Protein 1XG7 (pdb70)

CATH classification: 1.10.1670.10 (+1 more: 1.10.340.30)

Sequence (484 aa):
HHGSRELVEIIKGIGIEGAKEVEEKVDRQFYALQYLFRHQDPEMFIKLVIANSLVSYQLTGRGEDWWWEFARYFSGREVDSIWKAYGEFLPKSKNNRRLIEAKLNRIRKVEGFLSTLTLKDLEGYYKNMKMLWKALIKIMGSREDSKTIVFTVKMFGYASRIAFSRFIPYPMEIPIPEDLRIKSVTSKLTQEKPTKFWMKIGQESGVPPLHIDSLIWPLLGNADLTPLDIELRNKLMKLTELLGLELVEIIKGIGIEGAKEVEEKVDRQFYALQYLFRHQDPEMFIKLVIANSLVSYQLTGRGEDWWWEFARYFSGREVDSIWKAYGEFLPKSKNNRRLIEAKLNRIRKVEGFLSTLTLKDLEGYYKNMKMLWKALIKIMGSREDSKTIVFTVKMFGYASRIAFSRFIPYPMEIPIPEDLRIKSVTSKLTQEKPTKFWMKIGQESGVPPLHIDSLIWPLLGNADLTPLDIELRNKLMKLTELLG

Solvent-accessible surface area: 20026 Å² total; per-residue (Å²): 165,156,36,22,128,102,5,22,86,22,0,134,36,5,8,44,123,3,0,31,37,0,0,2,2,14,26,83,45,4,10,0,0,14,12,0,54,68,44,31,82,54,51,32,0,0,16,0,0,0,0,0,0,0,0,21,36,102,46,50,35,121,29,22,22,0,4,4,23,0,0,70,52,0,27,74,99,139,24,145,39,12,114,64,18,0,27,95,4,0,64,163,5,134,3,0,150,109,78,37,142,45,0,35,80,52,0,67,81,0,34,42,30,1,89,100,14,76,68,97,62,0,51,27,37,1,110,83,6,66,118,0,10,90,20,0,30,171,43,18,68,34,58,94,47,26,86,13,1,0,48,0,0,7,3,0,0,0,0,0,4,6,19,27,88,113,59,26,63,5,22,47,89,0,11,0,11,22,40,142,118,0,83,56,7,1,58,148,68,17,150,31,73,14,9,119,6,0,34,123,0,0,110,102,9,41,3,7,0,0,0,0,7,4,0,1,86,19,27,22,54,142,42,52,14,36,0,6,50,103,107,13,81,76,69,0,97,84,1,27,107,31,2,49,134,225,20,28,114,37,0,130,40,9,14,42,114,7,0,29,40,0,0,1,13,13,17,61,35,0,13,0,0,7,15,0,58,52,39,32,79,55,55,40,0,0,17,0,0,0,0,0,0,0,0,20,50,110,40,50,37,120,35,44,30,0,4,1,14,0,0,62,69,0,32,69,63,142,16,125,31,10,111,120,2,0,30,78,6,0,56,175,2,78,21,0,131,125,87,37,158,47,0,34,59,34,0,117,83,0,36,47,25,2,84,100,19,75,65,160,64,0,22,26,34,3,121,73,5,35,117,1,24,116,3,0,37,170,47,21,68,38,61,57,43,26,37,20,0,0,41,0,0,5,1,0,1,0,0,0,6,14,21,32,97,148,53,51,56,5,23,60,104,0,9,0,11,65,57,87,43,1,42,76,32,1,78,86,61,35,111,51,52,16,35,58,38,1,53,45,14,0,68,117,5,39,1,5,0,0,0,0,9,2,0,3,108,14,27,67,56,97,38,50,16,48,9,0,65,106,114,16,65,89,82,1,101,48,1,41,77,73,20,92

Nearest PDB structures (foldseek):
  1xg7-assembly1_B  TM=9.963E-01  e=1.085E-31  Pyrococcus furiosus DSM 3638
  7p8l-assembly1_A  TM=9.821E-01  e=3.565E-23  Pyrococcus abyssi GE5
  7oli-assembly1_A  TM=9.817E-01  e=9.611E-23  Pyrococcus abyssi GE5
  7ou3-assembly2_B  TM=9.272E-01  e=2.352E-20  Thermococcus gammatolerans EJ3
  7ou3-assembly1_A  TM=9.057E-01  e=2.344E-19  Thermococcus gammatolerans EJ3

InterPro domains:
  IPR011257 DNA glycosylase [SSF48150] (2-240)
  IPR015254 N-glycosylase/DNA lyase-like [PF09171] (6-233)
  IPR016544 N-glycosylase/DNA lyase [MF_01168] (3-236)
  IPR016544 N-glycosylase/DNA lyase [PIRSF008955] (2-241)

Secondary structure (DSSP, 8-state):
----HHHHHHHHHHHHHHHHHHHHHT-HHHHHHHHHHTTS-HHHHHHHHHHHHHT-SS-SS-HHHHHHHHHHHHTT---S-HHHHHHHHTTT-SS--SSHHHHHHHHHHHHHHHHT--HHHHHHHHHTHHHHHHHHHHHHT--TT-HHHHHHHHHHHHHHHHHTTS--PPPTTSPP---HHHHHHHHTT-SS-HHHHHHHHHHHHT--HHHHHHHHHHHHTT---TTS-HHHHHHHHHHHHHTT-/-HHHHHHHHHHHHHHHHHHHT-HHHHHHHHHHTTS-HHHHHHHHHHHHHT-SS-SS-HHHHHHHHHHHHTT---S-HHHHHHHHHHH-SS--SSHHHHHHHHHHHHHHHHT--HHHHHHHHHTHHHHHHHHHHHHT--TT-HHHHHHHHHHHHHHHHHHT---PPPTTSPPP--HHHHHHHHTT-SS-HHHHHHHHHHHHT--HHHHHHHHHHHHTT---TTS-HHHHHHHHHHHHHH-

Organism: Pyrococcus furiosus (strain ATCC 43587 / DSM 3638 / JCM 8422 / Vc1) (NCBI:txid186497)

Foldseek 3Di:
DDADPLLLVLDLVCPLVNLVCLLCPWDLLLVLLLLLCVQDDLLVSLLLLLLLLLQPPPWQDDPSVSSNLSSVLNRNDDDDQSLVSLVVRQCPDRIHNPPSVVSSVQSVQCSVVSVPDDVVNLLVCLVPVVVVLVVSCVSNVDDQQALSSLSSSLSSQSSCCSSVVHHDADDLPRFARDDPVLCVLVVVPHPPDRRVRLSVSCVSNVHRNSSVNSLVVCLVDPIDCVVDDPSSVVSSVSSSVVSVD/DLLVLLLVCALVVLVCLCCPFNLLLVLLLLLPVQDPLLVSLLLLLLLLLQQPPWQDDSSVSSNLSSVLNRNDDDPQSLVSLVVDQCPDNIRVPPSVVSSVQSVQVSVVSVVDDPVNLLVCLVVVVVVLVVSCVRNVDDLQALSSLVSSLSSQSSSCSSVVDHDADDLPRFARDDPLLVVLCVVPDPDRRRVVLSVSCVSSVHRRSSVNSLVVCLVVVTDCVVDDPVSVVSSVVSSVVSD

Radius of gyration: 23.71 Å; Cα contacts (8 Å, |Δi|>4): 652; chains: 2; bounding box: 48×51×68 Å

Structure (mmCIF, N/CA/C/O backbone):
data_1XG7
#
_entry.id   1XG7
#
_cell.length_a   67.688
_cell.length_b   81.639
_cell.length_c   90.581
_cell.angle_alpha   90.00
_cell.angle_beta   90.00
_cell.angle_gamma   90.00
#
_symmetry.space_group_name_H-M   'P 21 21 21'
#
loop_
_entity.id
_entity.type
_entity.pdbx_description
1 polymer 'hypothetical protein'
2 water water
#
loop_
_atom_site.group_PDB
_atom_site.id
_atom_site.type_symbol
_atom_site.label_atom_id
_atom_site.label_alt_id
_atom_site.label_comp_id
_atom_site.label_asym_id
_atom_site.label_entity_id
_atom_site.label_seq_id
_atom_site.pdbx_PDB_ins_code
_atom_site.Cartn_x
_atom_site.Cartn_y
_atom_site.Cartn_z
_atom_site.occupancy
_atom_site.B_iso_or_equiv
_atom_site.auth_seq_id
_atom_site.auth_comp_id
_atom_site.auth_asym_id
_atom_site.auth_atom_id
_atom_site.pdbx_PDB_model_num
ATOM 1 N N . HIS A 1 6 ? 19.085 32.318 25.998 1.00 32.02 -2 HIS A N 1
ATOM 2 C CA . HIS A 1 6 ? 18.322 31.738 24.852 1.00 27.80 -2 HIS A CA 1
ATOM 3 C C . HIS A 1 6 ? 17.241 32.723 24.396 1.00 28.08 -2 HIS A C 1
ATOM 4 O O . HIS A 1 6 ? 16.056 32.571 24.700 1.00 29.84 -2 HIS A O 1
ATOM 11 N N . HIS A 1 7 ? 17.690 33.745 23.683 1.00 21.66 -1 HIS A N 1
ATOM 12 C CA . HIS A 1 7 ? 16.825 34.785 23.142 1.00 22.74 -1 HIS A CA 1
ATOM 13 C C . HIS A 1 7 ? 16.241 34.297 21.812 1.00 20.76 -1 HIS A C 1
ATOM 14 O O . HIS A 1 7 ? 16.903 33.580 21.062 1.00 17.21 -1 HIS A O 1
ATOM 21 N N . GLY A 1 8 ? 15.014 34.687 21.519 1.00 18.67 0 GLY A N 1
ATOM 22 C CA . GLY A 1 8 ? 14.411 34.363 20.234 1.00 21.32 0 GLY A CA 1
ATOM 23 C C . GLY A 1 8 ? 14.869 35.376 19.194 1.00 24.00 0 GLY A C 1
ATOM 24 O O . GLY A 1 8 ? 15.821 36.147 19.434 1.00 22.49 0 GLY A O 1
ATOM 25 N N . SER A 1 9 ? 14.165 35.413 18.069 1.00 23.03 1 SER A N 1
ATOM 26 C CA . SER A 1 9 ? 14.540 36.291 16.951 1.00 22.66 1 SER A CA 1
ATOM 27 C C . SER A 1 9 ? 13.310 36.771 16.191 1.00 22.84 1 SER A C 1
ATOM 28 O O . SER A 1 9 ? 12.775 36.067 15.338 1.00 19.99 1 SER A O 1
ATOM 31 N N . ARG A 1 10 ? 12.856 37.962 16.552 1.00 18.64 2 ARG A N 1
ATOM 32 C CA . ARG A 1 10 ? 11.709 38.622 15.910 1.00 20.28 2 ARG A CA 1
ATOM 33 C C . ARG A 1 10 ? 11.944 38.848 14.417 1.00 17.42 2 ARG A C 1
ATOM 34 O O . ARG A 1 10 ? 11.033 38.731 13.611 1.00 15.00 2 ARG A O 1
ATOM 40 N N . GLU A 1 11 ? 13.173 39.160 14.052 1.00 15.77 3 GLU A N 1
ATOM 41 C CA . GLU A 1 11 ? 13.510 39.419 12.663 1.00 16.79 3 GLU A CA 1
ATOM 42 C C . GLU A 1 11 ? 13.590 38.169 11.818 1.00 14.47 3 GLU A C 1
ATOM 43 O O . GLU A 1 11 ? 13.162 38.192 10.668 1.00 16.11 3 GLU A O 1
ATOM 49 N N . LEU A 1 12 ? 14.155 37.089 12.353 1.00 13.07 4 LEU A N 1
ATOM 50 C CA . LEU A 1 12 ? 14.096 35.779 11.637 1.00 13.36 4 LEU A CA 1
ATOM 51 C C . LEU A 1 12 ? 12.654 35.288 11.497 1.00 13.07 4 LEU A C 1
ATOM 52 O O . LEU A 1 12 ? 12.244 34.850 10.449 1.00 14.11 4 LEU A O 1
ATOM 60 N N . VAL A 1 13 ? 11.865 35.416 12.544 1.00 11.82 5 VAL A N 1
ATOM 61 C CA . VAL A 1 13 ? 10.438 35.049 12.416 1.00 13.08 5 VAL A CA 1
ATOM 62 C C . VAL A 1 13 ? 9.758 35.826 11.299 1.00 14.02 5 VAL A C 1
ATOM 63 O O . VAL A 1 13 ? 9.062 35.236 10.461 1.00 14.76 5 VAL A O 1
ATOM 67 N N . GLU A 1 14 ? 9.987 37.138 11.262 1.00 13.32 6 GLU A N 1
ATOM 68 C CA . GLU A 1 14 ? 9.340 38.020 10.313 1.00 17.29 6 GLU A CA 1
ATOM 69 C C . GLU A 1 14 ? 9.730 37.700 8.873 1.00 15.43 6 GLU A C 1
ATOM 70 O O . GLU A 1 14 ? 8.867 37.634 7.988 1.00 13.25 6 GLU A O 1
ATOM 75 N N . ILE A 1 15 ? 11.013 37.464 8.620 1.00 11.75 7 ILE A N 1
ATOM 76 C CA . ILE A 1 15 ? 11.406 37.253 7.240 1.00 10.75 7 ILE A CA 1
ATOM 77 C C . ILE A 1 15 ? 10.923 35.868 6.793 1.00 7.66 7 ILE A C 1
ATOM 78 O O . ILE A 1 15 ? 10.527 35.695 5.624 1.00 9.35 7 ILE A O 1
ATOM 83 N N . ILE A 1 16 ? 11.011 34.893 7.675 1.00 10.75 8 ILE A N 1
ATOM 84 C CA . ILE A 1 16 ? 10.625 33.526 7.331 1.00 13.60 8 ILE A CA 1
ATOM 85 C C . ILE A 1 16 ? 9.096 33.483 7.081 1.00 16.69 8 ILE A C 1
ATOM 86 O O . ILE A 1 16 ? 8.619 32.827 6.156 1.00 11.04 8 ILE A O 1
ATOM 91 N N . LYS A 1 17 ? 8.345 34.229 7.889 1.00 11.86 9 LYS A N 1
ATOM 92 C CA . LYS A 1 17 ? 6.925 34.392 7.669 1.00 13.38 9 LYS A CA 1
ATOM 93 C C . LYS A 1 17 ? 6.600 35.074 6.348 1.00 13.10 9 LYS A C 1
ATOM 94 O O . LYS A 1 17 ? 5.648 34.657 5.649 1.00 12.76 9 LYS A O 1
ATOM 100 N N . GLY A 1 18 ? 7.376 36.114 6.001 1.00 14.61 10 GLY A N 1
ATOM 101 C CA . GLY A 1 18 ? 7.289 36.808 4.695 1.00 16.28 10 GLY A CA 1
ATOM 102 C C . GLY A 1 18 ? 7.556 35.905 3.492 1.00 16.49 10 GLY A C 1
ATOM 103 O O . GLY A 1 18 ? 6.910 36.031 2.447 1.00 15.55 10 GLY A O 1
ATOM 104 N N . ILE A 1 19 ? 8.508 34.988 3.645 1.00 11.36 11 ILE A N 1
ATOM 105 C CA . ILE A 1 19 ? 8.781 33.976 2.608 1.00 12.26 11 ILE A CA 1
ATOM 106 C C . ILE A 1 19 ? 7.642 32.952 2.489 1.00 12.06 11 ILE A C 1
ATOM 107 O O . ILE A 1 19 ? 7.137 32.672 1.354 1.00 15.79 11 ILE A O 1
ATOM 112 N N . GLY A 1 20 ? 7.308 32.344 3.615 1.00 12.11 12 GLY A N 1
ATOM 113 C CA . GLY A 1 20 ? 6.161 31.454 3.713 1.00 15.14 12 GLY A CA 1
ATOM 114 C C . GLY A 1 20 ? 6.501 30.051 3.249 1.00 16.44 12 GLY A C 1
ATOM 115 O O . GLY A 1 20 ? 7.567 29.795 2.650 1.00 14.58 12 GLY A O 1
ATOM 116 N N . ILE A 1 21 ? 5.591 29.124 3.501 1.00 15.77 13 ILE A N 1
ATOM 117 C CA . ILE A 1 21 ? 5.787 27.759 2.993 1.00 15.54 13 ILE A CA 1
ATOM 118 C C . ILE A 1 21 ? 5.838 27.823 1.472 1.00 14.89 13 ILE A C 1
ATOM 119 O O . ILE A 1 21 ? 6.591 27.075 0.836 1.00 15.73 13 ILE A O 1
ATOM 124 N N . GLU A 1 22 ? 5.066 28.738 0.871 1.00 14.87 14 GLU A N 1
ATOM 125 C CA . GLU A 1 22 ? 5.040 28.843 -0.575 1.00 17.71 14 GLU A CA 1
ATOM 126 C C . GLU A 1 22 ? 6.417 29.225 -1.162 1.00 17.12 14 GLU A C 1
ATOM 127 O O . GLU A 1 22 ? 6.838 28.676 -2.165 1.00 15.40 14 GLU A O 1
ATOM 133 N N . GLY A 1 23 ? 7.146 30.091 -0.475 1.00 16.30 15 GLY A N 1
ATOM 134 C CA . GLY A 1 23 ? 8.520 30.413 -0.836 1.00 13.81 15 GLY A CA 1
ATOM 135 C C . GLY A 1 23 ? 9.493 29.249 -0.648 1.00 12.73 15 GLY A C 1
ATOM 136 O O . GLY A 1 23 ? 10.406 29.089 -1.427 1.00 11.63 15 GLY A O 1
ATOM 137 N N . ALA A 1 24 ? 9.347 28.498 0.437 1.00 11.82 16 ALA A N 1
ATOM 138 C CA . ALA A 1 24 ? 10.213 27.342 0.697 1.00 16.08 16 ALA A CA 1
ATOM 139 C C . ALA A 1 24 ? 9.993 26.308 -0.414 1.00 14.02 16 ALA A C 1
ATOM 140 O O . ALA A 1 24 ? 10.947 25.717 -0.907 1.00 13.04 16 ALA A O 1
ATOM 142 N N . LYS A 1 25 ? 8.727 26.103 -0.789 1.00 12.29 17 LYS A N 1
ATOM 143 C CA . LYS A 1 25 ? 8.390 25.198 -1.884 1.00 15.16 17 LYS A CA 1
ATOM 144 C C . LYS A 1 25 ? 9.061 25.595 -3.182 1.00 11.82 17 LYS A C 1
ATOM 145 O O . LYS A 1 25 ? 9.570 24.751 -3.921 1.00 13.69 17 LYS A O 1
ATOM 151 N N . GLU A 1 26 ? 9.073 26.883 -3.483 1.00 12.44 18 GLU A N 1
ATOM 152 C CA . GLU A 1 26 ? 9.792 27.364 -4.667 1.00 15.59 18 GLU A CA 1
ATOM 153 C C . GLU A 1 26 ? 11.286 27.051 -4.606 1.00 11.75 18 GLU A C 1
ATOM 154 O O . GLU A 1 26 ? 11.854 26.567 -5.573 1.00 15.28 18 GLU A O 1
ATOM 160 N N . VAL A 1 27 ? 11.918 27.318 -3.474 1.00 13.58 19 VAL A N 1
ATOM 161 C CA . VAL A 1 27 ? 13.323 26.989 -3.327 1.00 9.51 19 VAL A CA 1
ATOM 162 C C . VAL A 1 27 ? 13.558 25.482 -3.489 1.00 12.60 19 VAL A C 1
ATOM 163 O O . VAL A 1 27 ? 14.461 25.059 -4.184 1.00 12.61 19 VAL A O 1
ATOM 167 N N . GLU A 1 28 ? 12.739 24.675 -2.835 1.00 13.58 20 GLU A N 1
ATOM 168 C CA . GLU A 1 28 ? 12.878 23.204 -2.895 1.00 15.76 20 GLU A CA 1
ATOM 169 C C . GLU A 1 28 ? 12.810 22.643 -4.321 1.00 17.71 20 GLU A C 1
ATOM 170 O O . GLU A 1 28 ? 13.536 21.695 -4.682 1.00 17.65 20 GLU A O 1
ATOM 176 N N . GLU A 1 29 ? 11.915 23.210 -5.113 1.00 15.74 21 GLU A N 1
ATOM 177 C CA . GLU A 1 29 ? 11.584 22.675 -6.418 1.00 18.18 21 GLU A CA 1
ATOM 178 C C . GLU A 1 29 ? 12.321 23.345 -7.569 1.00 19.91 21 GLU A C 1
ATOM 179 O O . GLU A 1 29 ? 12.392 22.779 -8.648 1.00 22.03 21 GLU A O 1
ATOM 185 N N . LYS A 1 30 ? 12.868 24.544 -7.349 1.00 16.53 22 LYS A N 1
ATOM 186 C CA . LYS A 1 30 ? 13.572 25.248 -8.384 1.00 16.14 22 LYS A CA 1
ATOM 187 C C . LYS A 1 30 ? 15.042 25.475 -8.140 1.00 16.20 22 LYS A C 1
ATOM 188 O O . LYS A 1 30 ? 15.751 25.849 -9.087 1.00 14.89 22 LYS A O 1
ATOM 194 N N . VAL A 1 31 ? 15.492 25.321 -6.880 1.00 13.35 23 VAL A N 1
ATOM 195 C CA . VAL A 1 31 ? 16.875 25.585 -6.489 1.00 14.71 23 VAL A CA 1
ATOM 196 C C . VAL A 1 31 ? 17.606 24.356 -5.932 1.00 13.46 23 VAL A C 1
ATOM 197 O O . VAL A 1 31 ? 18.751 24.137 -6.248 1.00 15.40 23 VAL A O 1
ATOM 201 N N . ASP A 1 32 ? 16.942 23.600 -5.078 1.00 14.85 24 ASP A N 1
ATOM 202 C CA . ASP A 1 32 ? 17.559 22.465 -4.387 1.00 14.49 24 ASP A CA 1
ATOM 203 C C . ASP A 1 32 ? 17.948 21.386 -5.401 1.00 14.45 24 ASP A C 1
ATOM 204 O O . ASP A 1 32 ? 17.104 20.849 -6.098 1.00 16.81 24 ASP A O 1
ATOM 209 N N . ARG A 1 33 ? 19.230 21.072 -5.480 1.00 11.56 25 ARG A N 1
ATOM 210 C CA . ARG A 1 33 ? 19.728 20.185 -6.515 1.00 15.81 25 ARG A CA 1
ATOM 211 C C . ARG A 1 33 ? 19.445 18.723 -6.233 1.00 16.01 25 ARG A C 1
ATOM 212 O O . ARG A 1 33 ? 19.405 17.892 -7.162 1.00 16.81 25 ARG A O 1
ATOM 220 N N . GLN A 1 34 ? 19.191 18.409 -4.972 1.00 14.24 26 GLN A N 1
ATOM 221 C CA . GLN A 1 34 ? 18.810 17.057 -4.599 1.00 13.75 26 GLN A CA 1
ATOM 222 C C . GLN A 1 34 ? 17.408 16.730 -5.090 1.00 12.88 26 GLN A C 1
ATOM 223 O O . GLN A 1 34 ? 17.121 15.592 -5.491 1.00 13.59 26 GLN A O 1
ATOM 229 N N . PHE A 1 35 ? 16.535 17.724 -5.079 1.00 13.86 27 PHE A N 1
ATOM 230 C CA . PHE A 1 35 ? 15.205 17.552 -5.649 1.00 13.10 27 PHE A CA 1
ATOM 231 C C . PHE A 1 35 ? 15.281 17.201 -7.105 1.00 9.24 27 PHE A C 1
ATOM 232 O O . PHE A 1 35 ? 14.564 16.288 -7.568 1.00 12.90 27 PHE A O 1
ATOM 240 N N . TYR A 1 36 ? 16.175 17.869 -7.851 1.00 12.64 28 TYR A N 1
ATOM 241 C CA . TYR A 1 36 ? 16.273 17.637 -9.298 1.00 15.15 28 TYR A CA 1
ATOM 242 C C . TYR A 1 36 ? 16.821 16.226 -9.613 1.00 15.22 28 TYR A C 1
ATOM 243 O O . TYR A 1 36 ? 16.375 15.578 -10.558 1.00 13.13 28 TYR A O 1
ATOM 252 N N . ALA A 1 37 ? 17.799 15.766 -8.816 1.00 11.76 29 ALA A N 1
ATOM 253 C CA . ALA A 1 37 ? 18.266 14.385 -8.862 1.00 13.50 29 ALA A CA 1
ATOM 254 C C . ALA A 1 37 ? 17.123 13.367 -8.689 1.00 11.76 29 ALA A C 1
ATOM 255 O O . ALA A 1 37 ? 17.026 12.352 -9.406 1.00 12.99 29 ALA A O 1
ATOM 257 N N . LEU A 1 38 ? 16.237 13.634 -7.757 1.00 11.58 30 LEU A N 1
ATOM 258 C CA . LEU A 1 38 ? 15.080 12.769 -7.546 1.00 14.89 30 LEU A CA 1
ATOM 259 C C . LEU A 1 38 ? 14.105 12.833 -8.724 1.00 14.16 30 LEU A C 1
ATOM 260 O O . LEU A 1 38 ? 13.587 11.823 -9.143 1.00 16.09 30 LEU A O 1
ATOM 265 N N . GLN A 1 39 ? 13.877 14.021 -9.272 1.00 13.17 31 GLN A N 1
ATOM 266 C CA . GLN A 1 39 ? 13.019 14.152 -10.455 1.00 14.07 31 GLN A CA 1
ATOM 267 C C . GLN A 1 39 ? 13.533 13.276 -11.613 1.00 17.71 31 GLN A C 1
ATOM 268 O O . GLN A 1 39 ? 12.748 12.677 -12.360 1.00 19.85 31 GLN A O 1
ATOM 274 N N . TYR A 1 40 ? 14.852 13.165 -11.743 1.00 15.89 32 TYR A N 1
ATOM 275 C CA . TYR A 1 40 ? 15.445 12.373 -12.788 1.00 14.01 32 TYR A CA 1
ATOM 276 C C . TYR A 1 40 ? 15.209 10.903 -12.518 1.00 17.36 32 TYR A C 1
ATOM 277 O O . TYR A 1 40 ? 14.737 10.185 -13.414 1.00 18.28 32 TYR A O 1
ATOM 286 N N . LEU A 1 41 ? 15.505 10.448 -11.290 1.00 14.50 33 LEU A N 1
ATOM 287 C CA . LEU A 1 41 ? 15.367 9.005 -10.960 1.00 14.89 33 LEU A CA 1
ATOM 288 C C . LEU A 1 41 ? 13.904 8.538 -11.116 1.00 16.46 33 LEU A C 1
ATOM 289 O O . LEU A 1 41 ? 13.623 7.429 -11.578 1.00 15.95 33 LEU A O 1
ATOM 294 N N . PHE A 1 42 ? 12.989 9.399 -10.723 1.00 13.53 34 PHE A N 1
ATOM 295 C CA . PHE A 1 42 ? 11.571 9.083 -10.814 1.00 15.21 34 PHE A CA 1
ATOM 296 C C . PHE A 1 42 ? 11.183 8.731 -12.250 1.00 16.51 34 PHE A C 1
ATOM 297 O O . PHE A 1 42 ? 10.404 7.821 -12.441 1.00 18.62 34 PHE A O 1
ATOM 305 N N . ARG A 1 43 ? 11.729 9.441 -13.232 1.00 15.55 35 ARG A N 1
ATOM 306 C CA . ARG A 1 43 ? 11.485 9.123 -14.651 1.00 18.13 35 ARG A CA 1
ATOM 307 C C . ARG A 1 43 ? 12.133 7.797 -15.133 1.00 17.41 35 ARG A C 1
ATOM 308 O O . ARG A 1 43 ? 11.919 7.387 -16.287 1.00 17.14 35 ARG A O 1
ATOM 316 N N . HIS A 1 44 ? 12.902 7.123 -14.268 1.00 17.02 36 HIS A N 1
ATOM 317 C CA . HIS A 1 44 ? 13.662 5.896 -14.647 1.00 14.51 36 HIS A CA 1
ATOM 318 C C . HIS A 1 44 ? 13.576 4.799 -13.627 1.00 16.28 36 HIS A C 1
ATOM 319 O O . HIS A 1 44 ? 14.525 4.030 -13.424 1.00 16.52 36 HIS A O 1
ATOM 326 N N . GLN A 1 45 ? 12.427 4.703 -12.982 1.00 17.38 37 GLN A N 1
ATOM 327 C CA . GLN A 1 45 ? 12.267 3.796 -11.876 1.00 18.15 37 GLN A CA 1
ATOM 328 C C . GLN A 1 45 ? 10.786 3.618 -11.621 1.00 19.15 37 GLN A C 1
ATOM 329 O O . GLN A 1 45 ? 10.000 4.488 -11.956 1.00 21.81 37 GLN A O 1
ATOM 335 N N . ASP A 1 46 ? 10.418 2.450 -11.113 1.00 19.57 38 ASP A N 1
ATOM 336 C CA . ASP A 1 46 ? 9.077 2.169 -10.589 1.00 23.04 38 ASP A CA 1
ATOM 337 C C . ASP A 1 46 ? 8.744 3.138 -9.429 1.00 20.70 38 ASP A C 1
ATOM 338 O O . ASP A 1 46 ? 9.549 3.268 -8.526 1.00 20.55 38 ASP A O 1
ATOM 343 N N . PRO A 1 47 ? 7.540 3.763 -9.423 1.00 22.89 39 PRO A N 1
ATOM 344 C CA . PRO A 1 47 ? 7.192 4.738 -8.338 1.00 22.92 39 PRO A CA 1
ATOM 345 C C . PRO A 1 47 ? 7.355 4.202 -6.935 1.00 22.08 39 PRO A C 1
ATOM 346 O O . PRO A 1 47 ? 7.938 4.883 -6.090 1.00 21.35 39 PRO A O 1
ATOM 350 N N . GLU A 1 48 ? 6.857 2.998 -6.658 1.00 17.52 40 GLU A N 1
ATOM 351 C CA . GLU A 1 48 ? 7.004 2.457 -5.314 1.00 21.88 40 GLU A CA 1
ATOM 352 C C . GLU A 1 48 ? 8.467 2.248 -4.936 1.00 20.30 40 GLU A C 1
ATOM 353 O O . GLU A 1 48 ? 8.868 2.581 -3.822 1.00 19.92 40 GLU A O 1
ATOM 359 N N . MET A 1 49 ? 9.228 1.615 -5.828 1.00 19.03 41 MET A N 1
ATOM 360 C CA . MET A 1 49 ? 10.665 1.355 -5.576 1.00 20.50 41 MET A CA 1
ATOM 361 C C . MET A 1 49 ? 11.435 2.692 -5.406 1.00 17.71 41 MET A C 1
ATOM 362 O O . MET A 1 49 ? 12.317 2.827 -4.532 1.00 19.66 41 MET A O 1
ATOM 367 N N . PHE A 1 50 ? 11.096 3.652 -6.250 1.00 14.96 42 PHE A N 1
ATOM 368 C CA . PHE A 1 50 ? 11.699 5.002 -6.196 1.00 15.93 42 PHE A CA 1
ATOM 369 C C . PHE A 1 50 ? 11.591 5.614 -4.787 1.00 14.88 42 PHE A C 1
ATOM 370 O O . PHE A 1 50 ? 12.589 6.049 -4.223 1.00 13.29 42 PHE A O 1
ATOM 378 N N . ILE A 1 51 ? 10.371 5.654 -4.234 1.00 17.54 43 ILE A N 1
ATOM 379 C CA . ILE A 1 51 ? 10.161 6.178 -2.890 1.00 15.99 43 ILE A CA 1
ATOM 380 C C . ILE A 1 51 ? 10.944 5.400 -1.837 1.00 15.00 43 ILE A C 1
ATOM 381 O O . ILE A 1 51 ? 11.554 5.983 -0.958 1.00 13.93 43 ILE A O 1
ATOM 386 N N . LYS A 1 52 ? 10.920 4.070 -1.894 1.00 13.84 44 LYS A N 1
ATOM 387 C CA . LYS A 1 52 ? 11.621 3.283 -0.913 1.00 14.06 44 LYS A CA 1
ATOM 388 C C . LYS A 1 52 ? 13.172 3.460 -0.981 1.00 11.21 44 LYS A C 1
ATOM 389 O O . LYS A 1 52 ? 13.873 3.367 0.033 1.00 15.30 44 LYS A O 1
ATOM 395 N N . LEU A 1 53 ? 13.692 3.562 -2.193 1.00 12.71 45 LEU A N 1
ATOM 396 C CA . LEU A 1 53 ? 15.115 3.777 -2.394 1.00 13.60 45 LEU A CA 1
ATOM 397 C C . LEU A 1 53 ? 15.537 5.124 -1.780 1.00 12.66 45 LEU A C 1
ATOM 398 O O . LEU A 1 53 ? 16.596 5.230 -1.172 1.00 14.28 45 LEU A O 1
ATOM 403 N N . VAL A 1 54 ? 14.706 6.154 -1.982 1.00 13.45 46 VAL A N 1
ATOM 404 C CA . VAL A 1 54 ? 14.971 7.485 -1.386 1.00 13.16 46 VAL A CA 1
ATOM 405 C C . VAL A 1 54 ? 15.006 7.422 0.140 1.00 15.35 46 VAL A C 1
ATOM 406 O O . VAL A 1 54 ? 15.891 8.004 0.748 1.00 14.45 46 VAL A O 1
ATOM 410 N N . ILE A 1 55 ? 14.077 6.680 0.767 1.00 14.27 47 ILE A N 1
ATOM 411 C CA . ILE A 1 55 ? 14.141 6.429 2.201 1.00 16.54 47 ILE A CA 1
ATOM 412 C C . ILE A 1 55 ? 15.422 5.708 2.619 1.00 16.72 47 ILE A C 1
ATOM 413 O O . ILE A 1 55 ? 16.128 6.134 3.545 1.00 15.80 47 ILE A O 1
ATOM 418 N N . ALA A 1 56 ? 15.717 4.595 1.943 1.00 15.91 48 ALA A N 1
ATOM 419 C CA . ALA A 1 56 ? 16.915 3.841 2.244 1.00 13.62 48 ALA A CA 1
ATOM 420 C C . ALA A 1 56 ? 18.187 4.693 2.006 1.00 9.63 48 ALA A C 1
ATOM 421 O O . ALA A 1 56 ? 19.116 4.671 2.809 1.00 14.43 48 ALA A O 1
ATOM 423 N N . ASN A 1 57 ? 18.213 5.451 0.938 1.00 10.99 49 ASN A N 1
ATOM 424 C CA . ASN A 1 57 ? 19.400 6.254 0.654 1.00 14.06 49 ASN A CA 1
ATOM 425 C C . ASN A 1 57 ? 19.641 7.321 1.740 1.00 14.18 49 ASN A C 1
ATOM 426 O O . ASN A 1 57 ? 20.764 7.529 2.191 1.00 15.18 49 ASN A O 1
ATOM 431 N N . SER A 1 58 ? 18.558 7.953 2.172 1.00 13.10 50 SER A N 1
ATOM 432 C CA . SER A 1 58 ? 18.596 8.982 3.165 1.00 14.77 50 SER A CA 1
ATOM 433 C C . SER A 1 58 ? 19.171 8.481 4.466 1.00 13.57 50 SER A C 1
ATOM 434 O O . SER A 1 58 ? 19.924 9.178 5.150 1.00 14.59 50 SER A O 1
ATOM 437 N N . LEU A 1 59 ? 18.820 7.253 4.828 1.00 13.65 51 LEU A N 1
ATOM 438 C CA . LEU A 1 59 ? 19.306 6.662 6.083 1.00 14.66 51 LEU A CA 1
ATOM 439 C C . LEU A 1 59 ? 20.808 6.431 6.155 1.00 14.22 51 LEU A C 1
ATOM 440 O O . LEU A 1 59 ? 21.340 6.280 7.247 1.00 12.90 51 LEU A O 1
ATOM 445 N N . VAL A 1 60 ? 21.500 6.442 5.007 1.00 14.80 52 VAL A N 1
ATOM 446 C CA . VAL A 1 60 ? 22.954 6.255 4.962 1.00 12.70 52 VAL A CA 1
ATOM 447 C C . VAL A 1 60 ? 23.705 7.483 4.420 1.00 13.68 52 VAL A C 1
ATOM 448 O O . VAL A 1 60 ? 24.913 7.416 4.172 1.00 11.83 52 VAL A O 1
ATOM 452 N N . SER A 1 61 ? 22.999 8.605 4.280 1.00 14.54 53 SER A N 1
ATOM 453 C CA . SER A 1 61 ? 23.581 9.832 3.788 1.00 12.22 53 SER A CA 1
ATOM 454 C C . SER A 1 61 ? 24.199 10.580 4.936 1.00 16.32 53 SER A C 1
ATOM 455 O O . SER A 1 61 ? 23.675 11.625 5.347 1.00 16.23 53 SER A O 1
ATOM 458 N N . TYR A 1 62 ? 25.265 10.030 5.493 1.00 15.22 54 TYR A N 1
ATOM 459 C CA . TYR A 1 62 ? 26.047 10.715 6.538 1.00 13.39 54 TYR A CA 1
ATOM 460 C C . TYR A 1 62 ? 27.498 10.319 6.426 1.00 13.29 54 TYR A C 1
ATOM 461 O O . TYR A 1 62 ? 27.804 9.235 5.907 1.00 11.75 54 TYR A O 1
ATOM 470 N N . GLN A 1 63 ? 28.400 11.177 6.921 1.00 9.56 55 GLN A N 1
ATOM 471 C CA . GLN A 1 63 ? 29.844 10.967 6.807 1.00 11.71 55 GLN A CA 1
ATOM 472 C C . GLN A 1 63 ? 30.249 10.440 5.417 1.00 14.59 55 GLN A C 1
ATOM 473 O O . GLN A 1 63 ? 30.885 9.383 5.261 1.00 15.40 55 GLN A O 1
ATOM 479 N N . LEU A 1 64 ? 29.844 11.217 4.425 1.00 13.24 56 LEU A N 1
ATOM 480 C CA . LEU A 1 64 ? 30.079 10.961 3.014 1.00 14.60 56 LEU A CA 1
ATOM 481 C C . LEU A 1 64 ? 31.562 11.137 2.614 1.00 16.50 56 LEU A C 1
ATOM 482 O O . LEU A 1 64 ? 32.349 11.766 3.324 1.00 16.30 56 LEU A O 1
ATOM 487 N N . THR A 1 65 ? 31.932 10.601 1.460 1.00 14.61 57 THR A N 1
ATOM 488 C CA . THR A 1 65 ? 33.275 10.817 0.921 1.00 13.25 57 THR A CA 1
ATOM 489 C C . THR A 1 65 ? 33.211 11.753 -0.281 1.00 14.13 57 THR A C 1
ATOM 490 O O . THR A 1 65 ? 34.046 11.708 -1.154 1.00 16.18 57 THR A O 1
ATOM 494 N N . GLY A 1 66 ? 32.220 12.632 -0.285 1.00 15.96 58 GLY A N 1
ATOM 495 C CA . GLY A 1 66 ? 32.038 13.605 -1.343 1.00 12.83 58 GLY A CA 1
ATOM 496 C C . GLY A 1 66 ? 30.936 14.602 -1.026 1.00 14.66 58 GLY A C 1
ATOM 497 O O . GLY A 1 66 ? 30.412 14.613 0.073 1.00 13.05 58 GLY A O 1
ATOM 498 N N . ARG A 1 67 ? 30.596 15.465 -1.984 1.00 11.69 59 ARG A N 1
ATOM 499 C CA . ARG A 1 67 ? 29.550 16.469 -1.773 1.00 14.05 59 ARG A CA 1
ATOM 500 C C . ARG A 1 67 ? 28.180 15.805 -1.768 1.00 16.08 59 ARG A C 1
ATOM 501 O O . ARG A 1 67 ? 27.942 14.888 -2.533 1.00 12.70 59 ARG A O 1
ATOM 509 N N . GLY A 1 68 ? 27.287 16.275 -0.909 1.00 12.39 60 GLY A N 1
ATOM 510 C CA . GLY A 1 68 ? 25.904 15.791 -0.853 1.00 15.21 60 GLY A CA 1
ATOM 511 C C . GLY A 1 68 ? 25.172 15.812 -2.179 1.00 12.98 60 GLY A C 1
ATOM 512 O O . GLY A 1 68 ? 24.561 14.839 -2.571 1.00 10.86 60 GLY A O 1
ATOM 513 N N . GLU A 1 69 ? 25.266 16.914 -2.907 1.00 11.59 61 GLU A N 1
ATOM 514 C CA . GLU A 1 69 ? 24.628 17.008 -4.227 1.00 14.03 61 GLU A CA 1
ATOM 515 C C . GLU A 1 69 ? 25.170 15.979 -5.215 1.00 13.66 61 GLU A C 1
ATOM 516 O O . GLU A 1 69 ? 24.412 15.406 -6.031 1.00 13.15 61 GLU A O 1
ATOM 521 N N . ASP A 1 70 ? 26.484 15.752 -5.152 1.00 9.94 62 ASP A N 1
ATOM 522 C CA . ASP A 1 70 ? 27.125 14.738 -6.001 1.00 11.35 62 ASP A CA 1
ATOM 523 C C . ASP A 1 70 ? 26.656 13.329 -5.640 1.00 10.90 62 ASP A C 1
ATOM 524 O O . ASP A 1 70 ? 26.423 12.498 -6.520 1.00 11.42 62 ASP A O 1
ATOM 529 N N . TRP A 1 71 ? 26.569 13.075 -4.354 1.00 12.65 63 TRP A N 1
ATOM 530 C CA . TRP A 1 71 ? 26.051 11.820 -3.824 1.00 11.46 63 TRP A CA 1
ATOM 531 C C . TRP A 1 71 ? 24.609 11.508 -4.301 1.00 11.83 63 TRP A C 1
ATOM 532 O O . TRP A 1 71 ? 24.338 10.407 -4.782 1.00 9.24 63 TRP A O 1
ATOM 543 N N . TRP A 1 72 ? 23.700 12.475 -4.216 1.00 9.87 64 TRP A N 1
ATOM 544 C CA . TRP A 1 72 ? 22.318 12.243 -4.659 1.00 11.56 64 TRP A CA 1
ATOM 545 C C . TRP A 1 72 ? 22.244 12.024 -6.168 1.00 10.63 64 TRP A C 1
ATOM 546 O O . TRP A 1 72 ? 21.479 11.178 -6.611 1.00 11.35 64 TRP A O 1
ATOM 557 N N . TRP A 1 73 ? 23.067 12.737 -6.943 1.00 10.51 65 TRP A N 1
ATOM 558 C CA . TRP A 1 73 ? 23.177 12.451 -8.390 1.00 12.06 65 TRP A CA 1
ATOM 559 C C . TRP A 1 73 ? 23.773 11.103 -8.666 1.00 12.52 65 TRP A C 1
ATOM 560 O O . TRP A 1 73 ? 23.312 10.371 -9.577 1.00 12.82 65 TRP A O 1
ATOM 571 N N . GLU A 1 74 ? 24.766 10.723 -7.874 1.00 12.13 66 GLU A N 1
ATOM 572 C CA . GLU A 1 74 ? 25.355 9.377 -8.011 1.00 11.95 66 GLU A CA 1
ATOM 573 C C . GLU A 1 74 ? 24.339 8.271 -7.740 1.00 10.80 66 GLU A C 1
ATOM 574 O O . GLU A 1 74 ? 24.262 7.289 -8.504 1.00 10.30 66 GLU A O 1
ATOM 580 N N . PHE A 1 75 ? 23.562 8.413 -6.674 1.00 11.55 67 PHE A N 1
ATOM 581 C CA . PHE A 1 75 ? 22.399 7.538 -6.390 1.00 11.17 67 PHE A CA 1
ATOM 582 C C . PHE A 1 75 ? 21.389 7.506 -7.567 1.00 10.91 67 PHE A C 1
ATOM 583 O O . PHE A 1 75 ? 20.952 6.430 -8.009 1.00 12.13 67 PHE A O 1
ATOM 591 N N . ALA A 1 76 ? 21.048 8.681 -8.113 1.00 8.43 68 ALA A N 1
ATOM 592 C CA . ALA A 1 76 ? 20.034 8.770 -9.159 1.00 9.38 68 ALA A CA 1
ATOM 593 C C . ALA A 1 76 ? 20.543 8.016 -10.422 1.00 17.96 68 ALA A C 1
ATOM 594 O O . ALA A 1 76 ? 19.781 7.259 -11.067 1.00 12.36 68 ALA A O 1
ATOM 596 N N . ARG A 1 77 ? 21.825 8.206 -10.763 1.00 16.74 69 ARG A N 1
ATOM 597 C CA . ARG A 1 77 ? 22.420 7.486 -11.927 1.00 16.73 69 ARG A CA 1
ATOM 598 C C . ARG A 1 77 ? 22.471 5.987 -11.712 1.00 17.00 69 ARG A C 1
ATOM 599 O O . ARG A 1 77 ? 22.238 5.206 -12.650 1.00 16.49 69 ARG A O 1
ATOM 607 N N . TYR A 1 78 ? 22.822 5.565 -10.504 1.00 13.13 70 TYR A N 1
ATOM 608 C CA . TYR A 1 78 ? 22.952 4.128 -10.227 1.00 12.04 70 TYR A CA 1
ATOM 609 C C . TYR A 1 78 ? 21.654 3.386 -10.320 1.00 14.34 70 TYR A C 1
ATOM 610 O O . TYR A 1 78 ? 21.629 2.270 -10.810 1.00 13.58 70 TYR A O 1
ATOM 619 N N . PHE A 1 79 ? 20.578 3.964 -9.783 1.00 15.13 71 PHE A N 1
ATOM 620 C CA . PHE A 1 79 ? 19.284 3.240 -9.736 1.00 15.89 71 PHE A CA 1
ATOM 621 C C . PHE A 1 79 ? 18.394 3.525 -10.933 1.00 16.72 71 PHE A C 1
ATOM 622 O O . PHE A 1 79 ? 17.334 2.869 -11.109 1.00 18.56 71 PHE A O 1
ATOM 630 N N . SER A 1 80 ? 18.808 4.468 -11.777 1.00 17.77 72 SER A N 1
ATOM 631 C CA . SER A 1 80 ? 18.077 4.724 -12.998 1.00 16.58 72 SER A CA 1
ATOM 632 C C . SER A 1 80 ? 18.182 3.509 -13.943 1.00 17.67 72 SER A C 1
ATOM 633 O O . SER A 1 80 ? 19.265 3.069 -14.266 1.00 18.53 72 SER A O 1
ATOM 636 N N . GLY A 1 81 ? 17.032 2.995 -14.364 1.00 19.52 73 GLY A N 1
ATOM 637 C CA . GLY A 1 81 ? 16.959 1.817 -15.235 1.00 19.88 73 GLY A CA 1
ATOM 638 C C . GLY A 1 81 ? 17.373 0.515 -14.571 1.00 21.90 73 GLY A C 1
ATOM 639 O O . GLY A 1 81 ? 17.643 -0.470 -15.270 1.00 25.68 73 GLY A O 1
ATOM 640 N N . ARG A 1 82 ? 17.431 0.488 -13.242 1.00 18.16 74 ARG A N 1
ATOM 641 C CA . ARG A 1 82 ? 17.920 -0.670 -12.520 1.00 19.39 74 ARG A CA 1
ATOM 642 C C . ARG A 1 82 ? 16.779 -1.379 -11.838 1.00 22.12 74 ARG A C 1
ATOM 643 O O . ARG A 1 82 ? 15.950 -0.748 -11.152 1.00 23.90 74 ARG A O 1
ATOM 651 N N . GLU A 1 83 ? 16.738 -2.703 -12.041 1.00 23.46 75 GLU A N 1
ATOM 652 C CA . GLU A 1 83 ? 15.818 -3.574 -11.343 1.00 22.52 75 GLU A CA 1
ATOM 653 C C . GLU A 1 83 ? 16.367 -3.939 -9.987 1.00 22.91 75 GLU A C 1
ATOM 654 O O . GLU A 1 83 ? 17.480 -4.441 -9.858 1.00 28.64 75 GLU A O 1
ATOM 657 N N . VAL A 1 84 ? 15.570 -3.688 -8.969 1.00 23.18 76 VAL A N 1
ATOM 658 C CA . VAL A 1 84 ? 15.972 -3.879 -7.608 1.00 23.13 76 VAL A CA 1
ATOM 659 C C . VAL A 1 84 ? 15.034 -4.937 -7.055 1.00 27.13 76 VAL A C 1
ATOM 660 O O . VAL A 1 84 ? 13.811 -4.805 -7.157 1.00 27.02 76 VAL A O 1
ATOM 664 N N . ASP A 1 85 ? 15.614 -5.979 -6.492 1.00 28.80 77 ASP A N 1
ATOM 665 C CA . ASP A 1 85 ? 14.866 -6.961 -5.750 1.00 30.70 77 ASP A CA 1
ATOM 666 C C . ASP A 1 85 ? 15.060 -6.612 -4.282 1.00 27.68 77 ASP A C 1
ATOM 667 O O . ASP A 1 85 ? 14.210 -5.960 -3.671 1.00 32.24 77 ASP A O 1
ATOM 672 N N . SER A 1 86 ? 16.201 -6.964 -3.723 1.00 26.16 78 SER A N 1
ATOM 673 C CA . SER A 1 86 ? 16.512 -6.599 -2.336 1.00 24.40 78 SER A CA 1
ATOM 674 C C . SER A 1 86 ? 17.227 -5.238 -2.330 1.00 21.60 78 SER A C 1
ATOM 675 O O . SER A 1 86 ? 18.293 -5.090 -2.943 1.00 18.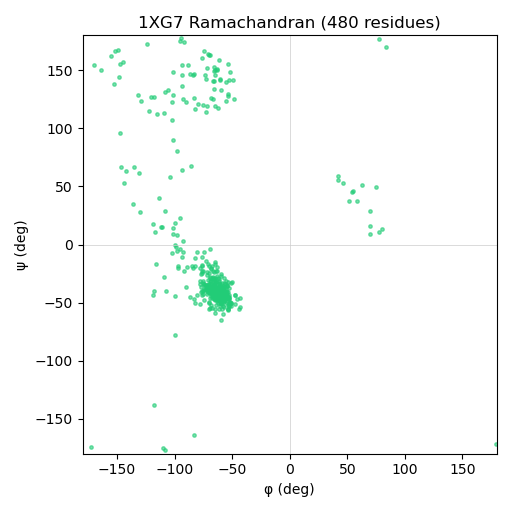69 78 SER A O 1
ATOM 678 N N . ILE A 1 87 ? 16.661 -4.273 -1.615 1.00 23.30 79 ILE A N 1
ATOM 679 C CA . ILE A 1 87 ? 17.320 -2.977 -1.439 1.00 21.62 79 ILE A CA 1
ATOM 680 C C . ILE A 1 87 ? 18.648 -3.178 -0.702 1.00 21.21 79 ILE A C 1
ATOM 681 O O . ILE A 1 87 ? 19.672 -2.562 -1.049 1.00 18.80 79 ILE A O 1
ATOM 686 N N . TRP A 1 88 ? 18.645 -4.083 0.280 1.00 21.29 80 TRP A N 1
ATOM 687 C CA . TRP A 1 88 ? 19.841 -4.384 1.068 1.00 24.60 80 TRP A CA 1
ATOM 688 C C . TRP A 1 88 ? 20.976 -4.954 0.211 1.00 23.20 80 TRP A C 1
ATOM 689 O O . TRP A 1 88 ? 22.143 -4.542 0.354 1.00 22.06 80 TRP A O 1
ATOM 700 N N . LYS A 1 89 ? 20.632 -5.853 -0.711 1.00 25.09 81 LYS A N 1
ATOM 701 C CA . LYS A 1 89 ? 21.608 -6.455 -1.616 1.00 24.34 81 LYS A CA 1
ATOM 702 C C . LYS A 1 89 ? 22.134 -5.454 -2.620 1.00 20.51 81 LYS A C 1
ATOM 703 O O . LYS A 1 89 ? 23.332 -5.438 -2.883 1.00 22.70 81 LYS A O 1
ATOM 705 N N . ALA A 1 90 ? 21.261 -4.610 -3.179 1.00 21.57 82 ALA A N 1
ATOM 706 C CA . ALA A 1 90 ? 21.717 -3.530 -4.102 1.00 20.21 82 ALA A CA 1
ATOM 707 C C . ALA A 1 90 ? 22.701 -2.543 -3.451 1.00 20.88 82 ALA A C 1
ATOM 708 O O . ALA A 1 90 ? 23.680 -2.164 -4.078 1.00 22.07 82 ALA A O 1
ATOM 710 N N . TYR A 1 91 ? 22.455 -2.146 -2.207 1.00 19.56 83 TYR A N 1
ATOM 711 C CA . TYR A 1 91 ? 23.365 -1.240 -1.514 1.00 18.13 83 TYR A CA 1
ATOM 712 C C . TYR A 1 91 ? 24.684 -1.898 -1.183 1.00 19.28 83 TYR A C 1
ATOM 713 O O . TYR A 1 91 ? 25.733 -1.264 -1.207 1.00 19.77 83 TYR A O 1
ATOM 722 N N . GLY A 1 92 ? 24.640 -3.203 -0.948 1.00 19.71 84 GLY A N 1
ATOM 723 C CA . GLY A 1 92 ? 25.840 -3.972 -0.766 1.00 17.76 84 GLY A CA 1
ATOM 724 C C . GLY A 1 92 ? 26.784 -3.885 -1.934 1.00 16.88 84 GLY A C 1
ATOM 725 O O . GLY A 1 92 ? 27.989 -3.981 -1.742 1.00 20.98 84 GLY A O 1
ATOM 726 N N . GLU A 1 93 ? 26.244 -3.755 -3.142 1.00 19.88 85 GLU A N 1
ATOM 727 C CA . GLU A 1 93 ? 27.038 -3.643 -4.372 1.00 24.22 85 GLU A CA 1
ATOM 728 C C . GLU A 1 93 ? 27.350 -2.183 -4.702 1.00 21.86 85 GLU A C 1
ATOM 729 O O . GLU A 1 93 ? 28.426 -1.871 -5.227 1.00 26.28 85 GLU A O 1
ATOM 735 N N . PHE A 1 94 ? 26.376 -1.313 -4.414 1.00 18.06 86 PHE A N 1
ATOM 736 C CA . PHE A 1 94 ? 26.453 0.125 -4.707 1.00 18.45 86 PHE A CA 1
ATOM 737 C C . PHE A 1 94 ? 27.514 0.839 -3.865 1.00 17.11 86 PHE A C 1
ATOM 738 O O . PHE A 1 94 ? 28.386 1.505 -4.416 1.00 19.20 86 PHE A O 1
ATOM 746 N N . LEU A 1 95 ? 27.451 0.714 -2.548 1.00 16.57 87 LEU A N 1
ATOM 747 C CA . LEU A 1 95 ? 28.233 1.599 -1.688 1.00 17.41 87 LEU A CA 1
ATOM 748 C C . LEU A 1 95 ? 29.718 1.429 -1.826 1.00 20.41 87 LEU A C 1
ATOM 749 O O . LEU A 1 95 ? 30.427 2.434 -1.991 1.00 16.55 87 LEU A O 1
ATOM 754 N N . PRO A 1 96 ? 30.209 0.168 -1.788 1.00 21.82 88 PRO A N 1
ATOM 755 C CA . PRO A 1 96 ? 31.656 -0.069 -1.896 1.00 20.43 88 PRO A CA 1
ATOM 756 C C . PRO A 1 96 ? 32.267 0.412 -3.204 1.00 21.28 88 PRO A C 1
ATOM 757 O O . PRO A 1 96 ? 33.418 0.836 -3.219 1.00 20.36 88 PRO A O 1
ATOM 761 N N . LYS A 1 97 ? 31.486 0.400 -4.279 1.00 18.03 89 LYS A N 1
ATOM 762 C CA . LYS A 1 97 ? 31.955 0.889 -5.570 1.00 19.69 89 LYS A CA 1
ATOM 763 C C . LYS A 1 97 ? 31.640 2.362 -5.843 1.00 17.48 89 LYS A C 1
ATOM 764 O O . LYS A 1 97 ? 31.970 2.853 -6.895 1.00 14.35 89 LYS A O 1
ATOM 770 N N . SER A 1 98 ? 31.042 3.052 -4.887 1.00 14.73 90 SER A N 1
ATOM 771 C CA . SER A 1 98 ? 30.693 4.455 -5.050 1.00 15.25 90 SER A CA 1
ATOM 772 C C . SER A 1 98 ? 31.901 5.379 -4.928 1.00 15.97 90 SER A C 1
ATOM 773 O O . SER A 1 98 ? 32.911 5.041 -4.353 1.00 14.07 90 SER A O 1
ATOM 776 N N . LYS A 1 99 ? 31.752 6.582 -5.454 1.00 13.37 91 LYS A N 1
ATOM 777 C CA . LYS A 1 99 ? 32.696 7.655 -5.197 1.00 12.52 91 LYS A CA 1
ATOM 778 C C . LYS A 1 99 ? 32.421 8.383 -3.896 1.00 12.67 91 LYS A C 1
ATOM 779 O O . LYS A 1 99 ? 33.364 8.666 -3.147 1.00 11.01 91 LYS A O 1
ATOM 785 N N . ASN A 1 100 ? 31.133 8.731 -3.676 1.00 10.68 92 ASN A N 1
ATOM 786 C CA . ASN A 1 100 ? 30.698 9.724 -2.692 1.00 8.14 92 ASN A CA 1
ATOM 787 C C . ASN A 1 100 ? 30.215 9.158 -1.343 1.00 9.33 92 ASN A C 1
ATOM 788 O O . ASN A 1 100 ? 30.034 9.912 -0.363 1.00 12.46 92 ASN A O 1
ATOM 793 N N . ASN A 1 101 ? 30.124 7.836 -1.241 1.00 11.07 93 ASN A N 1
ATOM 794 C CA . ASN A 1 101 ? 29.737 7.236 0.027 1.00 11.38 93 ASN A CA 1
ATOM 795 C C . ASN A 1 101 ? 30.376 5.885 0.329 1.00 15.54 93 ASN A C 1
ATOM 796 O O . ASN A 1 101 ? 29.690 4.856 0.398 1.00 17.43 93 ASN A O 1
ATOM 801 N N . ARG A 1 102 ? 31.681 5.859 0.532 1.00 18.13 94 ARG A N 1
ATOM 802 C CA . ARG A 1 102 ? 32.325 4.555 0.739 1.00 19.79 94 ARG A CA 1
ATOM 803 C C . ARG A 1 102 ? 33.016 4.408 2.098 1.00 19.26 94 ARG A C 1
ATOM 804 O O . ARG A 1 102 ? 33.794 3.490 2.312 1.00 23.45 94 ARG A O 1
ATOM 812 N N . ARG A 1 103 ? 32.673 5.266 3.044 1.00 19.02 95 ARG A N 1
ATOM 813 C CA . ARG A 1 103 ? 33.072 5.067 4.426 1.00 21.60 95 ARG A CA 1
ATOM 814 C C . ARG A 1 103 ? 31.967 4.518 5.297 1.00 21.46 95 ARG A C 1
ATOM 815 O O . ARG A 1 103 ? 30.799 4.780 5.062 1.00 18.87 95 ARG A O 1
ATOM 823 N N . LEU A 1 104 ? 32.361 3.723 6.297 1.00 17.41 96 LEU A N 1
ATOM 824 C CA . LEU A 1 104 ? 31.397 3.128 7.240 1.00 17.68 96 LEU A CA 1
ATOM 825 C C . LEU A 1 104 ? 30.316 2.257 6.578 1.00 18.10 96 LEU A C 1
ATOM 826 O O . LEU A 1 104 ? 29.150 2.236 7.006 1.00 18.07 96 LEU A O 1
ATOM 831 N N . ILE A 1 105 ? 30.721 1.521 5.550 1.00 18.14 97 ILE A N 1
ATOM 832 C CA . ILE A 1 105 ? 29.816 0.700 4.766 1.00 21.63 97 ILE A CA 1
ATOM 833 C C . ILE A 1 105 ? 29.135 -0.403 5.602 1.00 22.24 97 ILE A C 1
ATOM 834 O O . ILE A 1 105 ? 27.963 -0.694 5.375 1.00 22.11 97 ILE A O 1
ATOM 839 N N . GLU A 1 106 ? 29.846 -0.984 6.568 1.00 25.74 98 GLU A N 1
ATOM 840 C CA . GLU A 1 106 ? 29.252 -2.027 7.426 1.00 26.76 98 GLU A CA 1
ATOM 841 C C . GLU A 1 106 ? 28.090 -1.464 8.220 1.00 23.00 98 GLU A C 1
ATOM 842 O O . GLU A 1 106 ? 26.992 -2.028 8.204 1.00 23.28 98 GLU A O 1
ATOM 848 N N . ALA A 1 107 ? 28.328 -0.330 8.894 1.00 21.80 99 ALA A N 1
ATOM 849 C CA . ALA A 1 107 ? 27.287 0.292 9.690 1.00 20.93 99 ALA A CA 1
ATOM 850 C C . ALA A 1 107 ? 26.101 0.709 8.826 1.00 20.99 99 ALA A C 1
ATOM 851 O O . ALA A 1 107 ? 24.927 0.544 9.224 1.00 20.11 99 ALA A O 1
ATOM 853 N N . LYS A 1 108 ? 26.381 1.258 7.640 1.00 17.73 100 LYS A N 1
ATOM 854 C CA . LYS A 1 108 ? 25.322 1.756 6.784 1.00 16.01 100 LYS A CA 1
ATOM 855 C C . LYS A 1 108 ? 24.484 0.622 6.194 1.00 16.80 100 LYS A C 1
ATOM 856 O O . LYS A 1 108 ? 23.265 0.737 6.042 1.00 17.37 100 LYS A O 1
ATOM 862 N N . LEU A 1 109 ? 25.146 -0.464 5.829 1.00 18.13 101 LEU A N 1
ATOM 863 C CA . LEU A 1 109 ? 24.446 -1.637 5.310 1.00 20.84 101 LEU A CA 1
ATOM 864 C C . LEU A 1 109 ? 23.538 -2.235 6.374 1.00 21.47 101 LEU A C 1
ATOM 865 O O . LEU A 1 109 ? 22.436 -2.699 6.050 1.00 26.68 101 LEU A O 1
ATOM 870 N N . ASN A 1 110 ? 24.022 -2.242 7.623 1.00 26.10 102 ASN A N 1
ATOM 871 C CA . ASN A 1 110 ? 23.225 -2.630 8.803 1.00 25.77 102 ASN A CA 1
ATOM 872 C C . ASN A 1 110 ? 21.983 -1.776 8.983 1.00 25.82 102 ASN A C 1
ATOM 873 O O . ASN A 1 110 ? 20.933 -2.244 9.393 1.00 23.04 102 ASN A O 1
ATOM 878 N N . ARG A 1 111 ? 22.094 -0.501 8.664 1.00 24.81 103 ARG A N 1
ATOM 879 C CA . ARG A 1 111 ? 20.956 0.370 8.756 1.00 24.26 103 ARG A CA 1
ATOM 880 C C . ARG A 1 111 ? 19.916 0.095 7.694 1.00 22.44 103 ARG A C 1
ATOM 881 O O . ARG A 1 111 ? 18.720 0.127 7.992 1.00 22.90 103 ARG A O 1
ATOM 889 N N . ILE A 1 112 ? 20.357 -0.165 6.469 1.00 21.19 104 ILE A N 1
ATOM 890 C CA . ILE A 1 112 ? 19.442 -0.485 5.378 1.00 23.77 104 ILE A CA 1
ATOM 891 C C . ILE A 1 112 ? 18.723 -1.844 5.644 1.00 26.71 104 ILE A C 1
ATOM 892 O O . ILE A 1 112 ? 17.540 -2.006 5.324 1.00 27.82 104 ILE A O 1
ATOM 897 N N . ARG A 1 113 ? 19.465 -2.786 6.225 1.00 28.75 105 ARG A N 1
ATOM 898 C CA . ARG A 1 113 ? 18.923 -4.082 6.640 1.00 31.59 105 ARG A CA 1
ATOM 899 C C . ARG A 1 113 ? 17.773 -3.850 7.600 1.00 29.93 105 ARG A C 1
ATOM 900 O O . ARG A 1 113 ? 16.703 -4.393 7.414 1.00 31.53 105 ARG A O 1
ATOM 904 N N . LYS A 1 114 ? 17.977 -3.005 8.597 1.00 31.94 106 LYS A N 1
ATOM 905 C CA . LYS A 1 114 ? 16.906 -2.681 9.531 1.00 33.16 106 LYS A CA 1
ATOM 906 C C . LYS A 1 114 ? 15.654 -2.131 8.849 1.00 34.72 106 LYS A C 1
ATOM 907 O O . LYS A 1 114 ? 14.554 -2.592 9.130 1.00 38.90 106 LYS A O 1
ATOM 911 N N . VAL A 1 115 ? 15.800 -1.158 7.956 1.00 32.15 107 VAL A N 1
ATOM 912 C CA . VAL A 1 115 ? 14.624 -0.486 7.399 1.00 30.55 107 VAL A CA 1
ATOM 913 C C . VAL A 1 115 ? 13.930 -1.346 6.341 1.00 31.27 107 VAL A C 1
ATOM 914 O O . VAL A 1 115 ? 12.728 -1.184 6.072 1.00 30.85 107 VAL A O 1
ATOM 918 N N . GLU A 1 116 ? 14.709 -2.234 5.725 1.00 31.17 108 GLU A N 1
ATOM 919 C CA . GLU A 1 116 ? 14.249 -3.075 4.635 1.00 33.00 108 GLU A CA 1
ATOM 920 C C . GLU A 1 116 ? 13.011 -3.890 4.995 1.00 30.87 108 GLU A C 1
ATOM 921 O O . GLU A 1 116 ? 12.102 -4.015 4.181 1.00 30.14 108 GLU A O 1
ATOM 926 N N . GLY A 1 117 ? 12.992 -4.440 6.206 1.00 31.01 109 GLY A N 1
ATOM 927 C CA . GLY A 1 117 ? 11.813 -5.121 6.729 1.00 29.79 109 GLY A CA 1
ATOM 928 C C . GLY A 1 117 ? 10.600 -4.199 6.755 1.00 31.96 109 GLY A C 1
ATOM 929 O O . GLY A 1 117 ? 9.546 -4.516 6.198 1.00 31.38 109 GLY A O 1
ATOM 930 N N . PHE A 1 118 ? 10.757 -3.032 7.362 1.00 29.86 110 PHE A N 1
ATOM 931 C CA . PHE A 1 118 ? 9.656 -2.087 7.453 1.00 29.69 110 PHE A CA 1
ATOM 932 C C . PHE A 1 118 ? 9.125 -1.812 6.057 1.00 29.44 110 PHE A C 1
ATOM 933 O O . PHE A 1 118 ? 7.933 -1.933 5.812 1.00 27.99 110 PHE A O 1
ATOM 941 N N . LEU A 1 119 ? 10.025 -1.492 5.129 1.00 27.39 111 LEU A N 1
ATOM 942 C CA . LEU A 1 119 ? 9.625 -1.100 3.797 1.00 26.48 111 LEU A CA 1
ATOM 943 C C . LEU A 1 119 ? 8.948 -2.234 3.023 1.00 26.00 111 LEU A C 1
ATOM 944 O O . LEU A 1 119 ? 8.051 -1.983 2.224 1.00 24.88 111 LEU A O 1
ATOM 949 N N . SER A 1 120 ? 9.399 -3.457 3.244 1.00 26.38 112 SER A N 1
ATOM 950 C CA . SER A 1 120 ? 8.775 -4.652 2.625 1.00 32.83 112 SER A CA 1
ATOM 951 C C . SER A 1 120 ? 7.300 -4.809 2.941 1.00 33.72 112 SER A C 1
ATOM 952 O O . SER A 1 120 ? 6.542 -5.371 2.133 1.00 38.50 112 SER A O 1
ATOM 955 N N . THR A 1 121 ? 6.895 -4.305 4.109 1.00 36.47 113 THR A N 1
ATOM 956 C CA . THR A 1 121 ? 5.494 -4.329 4.535 1.00 36.42 113 THR A CA 1
ATOM 957 C C . THR A 1 121 ? 4.622 -3.280 3.825 1.00 36.29 113 THR A C 1
ATOM 958 O O . THR A 1 121 ? 3.401 -3.413 3.827 1.00 34.61 113 THR A O 1
ATOM 962 N N . LEU A 1 122 ? 5.235 -2.264 3.214 1.00 32.73 114 LEU A N 1
ATOM 963 C CA . LEU A 1 122 ? 4.486 -1.121 2.646 1.00 31.49 114 LEU A CA 1
ATOM 964 C C . LEU A 1 122 ? 4.151 -1.263 1.171 1.00 29.73 114 LEU A C 1
ATOM 965 O O . LEU A 1 122 ? 4.998 -1.654 0.361 1.00 35.18 114 LEU A O 1
ATOM 970 N N . THR A 1 123 ? 2.923 -0.908 0.817 1.00 28.03 115 THR A N 1
ATOM 971 C CA . THR A 1 123 ? 2.501 -0.837 -0.560 1.00 27.96 115 THR A CA 1
ATOM 972 C C . THR A 1 123 ? 2.691 0.595 -0.993 1.00 28.17 115 THR A C 1
ATOM 973 O O . THR A 1 123 ? 3.048 1.428 -0.179 1.00 32.36 115 THR A O 1
ATOM 977 N N . LEU A 1 124 ? 2.409 0.908 -2.247 1.00 26.92 116 LEU A N 1
ATOM 978 C CA . LEU A 1 124 ? 2.415 2.288 -2.690 1.00 28.10 116 LEU A CA 1
ATOM 979 C C . LEU A 1 124 ? 1.312 3.110 -1.986 1.00 30.98 116 LEU A C 1
ATOM 980 O O . LEU A 1 124 ? 1.452 4.316 -1.783 1.00 30.37 116 LEU A O 1
ATOM 985 N N . LYS A 1 125 ? 0.199 2.466 -1.638 1.00 31.42 117 LYS A N 1
ATOM 986 C CA . LYS A 1 125 ? -0.916 3.178 -1.048 1.00 29.54 117 LYS A CA 1
ATOM 987 C C . LYS A 1 125 ? -0.565 3.527 0.390 1.00 26.84 117 LYS A C 1
ATOM 988 O O . LYS A 1 125 ? -0.920 4.618 0.855 1.00 26.26 117 LYS A O 1
ATOM 991 N N . ASP A 1 126 ? 0.125 2.614 1.080 1.00 24.37 118 ASP A N 1
ATOM 992 C CA . ASP A 1 126 ? 0.666 2.865 2.416 1.00 25.73 118 ASP A CA 1
ATOM 993 C C . ASP A 1 126 ? 1.622 4.096 2.422 1.00 26.73 118 ASP A C 1
ATOM 994 O O . ASP A 1 126 ? 1.611 4.898 3.368 1.00 25.60 118 ASP A O 1
ATOM 999 N N . LEU A 1 127 ? 2.442 4.223 1.380 1.00 27.49 119 LEU A N 1
ATOM 1000 C CA . LEU A 1 127 ? 3.371 5.377 1.260 1.00 24.19 119 LEU A CA 1
ATOM 1001 C C . LEU A 1 127 ? 2.599 6.665 0.984 1.00 24.48 119 LEU A C 1
ATOM 1002 O O . LEU A 1 127 ? 2.917 7.715 1.571 1.00 24.54 119 LEU A O 1
ATOM 1007 N N . GLU A 1 128 ? 1.570 6.599 0.123 1.00 25.14 120 GLU A N 1
ATOM 1008 C CA . GLU A 1 128 ? 0.700 7.768 -0.105 1.00 27.46 120 GLU A CA 1
ATOM 1009 C C . GLU A 1 128 ? 0.037 8.157 1.207 1.00 27.34 120 GLU A C 1
ATOM 1010 O O . GLU A 1 128 ? -0.174 9.364 1.489 1.00 27.16 120 GLU A O 1
ATOM 1016 N N . GLY A 1 129 ? -0.259 7.145 2.015 1.00 24.73 121 GLY A N 1
ATOM 1017 C CA . GLY A 1 129 ? -0.784 7.332 3.360 1.00 25.38 121 GLY A CA 1
ATOM 1018 C C . GLY A 1 129 ? 0.192 8.037 4.263 1.00 25.38 121 GLY A C 1
ATOM 1019 O O . GLY A 1 129 ? -0.181 8.962 5.001 1.00 22.70 121 GLY A O 1
ATOM 1020 N N . TYR A 1 130 ? 1.454 7.614 4.212 1.00 25.63 122 TYR A N 1
ATOM 1021 C CA . TYR A 1 130 ? 2.523 8.284 4.987 1.00 24.60 122 TYR A CA 1
ATOM 1022 C C . TYR A 1 130 ? 2.769 9.718 4.515 1.00 21.66 122 TYR A C 1
ATOM 1023 O O . TYR A 1 130 ? 3.022 10.564 5.331 1.00 22.64 122 TYR A O 1
ATOM 1032 N N . TYR A 1 131 ? 2.654 9.998 3.225 1.00 22.51 123 TYR A N 1
ATOM 1033 C CA . TYR A 1 131 ? 2.760 11.405 2.747 1.00 22.07 123 TYR A CA 1
ATOM 1034 C C . TYR A 1 131 ? 1.632 12.285 3.288 1.00 25.08 123 TYR A C 1
ATOM 1035 O O . TYR A 1 131 ? 1.857 13.435 3.625 1.00 19.51 123 TYR A O 1
ATOM 1044 N N . LYS A 1 132 ? 0.416 11.734 3.347 1.00 26.08 124 LYS A N 1
ATOM 1045 C CA . LYS A 1 132 ? -0.749 12.457 3.846 1.00 27.42 124 LYS A CA 1
ATOM 1046 C C . LYS A 1 132 ? -0.679 12.682 5.350 1.00 26.40 124 LYS A C 1
ATOM 1047 O O . LYS A 1 132 ? -1.378 13.562 5.890 1.00 29.02 124 LYS A O 1
ATOM 1053 N N . ASN A 1 133 ? 0.164 11.895 6.017 1.00 22.74 125 ASN A N 1
ATOM 1054 C CA . ASN A 1 133 ? 0.302 11.895 7.453 1.00 25.21 125 ASN A CA 1
ATOM 1055 C C . ASN A 1 133 ? 1.782 11.708 7.857 1.00 25.04 125 ASN A C 1
ATOM 1056 O O . ASN A 1 133 ? 2.135 10.700 8.469 1.00 22.83 125 ASN A O 1
ATOM 1061 N N . MET A 1 134 ? 2.655 12.658 7.497 1.00 22.58 126 MET A N 1
ATOM 1062 C CA . MET A 1 134 ? 4.119 12.447 7.677 1.00 25.65 126 MET A CA 1
ATOM 1063 C C . MET A 1 134 ? 4.641 12.198 9.109 1.00 24.63 126 MET A C 1
ATOM 1064 O O . MET A 1 134 ? 5.668 11.573 9.267 1.00 24.75 126 MET A O 1
ATOM 1069 N N . LYS A 1 135 ? 3.932 12.661 10.148 1.00 29.09 127 LYS A N 1
ATOM 1070 C CA . LYS A 1 135 ? 4.359 12.401 11.542 1.00 29.54 127 LYS A CA 1
ATOM 1071 C C . LYS A 1 135 ? 4.317 10.931 11.886 1.00 28.60 127 LYS A C 1
ATOM 1072 O O . LYS A 1 135 ? 5.060 10.494 12.752 1.00 24.95 127 LYS A O 1
ATOM 1078 N N . MET A 1 136 ? 3.417 10.197 11.219 1.00 30.49 128 MET A N 1
ATOM 1079 C CA . MET A 1 136 ? 3.298 8.740 11.364 1.00 32.70 128 MET A CA 1
ATOM 1080 C C . MET A 1 136 ? 4.546 8.048 10.834 1.00 28.04 128 MET A C 1
ATOM 1081 O O . MET A 1 136 ? 5.082 7.186 11.482 1.00 29.06 128 MET A O 1
ATOM 1086 N N . LEU A 1 137 ? 5.006 8.447 9.652 1.00 27.70 129 LEU A N 1
ATOM 1087 C CA . LEU A 1 137 ? 6.258 7.913 9.089 1.00 25.40 129 LEU A CA 1
ATOM 1088 C C . LEU A 1 137 ? 7.414 8.206 9.985 1.00 24.16 129 LEU A C 1
ATOM 1089 O O . LEU A 1 137 ? 8.269 7.357 10.186 1.00 20.71 129 LEU A O 1
ATOM 1094 N N . TRP A 1 138 ? 7.472 9.466 10.451 1.00 24.92 130 TRP A N 1
ATOM 1095 C CA . TRP A 1 138 ? 8.475 9.928 11.383 1.00 24.62 130 TRP A CA 1
ATOM 1096 C C . TRP A 1 138 ? 8.538 8.988 12.583 1.00 26.92 130 TRP A C 1
ATOM 1097 O O . TRP A 1 138 ? 9.587 8.493 12.952 1.00 24.24 130 TRP A O 1
ATOM 1108 N N . LYS A 1 139 ? 7.383 8.760 13.190 1.00 29.02 131 LYS A N 1
ATOM 1109 C CA . LYS A 1 139 ? 7.309 7.911 14.362 1.00 31.15 131 LYS A CA 1
ATOM 1110 C C . LYS A 1 139 ? 7.676 6.448 14.066 1.00 30.86 131 LYS A C 1
ATOM 1111 O O . LYS A 1 139 ? 8.305 5.805 14.885 1.00 29.41 131 LYS A O 1
ATOM 1117 N N . ALA A 1 140 ? 7.316 5.958 12.878 1.00 27.76 132 ALA A N 1
ATOM 1118 C CA . ALA A 1 140 ? 7.606 4.584 12.478 1.00 28.74 132 ALA A CA 1
ATOM 1119 C C . ALA A 1 140 ? 9.078 4.400 12.185 1.00 29.87 132 ALA A C 1
ATOM 1120 O O . ALA A 1 140 ? 9.642 3.348 12.465 1.00 29.36 132 ALA A O 1
ATOM 1122 N N . LEU A 1 141 ? 9.718 5.433 11.631 1.00 29.06 133 LEU A N 1
ATOM 1123 C CA . LEU A 1 141 ? 11.174 5.402 11.451 1.00 28.82 133 LEU A CA 1
ATOM 1124 C C . LEU A 1 141 ? 11.928 5.498 12.764 1.00 26.47 133 LEU A C 1
ATOM 1125 O O . LEU A 1 141 ? 12.964 4.874 12.923 1.00 28.45 133 LEU A O 1
ATOM 1130 N N . ILE A 1 142 ? 11.440 6.306 13.695 1.00 25.85 134 ILE A N 1
ATOM 1131 C CA . ILE A 1 142 ? 12.077 6.361 15.014 1.00 29.85 134 ILE A CA 1
ATOM 1132 C C . ILE A 1 142 ? 12.000 4.965 15.667 1.00 31.03 134 ILE A C 1
ATOM 1133 O O . ILE A 1 142 ? 12.951 4.518 16.268 1.00 32.95 134 ILE A O 1
ATOM 1138 N N . LYS A 1 143 ? 10.861 4.290 15.511 1.00 36.17 135 LYS A N 1
ATOM 1139 C CA . LYS A 1 143 ? 10.692 2.912 16.010 1.00 40.27 135 LYS A CA 1
ATOM 1140 C C . LYS A 1 143 ? 11.691 1.935 15.398 1.00 40.16 135 LYS A C 1
ATOM 1141 O O . LYS A 1 143 ? 12.551 1.393 16.118 1.00 41.15 135 LYS A O 1
ATOM 1147 N N . ILE A 1 144 ? 11.607 1.719 14.082 1.00 38.37 136 ILE A N 1
ATOM 1148 C CA . ILE A 1 144 ? 12.417 0.648 13.453 1.00 38.57 136 ILE A CA 1
ATOM 1149 C C . ILE A 1 144 ? 13.925 0.897 13.547 1.00 36.97 136 ILE A C 1
ATOM 1150 O O . ILE A 1 144 ? 14.700 -0.056 13.649 1.00 28.74 136 ILE A O 1
ATOM 1154 N N . MET A 1 145 ? 14.344 2.169 13.528 1.00 33.94 137 MET A N 1
ATOM 1155 C CA . MET A 1 145 ? 15.775 2.498 13.559 1.00 33.76 137 MET A CA 1
ATOM 1156 C C . MET A 1 145 ? 16.308 2.652 14.978 1.00 32.27 137 MET A C 1
ATOM 1157 O O . MET A 1 145 ? 17.521 2.596 15.180 1.00 31.64 137 MET A O 1
ATOM 1162 N N . GLY A 1 146 ? 15.409 2.871 15.948 1.00 34.25 138 GLY A N 1
ATOM 1163 C CA . GLY A 1 146 ? 15.795 3.077 17.349 1.00 33.64 138 GLY A CA 1
ATOM 1164 C C . GLY A 1 146 ? 16.646 4.318 17.576 1.00 35.92 138 GLY A C 1
ATOM 1165 O O . GLY A 1 146 ? 17.713 4.264 18.203 1.00 32.93 138 GLY A O 1
ATOM 1166 N N . SER A 1 147 ? 16.170 5.445 17.067 1.00 35.85 139 SER A N 1
ATOM 1167 C CA . SER A 1 147 ? 16.925 6.685 17.133 1.00 37.73 139 SER A CA 1
ATOM 1168 C C . SER A 1 147 ? 16.094 7.749 17.811 1.00 37.94 139 SER A C 1
ATOM 1169 O O . SER A 1 147 ? 14.930 7.527 18.110 1.00 40.13 139 SER A O 1
ATOM 1172 N N . ARG A 1 148 ? 16.721 8.888 18.076 1.00 36.58 140 ARG A N 1
ATOM 1173 C CA . ARG A 1 148 ? 16.076 10.005 18.738 1.00 37.21 140 ARG A CA 1
ATOM 1174 C C . ARG A 1 148 ? 15.080 10.679 17.801 1.00 35.07 140 ARG A C 1
ATOM 1175 O O . ARG A 1 148 ? 15.225 10.617 16.589 1.00 36.21 140 ARG A O 1
ATOM 1177 N N . GLU A 1 149 ? 14.052 11.289 18.387 1.00 35.15 141 GLU A N 1
ATOM 1178 C CA . GLU A 1 149 ? 13.056 12.086 17.670 1.00 36.93 141 GLU A CA 1
ATOM 1179 C C . GLU A 1 149 ? 13.694 13.141 16.767 1.00 34.24 141 GLU A C 1
ATOM 1180 O O . GLU A 1 149 ? 13.154 13.490 15.708 1.00 36.51 141 GLU A O 1
ATOM 1186 N N . ASP A 1 150 ? 14.827 13.652 17.209 1.00 29.41 142 ASP A N 1
ATOM 1187 C CA . ASP A 1 150 ? 15.449 14.811 16.598 1.00 32.74 142 ASP A CA 1
ATOM 1188 C C . ASP A 1 150 ? 16.740 14.414 15.909 1.00 30.19 142 ASP A C 1
ATOM 1189 O O . ASP A 1 150 ? 17.575 15.258 15.608 1.00 31.82 142 ASP A O 1
ATOM 1194 N N . SER A 1 151 ? 16.912 13.106 15.706 1.00 26.51 143 SER A N 1
ATOM 1195 C CA . SER A 1 151 ? 18.044 12.550 14.967 1.00 28.33 143 SER A CA 1
ATOM 1196 C C . SER A 1 151 ? 18.140 13.203 13.588 1.00 21.71 143 SER A C 1
ATOM 1197 O O . SER A 1 151 ? 17.140 13.242 12.874 1.00 21.38 143 SER A O 1
ATOM 1200 N N . LYS A 1 152 ? 19.324 13.700 13.221 1.00 23.33 144 LYS A N 1
ATOM 1201 C CA . LYS A 1 152 ? 19.486 14.412 11.942 1.00 23.75 144 LYS A CA 1
ATOM 1202 C C . LYS A 1 152 ? 19.151 13.493 10.768 1.00 19.65 144 LYS A C 1
ATOM 1203 O O . LYS A 1 152 ? 18.450 13.895 9.852 1.00 20.04 144 LYS A O 1
ATOM 1209 N N . THR A 1 153 ? 19.584 12.234 10.838 1.00 21.51 145 THR A N 1
ATOM 1210 C CA . THR A 1 153 ? 19.316 11.291 9.766 1.00 22.07 145 THR A CA 1
ATOM 1211 C C . THR A 1 153 ? 17.831 10.885 9.665 1.00 21.96 145 THR A C 1
ATOM 1212 O O . THR A 1 153 ? 17.309 10.785 8.562 1.00 20.89 145 THR A O 1
ATOM 1216 N N . ILE A 1 154 ? 17.127 10.711 10.791 1.00 22.72 146 ILE A N 1
ATOM 1217 C CA . ILE A 1 154 ? 15.676 10.434 10.733 1.00 21.72 146 ILE A CA 1
ATOM 1218 C C . ILE A 1 154 ? 14.888 11.590 10.098 1.00 18.22 146 ILE A C 1
ATOM 1219 O O . ILE A 1 154 ? 14.045 11.352 9.270 1.00 17.56 146 ILE A O 1
ATOM 1224 N N . VAL A 1 155 ? 15.147 12.825 10.514 1.00 17.16 147 VAL A N 1
ATOM 1225 C CA . VAL A 1 155 ? 14.347 13.954 10.015 1.00 14.67 147 VAL A CA 1
ATOM 1226 C C . VAL A 1 155 ? 14.681 14.278 8.570 1.00 12.23 147 VAL A C 1
ATOM 1227 O O . VAL A 1 155 ? 13.812 14.672 7.799 1.00 14.95 147 VAL A O 1
ATOM 1231 N N . PHE A 1 156 ? 15.944 14.121 8.200 1.00 13.32 148 PHE A N 1
ATOM 1232 C CA . PHE A 1 156 ? 16.357 14.236 6.811 1.00 15.47 148 PHE A CA 1
ATOM 1233 C C . PHE A 1 156 ? 15.659 13.175 5.934 1.00 11.82 148 PHE A C 1
ATOM 1234 O O . PHE A 1 156 ? 15.295 13.449 4.791 1.00 13.81 148 PHE A O 1
ATOM 1242 N N . THR A 1 157 ? 15.452 11.975 6.483 1.00 15.76 149 THR A N 1
ATOM 1243 C CA . THR A 1 157 ? 14.770 10.889 5.766 1.00 15.10 149 THR A CA 1
ATOM 1244 C C . THR A 1 157 ? 13.301 11.256 5.519 1.00 12.63 149 THR A C 1
ATOM 1245 O O . THR A 1 157 ? 12.804 11.101 4.397 1.00 14.60 149 THR A O 1
ATOM 1249 N N . VAL A 1 158 ? 12.657 11.874 6.510 1.00 15.66 150 VAL A N 1
ATOM 1250 C CA . VAL A 1 158 ? 11.284 12.435 6.311 1.00 14.30 150 VAL A CA 1
ATOM 1251 C C . VAL A 1 158 ? 11.249 13.503 5.238 1.00 13.72 150 VAL A C 1
ATOM 1252 O O . VAL A 1 158 ? 10.389 13.455 4.359 1.00 13.75 150 VAL A O 1
ATOM 1256 N N . LYS A 1 159 ? 12.181 14.466 5.323 1.00 16.04 151 LYS A N 1
ATOM 1257 C CA . LYS A 1 159 ? 12.304 15.505 4.320 1.00 14.33 151 LYS A CA 1
ATOM 1258 C C . LYS A 1 159 ? 12.448 14.925 2.902 1.00 12.49 151 LYS A C 1
ATOM 1259 O O . LYS A 1 159 ? 11.742 15.309 1.985 1.00 13.35 151 LYS A O 1
ATOM 1265 N N . MET A 1 160 ? 13.379 14.010 2.716 1.00 12.08 152 MET A N 1
ATOM 1266 C CA . MET A 1 160 ? 13.590 13.465 1.405 1.00 13.12 152 MET A CA 1
ATOM 1267 C C . MET A 1 160 ? 12.391 12.622 0.956 1.00 12.85 152 MET A C 1
ATOM 1268 O O . MET A 1 160 ? 12.072 12.633 -0.221 1.00 13.78 152 MET A O 1
ATOM 1273 N N . PHE A 1 161 ? 11.773 11.876 1.886 1.00 17.45 153 PHE A N 1
ATOM 1274 C CA . PHE A 1 161 ? 10.514 11.134 1.587 1.00 18.00 153 PHE A CA 1
ATOM 1275 C C . PHE A 1 161 ? 9.426 12.075 1.042 1.00 15.64 153 PHE A C 1
ATOM 1276 O O . PHE A 1 161 ? 8.686 11.757 0.099 1.00 16.89 153 PHE A O 1
ATOM 1284 N N . GLY A 1 162 ? 9.349 13.257 1.622 1.00 14.93 154 GLY A N 1
ATOM 1285 C CA . GLY A 1 162 ? 8.438 14.267 1.128 1.00 14.17 154 GLY A CA 1
ATOM 1286 C C . GLY A 1 162 ? 8.726 14.798 -0.250 1.00 14.33 154 GLY A C 1
ATOM 1287 O O . GLY A 1 162 ? 7.810 15.076 -1.016 1.00 19.08 154 GLY A O 1
ATOM 1288 N N . TYR A 1 163 ? 10.005 14.987 -0.585 1.00 14.38 155 TYR A N 1
ATOM 1289 C CA . TYR A 1 163 ? 10.395 15.303 -1.975 1.00 12.61 155 TYR A CA 1
ATOM 1290 C C . TYR A 1 163 ? 9.971 14.185 -2.956 1.00 12.73 155 TYR A C 1
ATOM 1291 O O . TYR A 1 163 ? 9.419 14.449 -4.022 1.00 12.10 155 TYR A O 1
ATOM 1300 N N . ALA A 1 164 ? 10.297 12.951 -2.609 1.00 14.38 156 ALA A N 1
ATOM 1301 C CA . ALA A 1 164 ? 9.982 11.819 -3.473 1.00 15.75 156 ALA A CA 1
ATOM 1302 C C . ALA A 1 164 ? 8.462 11.690 -3.698 1.00 17.72 156 ALA A C 1
ATOM 1303 O O . ALA A 1 164 ? 7.999 11.395 -4.828 1.00 19.44 156 ALA A O 1
ATOM 1305 N N . SER A 1 165 ? 7.712 11.905 -2.618 1.00 17.15 157 SER A N 1
ATOM 1306 C CA . SER A 1 165 ? 6.271 11.738 -2.628 1.00 18.24 157 SER A CA 1
ATOM 1307 C C . SER A 1 165 ? 5.586 12.836 -3.439 1.00 19.29 157 SER A C 1
ATOM 1308 O O . SER A 1 165 ? 4.634 12.579 -4.177 1.00 19.49 157 SER A O 1
ATOM 1311 N N . ARG A 1 166 ? 6.050 14.067 -3.303 1.00 18.13 158 ARG A N 1
ATOM 1312 C CA . ARG A 1 166 ? 5.424 15.128 -4.043 1.00 20.61 158 ARG A CA 1
ATOM 1313 C C . ARG A 1 166 ? 5.642 14.913 -5.551 1.00 22.96 158 ARG A C 1
ATOM 1314 O O . ARG A 1 166 ? 4.736 15.208 -6.365 1.00 20.20 158 ARG A O 1
ATOM 1322 N N . ILE A 1 167 ? 6.800 14.330 -5.914 1.00 20.79 159 ILE A N 1
ATOM 1323 C CA . ILE A 1 167 ? 7.056 13.926 -7.308 1.00 20.87 159 ILE A CA 1
ATOM 1324 C C . ILE A 1 167 ? 6.153 12.752 -7.724 1.00 20.87 159 ILE A C 1
ATOM 1325 O O . ILE A 1 167 ? 5.486 12.828 -8.750 1.00 22.99 159 ILE A O 1
ATOM 1330 N N . ALA A 1 168 ? 6.147 11.688 -6.915 1.00 19.29 160 ALA A N 1
ATOM 1331 C CA . ALA A 1 168 ? 5.446 10.437 -7.252 1.00 20.47 160 ALA A CA 1
ATOM 1332 C C . ALA A 1 168 ? 3.921 10.563 -7.185 1.00 23.36 160 ALA A C 1
ATOM 1333 O O . ALA A 1 168 ? 3.215 9.943 -7.980 1.00 22.77 160 ALA A O 1
ATOM 1335 N N . PHE A 1 169 ? 3.430 11.314 -6.209 1.00 21.92 161 PHE A N 1
ATOM 1336 C CA . PHE A 1 169 ? 1.981 11.429 -5.964 1.00 24.75 161 PHE A CA 1
ATOM 1337 C C . PHE A 1 169 ? 1.381 12.715 -6.513 1.00 26.98 161 PHE A C 1
ATOM 1338 O O . PHE A 1 169 ? 0.206 12.993 -6.275 1.00 30.40 161 PHE A O 1
ATOM 1346 N N . SER A 1 170 ? 2.163 13.454 -7.285 1.00 23.93 162 SER A N 1
ATOM 1347 C CA . SER A 1 170 ? 1.704 14.638 -7.997 1.00 32.47 162 SER A CA 1
ATOM 1348 C C . SER A 1 170 ? 0.865 15.587 -7.162 1.00 33.26 162 SER A C 1
ATOM 1349 O O . SER A 1 170 ? -0.236 15.968 -7.547 1.00 34.15 162 SER A O 1
ATOM 1352 N N . ARG A 1 171 ? 1.392 15.979 -6.015 1.00 34.25 163 ARG A N 1
ATOM 1353 C CA . ARG A 1 171 ? 0.724 16.973 -5.176 1.00 36.39 163 ARG A CA 1
ATOM 1354 C C . ARG A 1 171 ? 1.674 17.378 -4.079 1.00 30.33 163 ARG A C 1
ATOM 1355 O O . ARG A 1 171 ? 2.554 16.600 -3.716 1.00 26.21 163 ARG A O 1
ATOM 1363 N N . PHE A 1 172 ? 1.470 18.590 -3.560 1.00 30.27 164 PHE A N 1
ATOM 1364 C CA . PHE A 1 172 ? 2.276 19.153 -2.464 1.00 25.99 164 PHE A CA 1
ATOM 1365 C C . PHE A 1 172 ? 1.515 19.055 -1.177 1.00 25.80 164 PHE A C 1
ATOM 1366 O O . PHE A 1 172 ? 0.389 19.562 -1.088 1.00 22.50 164 PHE A O 1
ATOM 1374 N N . ILE A 1 173 ? 2.112 18.391 -0.190 1.00 22.26 165 ILE A N 1
ATOM 1375 C CA . ILE A 1 173 ? 1.638 18.417 1.183 1.00 25.15 165 ILE A CA 1
ATOM 1376 C C . ILE A 1 173 ? 2.761 18.985 2.065 1.00 23.04 165 ILE A C 1
ATOM 1377 O O . ILE A 1 173 ? 3.882 18.439 2.049 1.00 21.01 165 ILE A O 1
ATOM 1382 N N . PRO A 1 174 ? 2.466 20.037 2.873 1.00 20.81 166 PRO A N 1
ATOM 1383 C CA . PRO A 1 174 ? 3.532 20.622 3.723 1.00 20.16 166 PRO A CA 1
ATOM 1384 C C . PRO A 1 174 ? 4.033 19.662 4.792 1.00 21.08 166 PRO A C 1
ATOM 1385 O O . PRO A 1 174 ? 3.278 18.806 5.225 1.00 18.12 166 PRO A O 1
ATOM 1389 N N . TYR A 1 175 ? 5.313 19.779 5.180 1.00 18.38 167 TYR A N 1
ATOM 1390 C CA . TYR A 1 175 ? 5.860 19.011 6.293 1.00 14.10 167 TYR A CA 1
ATOM 1391 C C . TYR A 1 175 ? 5.174 19.420 7.594 1.00 22.04 167 TYR A C 1
ATOM 1392 O O . TYR A 1 175 ? 4.777 20.583 7.733 1.00 18.56 167 TYR A O 1
ATOM 1401 N N . PRO A 1 176 ? 5.058 18.476 8.560 1.00 23.30 168 PRO A N 1
ATOM 1402 C CA . PRO A 1 176 ? 4.483 18.793 9.874 1.00 25.18 168 PRO A CA 1
ATOM 1403 C C . PRO A 1 176 ? 5.354 19.771 10.644 1.00 26.21 168 PRO A C 1
ATOM 1404 O O . PRO A 1 176 ? 6.592 19.634 10.637 1.00 26.29 168 PRO A O 1
ATOM 1408 N N . MET A 1 177 ? 4.705 20.705 11.342 1.00 23.60 169 MET A N 1
ATOM 1409 C CA . MET A 1 177 ? 5.389 21.630 12.222 1.00 22.15 169 MET A CA 1
ATOM 1410 C C . MET A 1 177 ? 6.242 20.899 13.242 1.00 20.86 169 MET A C 1
ATOM 1411 O O . MET A 1 177 ? 7.318 21.367 13.591 1.00 18.90 169 MET A O 1
ATOM 1416 N N . GLU A 1 178 ? 5.779 19.735 13.694 1.00 19.94 170 GLU A N 1
ATOM 1417 C CA . GLU A 1 178 ? 6.448 18.994 14.771 1.00 22.30 170 GLU A CA 1
ATOM 1418 C C . GLU A 1 178 ? 7.805 18.397 14.416 1.00 21.34 170 GLU A C 1
ATOM 1419 O O . GLU A 1 178 ? 8.608 18.115 15.287 1.00 19.21 170 GLU A O 1
ATOM 1425 N N . ILE A 1 179 ? 8.085 18.210 13.138 1.00 21.63 171 ILE A N 1
ATOM 1426 C CA . ILE A 1 179 ? 9.347 17.552 12.793 1.00 22.76 171 ILE A CA 1
ATOM 1427 C C . ILE A 1 179 ? 10.530 18.567 12.868 1.00 20.34 171 ILE A C 1
ATOM 1428 O O . ILE A 1 179 ? 10.512 19.572 12.175 1.00 20.23 171 ILE A O 1
ATOM 1433 N N . PRO A 1 180 ? 11.541 18.294 13.718 1.00 20.11 172 PRO A N 1
ATOM 1434 C CA . PRO A 1 180 ? 12.603 19.248 13.856 1.00 21.71 172 PRO A CA 1
ATOM 1435 C C . PRO A 1 180 ? 13.534 19.349 12.640 1.00 22.54 172 PRO A C 1
ATOM 1436 O O . PRO A 1 180 ? 13.570 18.456 11.767 1.00 20.65 172 PRO A O 1
ATOM 1440 N N . ILE A 1 181 ? 14.286 20.442 12.620 1.00 21.20 173 ILE A N 1
ATOM 1441 C CA . ILE A 1 181 ? 15.278 20.704 11.594 1.00 20.87 173 ILE A CA 1
ATOM 1442 C C . ILE A 1 181 ? 16.406 19.628 11.693 1.00 21.39 173 ILE A C 1
ATOM 1443 O O . ILE A 1 181 ? 16.692 19.124 12.794 1.00 19.38 173 ILE A O 1
ATOM 1448 N N . PRO A 1 182 ? 16.990 19.222 10.543 1.00 22.12 174 PRO A N 1
ATOM 1449 C CA . PRO A 1 182 ? 18.162 18.362 10.592 1.00 21.31 174 PRO A CA 1
ATOM 1450 C C . PRO A 1 182 ? 19.437 19.093 11.054 1.00 18.52 174 PRO A C 1
ATOM 1451 O O . PRO A 1 182 ? 19.978 19.920 10.350 1.00 18.38 174 PRO A O 1
ATOM 1455 N N . GLU A 1 183 ? 19.938 18.703 12.207 1.00 21.69 175 GLU A N 1
ATOM 1456 C CA . GLU A 1 183 ? 20.998 19.425 12.871 1.00 27.84 175 GLU A CA 1
ATOM 1457 C C . GLU A 1 183 ? 22.316 18.765 12.555 1.00 28.29 175 GLU A C 1
ATOM 1458 O O . GLU A 1 183 ? 22.815 17.974 13.324 1.00 29.53 175 GLU A O 1
ATOM 1464 N N . ASP A 1 184 ? 22.858 19.060 11.386 1.00 28.72 176 ASP A N 1
ATOM 1465 C CA . ASP A 1 184 ? 24.184 18.592 11.045 1.00 32.41 176 ASP A CA 1
ATOM 1466 C C . ASP A 1 184 ? 25.198 19.695 11.368 1.00 29.01 176 ASP A C 1
ATOM 1467 O O . ASP A 1 184 ? 24.802 20.803 11.753 1.00 24.07 176 ASP A O 1
ATOM 1472 N N . LEU A 1 185 ? 26.491 19.401 11.206 1.00 25.19 177 LEU A N 1
ATOM 1473 C CA . LEU A 1 185 ? 27.530 20.276 11.735 1.00 26.54 177 LEU A CA 1
ATOM 1474 C C . LEU A 1 185 ? 27.414 21.724 11.241 1.00 25.43 177 LEU A C 1
ATOM 1475 O O . LEU A 1 185 ? 27.618 22.654 12.018 1.00 22.83 177 LEU A O 1
ATOM 1480 N N . ARG A 1 186 ? 27.069 21.926 9.971 1.00 22.36 178 ARG A N 1
ATOM 1481 C CA . ARG A 1 186 ? 26.977 23.310 9.436 1.00 25.77 178 ARG A CA 1
ATOM 1482 C C . ARG A 1 186 ? 25.784 24.131 10.002 1.00 21.93 178 ARG A C 1
ATOM 1483 O O . ARG A 1 186 ? 25.853 25.379 10.162 1.00 20.29 178 ARG A O 1
ATOM 1491 N N . ILE A 1 187 ? 24.690 23.431 10.269 1.00 18.10 179 ILE A N 1
ATOM 1492 C CA . ILE A 1 187 ? 23.511 24.050 10.864 1.00 21.67 179 ILE A CA 1
ATOM 1493 C C . ILE A 1 187 ? 23.804 24.388 12.306 1.00 17.23 179 ILE A C 1
ATOM 1494 O O . ILE A 1 187 ? 23.352 25.403 12.798 1.00 16.36 179 ILE A O 1
ATOM 1499 N N . LYS A 1 188 ? 24.553 23.537 12.987 1.00 17.67 180 LYS A N 1
ATOM 1500 C CA . LYS A 1 188 ? 25.017 23.871 14.337 1.00 17.98 180 LYS A CA 1
ATOM 1501 C C . LYS A 1 188 ? 25.902 25.082 14.275 1.00 18.66 180 LYS A C 1
ATOM 1502 O O . LYS A 1 188 ? 25.782 25.983 15.074 1.00 15.70 180 LYS A O 1
ATOM 1508 N N . SER A 1 189 ? 26.825 25.084 13.324 1.00 19.48 181 SER A N 1
ATOM 1509 C CA . SER A 1 189 ? 27.733 26.202 13.161 1.00 21.49 181 SER A CA 1
ATOM 1510 C C . SER A 1 189 ? 27.044 27.567 12.909 1.00 19.69 181 SER A C 1
ATOM 1511 O O . SER A 1 189 ? 27.366 28.551 13.573 1.00 17.23 181 SER A O 1
ATOM 1514 N N . VAL A 1 190 ? 26.124 27.636 11.950 1.00 19.07 182 VAL A N 1
ATOM 1515 C CA . VAL A 1 190 ? 25.432 28.879 11.681 1.00 20.85 182 VAL A CA 1
ATOM 1516 C C . VAL A 1 190 ? 24.576 29.296 12.866 1.00 18.50 182 VAL A C 1
ATOM 1517 O O . VAL A 1 190 ? 24.552 30.461 13.228 1.00 15.99 182 VAL A O 1
ATOM 1521 N N . THR A 1 191 ? 23.893 28.336 13.486 1.00 15.65 183 THR A N 1
ATOM 1522 C CA . THR A 1 191 ? 23.034 28.615 14.619 1.00 15.16 183 THR A CA 1
ATOM 1523 C C . THR A 1 191 ? 23.829 29.149 15.822 1.00 16.55 183 THR A C 1
ATOM 1524 O O . THR A 1 191 ? 23.373 30.066 16.529 1.00 18.78 183 THR A O 1
ATOM 1528 N N . SER A 1 192 ? 25.020 28.613 16.035 1.00 16.75 184 SER A N 1
ATOM 1529 C CA . SER A 1 192 ? 25.837 29.022 17.161 1.00 17.61 184 SER A CA 1
ATOM 1530 C C . SER A 1 192 ? 26.257 30.490 17.066 1.00 18.13 184 SER A C 1
ATOM 1531 O O . SER A 1 192 ? 26.566 31.087 18.059 1.00 21.16 184 SER A O 1
ATOM 1534 N N . LYS A 1 193 ? 26.273 31.077 15.876 1.00 19.72 185 LYS A N 1
ATOM 1535 C CA . LYS A 1 193 ? 26.541 32.523 15.747 1.00 17.70 185 LYS A CA 1
ATOM 1536 C C . LYS A 1 193 ? 25.404 33.379 16.323 1.00 21.13 185 LYS A C 1
ATOM 1537 O O . LYS A 1 193 ? 25.594 34.557 16.627 1.00 23.40 185 LYS A O 1
ATOM 1543 N N . LEU A 1 194 ? 24.228 32.777 16.453 1.00 15.27 186 LEU A N 1
ATOM 1544 C CA . LEU A 1 194 ? 23.065 33.443 16.942 1.00 16.67 186 LEU A CA 1
ATOM 1545 C C . LEU A 1 194 ? 22.850 33.116 18.390 1.00 15.34 186 LEU A C 1
ATOM 1546 O O . LEU A 1 194 ? 22.476 33.984 19.164 1.00 20.51 186 LEU A O 1
ATOM 1551 N N . THR A 1 195 ? 22.987 31.857 18.756 1.00 15.79 187 THR A N 1
ATOM 1552 C CA . THR A 1 195 ? 22.611 31.431 20.111 1.00 17.19 187 THR A CA 1
ATOM 1553 C C . THR A 1 195 ? 23.357 30.185 20.564 1.00 18.56 187 THR A C 1
ATOM 1554 O O . THR A 1 195 ? 23.888 29.436 19.734 1.00 16.23 187 THR A O 1
ATOM 1558 N N . GLN A 1 196 ? 23.361 29.945 21.871 1.00 17.46 188 GLN A N 1
ATOM 1559 C CA . GLN A 1 196 ? 23.878 28.692 22.404 1.00 20.52 188 GLN A CA 1
ATOM 1560 C C . GLN A 1 196 ? 22.778 27.662 22.586 1.00 20.41 188 GLN A C 1
ATOM 1561 O O . GLN A 1 196 ? 23.054 26.509 22.844 1.00 18.09 188 GLN A O 1
ATOM 1567 N N . GLU A 1 197 ? 21.523 28.091 22.461 1.00 21.04 189 GLU A N 1
ATOM 1568 C CA . GLU A 1 197 ? 20.404 27.168 22.438 1.00 22.26 189 GLU A CA 1
ATOM 1569 C C . GLU A 1 197 ? 20.570 26.066 21.407 1.00 21.83 189 GLU A C 1
ATOM 1570 O O . GLU A 1 197 ? 21.072 26.292 20.296 1.00 18.29 189 GLU A O 1
ATOM 1576 N N . LYS A 1 198 ? 20.151 24.857 21.772 1.00 20.16 190 LYS A N 1
ATOM 1577 C CA . LYS A 1 198 ? 20.163 23.737 20.828 1.00 21.49 190 LYS A CA 1
ATOM 1578 C C . LYS A 1 198 ? 19.412 24.105 19.536 1.00 17.65 190 LYS A C 1
ATOM 1579 O O . LYS A 1 198 ? 18.277 24.588 19.611 1.00 16.72 190 LYS A O 1
ATOM 1585 N N . PRO A 1 199 ? 20.050 23.924 18.346 1.00 16.76 191 PRO A N 1
ATOM 1586 C CA . PRO A 1 199 ? 19.394 24.321 17.113 1.00 15.55 191 PRO A CA 1
ATOM 1587 C C . PRO A 1 199 ? 18.001 23.763 16.895 1.00 18.14 191 PRO A C 1
ATOM 1588 O O . PRO A 1 199 ? 17.137 24.470 16.431 1.00 19.59 191 PRO A O 1
ATOM 1592 N N . THR A 1 200 ? 17.788 22.492 17.181 1.00 17.28 192 THR A N 1
ATOM 1593 C CA . THR A 1 200 ? 16.471 21.919 16.979 1.00 18.69 192 THR A CA 1
ATOM 1594 C C . THR A 1 200 ? 15.417 22.723 17.811 1.00 20.44 192 THR A C 1
ATOM 1595 O O . THR A 1 200 ? 14.381 23.048 17.293 1.00 20.46 192 THR A O 1
ATOM 1599 N N . LYS A 1 201 ? 15.715 23.046 19.071 1.00 17.72 193 LYS A N 1
ATOM 1600 C CA . LYS A 1 201 ? 14.819 23.890 19.895 1.00 17.06 193 LYS A CA 1
ATOM 1601 C C . LYS A 1 201 ? 14.685 25.312 19.373 1.00 19.00 193 LYS A C 1
ATOM 1602 O O . LYS A 1 201 ? 13.594 25.864 19.335 1.00 15.77 193 LYS A O 1
ATOM 1606 N N . PHE A 1 202 ? 15.809 25.923 19.016 1.00 18.37 194 PHE A N 1
ATOM 1607 C CA . PHE A 1 202 ? 15.816 27.299 18.534 1.00 17.15 194 PHE A CA 1
ATOM 1608 C C . PHE A 1 202 ? 14.949 27.450 17.270 1.00 17.31 194 PHE A C 1
ATOM 1609 O O . PHE A 1 202 ? 14.106 28.335 17.177 1.00 15.80 194 PHE A O 1
ATOM 1617 N N . TRP A 1 203 ? 15.169 26.565 16.304 1.00 16.70 195 TRP A N 1
ATOM 1618 C CA . TRP A 1 203 ? 14.446 26.616 15.043 1.00 15.12 195 TRP A CA 1
ATOM 1619 C C . TRP A 1 203 ? 12.993 26.097 15.135 1.00 14.35 195 TRP A C 1
ATOM 1620 O O . TRP A 1 203 ? 12.149 26.509 14.334 1.00 14.25 195 TRP A O 1
ATOM 1631 N N . MET A 1 204 ? 12.695 25.226 16.107 1.00 12.60 196 MET A N 1
ATOM 1632 C CA . MET A 1 204 ? 11.293 24.879 16.365 1.00 17.35 196 MET A CA 1
ATOM 1633 C C . MET A 1 204 ? 10.470 26.087 16.782 1.00 16.94 196 MET A C 1
ATOM 1634 O O . MET A 1 204 ? 9.334 26.250 16.325 1.00 14.42 196 MET A O 1
ATOM 1639 N N . LYS A 1 205 ? 11.025 26.912 17.662 1.00 16.90 197 LYS A N 1
ATOM 1640 C CA . LYS A 1 205 ? 10.348 28.143 18.099 1.00 16.74 197 LYS A CA 1
ATOM 1641 C C . LYS A 1 205 ? 10.169 29.163 16.947 1.00 17.79 197 LYS A C 1
ATOM 1642 O O . LYS A 1 205 ? 9.097 29.765 16.792 1.00 16.26 197 LYS A O 1
ATOM 1647 N N . ILE A 1 206 ? 11.218 29.333 16.136 1.00 17.13 198 ILE A N 1
ATOM 1648 C CA . ILE A 1 206 ? 11.138 30.144 14.920 1.00 14.10 198 ILE A CA 1
ATOM 1649 C C . ILE A 1 206 ? 10.032 29.599 14.031 1.00 13.52 198 ILE A C 1
ATOM 1650 O O . ILE A 1 206 ? 9.220 30.363 13.498 1.00 15.21 198 ILE A O 1
ATOM 1655 N N . GLY A 1 207 ? 10.001 28.279 13.834 1.00 11.76 199 GLY A N 1
ATOM 1656 C CA . GLY A 1 207 ? 9.005 27.696 12.976 1.00 13.49 199 GLY A CA 1
ATOM 1657 C C . GLY A 1 207 ? 7.596 27.882 13.515 1.00 15.64 199 GLY A C 1
ATOM 1658 O O . GLY A 1 207 ? 6.679 28.310 12.787 1.00 14.61 199 GLY A O 1
ATOM 1659 N N . GLN A 1 208 ? 7.419 27.593 14.799 1.00 21.20 200 GLN A N 1
ATOM 1660 C CA . GLN A 1 208 ? 6.102 27.770 15.455 1.00 22.89 200 GLN A CA 1
ATOM 1661 C C . GLN A 1 208 ? 5.568 29.204 15.349 1.00 23.72 200 GLN A C 1
ATOM 1662 O O . GLN A 1 208 ? 4.390 29.427 15.014 1.00 16.96 200 GLN A O 1
ATOM 1668 N N . GLU A 1 209 ? 6.450 30.169 15.584 1.00 21.61 201 GLU A N 1
ATOM 1669 C CA . GLU A 1 209 ? 6.077 31.588 15.551 1.00 24.27 201 GLU A CA 1
ATOM 1670 C C . GLU A 1 209 ? 5.861 32.126 14.146 1.00 25.10 201 GLU A C 1
ATOM 1671 O O . GLU A 1 209 ? 4.996 32.985 13.925 1.00 18.72 201 GLU A O 1
ATOM 1677 N N . SER A 1 210 ? 6.634 31.610 13.189 1.00 21.64 202 SER A N 1
ATOM 1678 C CA . SER A 1 210 ? 6.545 32.054 11.809 1.00 17.15 202 SER A CA 1
ATOM 1679 C C . SER A 1 210 ? 5.465 31.364 11.035 1.00 18.54 202 SER A C 1
ATOM 1680 O O . SER A 1 210 ? 5.014 31.890 10.001 1.00 17.27 202 SER A O 1
ATOM 1683 N N . GLY A 1 211 ? 5.047 30.197 11.538 1.00 17.16 203 GLY A N 1
ATOM 1684 C CA . GLY A 1 211 ? 4.147 29.302 10.818 1.00 18.63 203 GLY A CA 1
ATOM 1685 C C . GLY A 1 211 ? 4.812 28.470 9.704 1.00 19.07 203 GLY A C 1
ATOM 1686 O O . GLY A 1 211 ? 4.118 27.840 8.903 1.00 18.75 203 GLY A O 1
ATOM 1687 N N . VAL A 1 212 ? 6.151 28.465 9.626 1.00 15.26 204 VAL A N 1
ATOM 1688 C CA . VAL A 1 212 ? 6.855 27.684 8.583 1.00 14.21 204 VAL A CA 1
ATOM 1689 C C . VAL A 1 212 ? 7.550 26.499 9.268 1.00 13.93 204 VAL A C 1
ATOM 1690 O O . VAL A 1 212 ? 8.434 26.704 10.066 1.00 12.21 204 VAL A O 1
ATOM 1694 N N . PRO A 1 213 ? 7.107 25.258 8.990 1.00 14.31 205 PRO A N 1
ATOM 1695 C CA . PRO A 1 213 ? 7.743 24.077 9.605 1.00 11.82 205 PRO A CA 1
ATOM 1696 C C . PRO A 1 213 ? 9.280 24.053 9.490 1.00 9.77 205 PRO A C 1
ATOM 1697 O O . PRO A 1 213 ? 9.831 24.449 8.468 1.00 10.81 205 PRO A O 1
ATOM 1701 N N . PRO A 1 214 ? 9.967 23.601 10.533 1.00 16.02 206 PRO A N 1
ATOM 1702 C CA . PRO A 1 214 ? 11.448 23.569 10.468 1.00 16.08 206 PRO A CA 1
ATOM 1703 C C . PRO A 1 214 ? 12.059 22.841 9.263 1.00 17.37 206 PRO A C 1
ATOM 1704 O O . PRO A 1 214 ? 13.148 23.204 8.835 1.00 12.69 206 PRO A O 1
ATOM 1708 N N . LEU A 1 215 ? 11.401 21.784 8.749 1.00 16.75 207 LEU A N 1
ATOM 1709 C CA . LEU A 1 215 ? 11.904 21.128 7.531 1.00 17.34 207 LEU A CA 1
ATOM 1710 C C . LEU A 1 215 ? 11.820 22.016 6.279 1.00 16.91 207 LEU A C 1
ATOM 1711 O O . LEU A 1 215 ? 12.639 21.884 5.372 1.00 16.80 207 LEU A O 1
ATOM 1716 N N . HIS A 1 216 ? 10.857 22.931 6.234 1.00 13.43 208 HIS A N 1
ATOM 1717 C CA . HIS A 1 216 ? 10.803 23.918 5.161 1.00 15.84 208 HIS A CA 1
ATOM 1718 C C . HI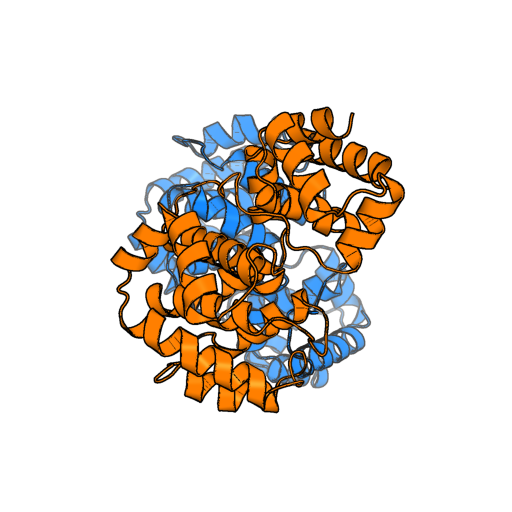S A 1 216 ? 11.826 25.053 5.410 1.00 11.00 208 HIS A C 1
ATOM 1719 O O . HIS A 1 216 ? 12.405 25.601 4.476 1.00 10.95 208 HIS A O 1
ATOM 1726 N N . ILE A 1 217 ? 12.050 25.395 6.675 1.00 14.21 209 ILE A N 1
ATOM 1727 C CA . ILE A 1 217 ? 13.115 26.361 7.041 1.00 13.27 209 ILE A CA 1
ATOM 1728 C C . ILE A 1 217 ? 14.499 25.831 6.631 1.00 13.33 209 ILE A C 1
ATOM 1729 O O . ILE A 1 217 ? 15.334 26.560 6.120 1.00 12.34 209 ILE A O 1
ATOM 1734 N N . ASP A 1 218 ? 14.736 24.563 6.876 1.00 13.11 210 ASP A N 1
ATOM 1735 C CA . ASP A 1 218 ? 15.946 23.908 6.373 1.00 16.05 210 ASP A CA 1
ATOM 1736 C C . ASP A 1 218 ? 16.174 24.222 4.879 1.00 16.53 210 ASP A C 1
ATOM 1737 O O . ASP A 1 218 ? 17.310 24.492 4.464 1.00 13.61 210 ASP A O 1
ATOM 1742 N N . SER A 1 219 ? 15.097 24.166 4.079 1.00 13.07 211 SER A N 1
ATOM 1743 C CA . SER A 1 219 ? 15.186 24.386 2.625 1.00 15.17 211 SER A CA 1
ATOM 1744 C C . SER A 1 219 ? 15.599 25.825 2.271 1.00 16.34 211 SER A C 1
ATOM 1745 O O . SER A 1 219 ? 16.190 26.068 1.223 1.00 14.83 211 SER A O 1
ATOM 1748 N N . LEU A 1 220 ? 15.240 26.765 3.135 1.00 17.20 212 LEU A N 1
ATOM 1749 C CA . LEU A 1 220 ? 15.610 28.155 2.962 1.00 18.01 212 LEU A CA 1
ATOM 1750 C C . LEU A 1 220 ? 17.080 28.411 3.303 1.00 17.35 212 LEU A C 1
ATOM 1751 O O . LEU A 1 220 ? 17.696 29.258 2.713 1.00 18.94 212 LEU A O 1
ATOM 1756 N N . ILE A 1 221 ? 17.621 27.686 4.262 1.00 16.17 213 ILE A N 1
ATOM 1757 C CA . ILE A 1 221 ? 18.948 28.007 4.794 1.00 19.14 213 ILE A CA 1
ATOM 1758 C C . ILE A 1 221 ? 20.025 27.466 3.883 1.00 18.66 213 ILE A C 1
ATOM 1759 O O . ILE A 1 221 ? 20.985 28.168 3.576 1.00 16.90 213 ILE A O 1
ATOM 1764 N N . TRP A 1 222 ? 19.841 26.229 3.410 1.00 21.28 214 TRP A N 1
ATOM 1765 C CA . TRP A 1 222 ? 20.910 25.505 2.720 1.00 22.68 214 TRP A CA 1
ATOM 1766 C C . TRP A 1 222 ? 21.411 26.171 1.445 1.00 21.69 214 TRP A C 1
ATOM 1767 O O . TRP A 1 222 ? 22.612 26.231 1.229 1.00 17.92 214 TRP A O 1
ATOM 1778 N N . PRO A 1 223 ? 20.510 26.685 0.606 1.00 19.88 215 PRO A N 1
ATOM 1779 C CA . PRO A 1 223 ? 21.045 27.404 -0.555 1.00 23.75 215 PRO A CA 1
ATOM 1780 C C . PRO A 1 223 ? 21.986 28.542 -0.172 1.00 23.58 215 PRO A C 1
ATOM 1781 O O . PRO A 1 223 ? 22.947 28.818 -0.888 1.00 22.99 215 PRO A O 1
ATOM 1785 N N . LEU A 1 224 ? 21.705 29.184 0.960 1.00 20.96 216 LEU A N 1
ATOM 17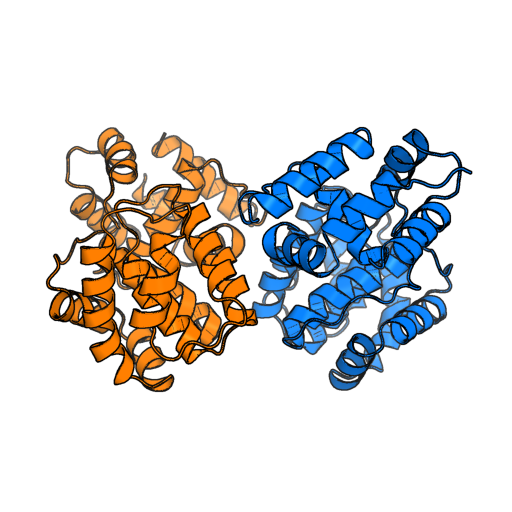86 C CA . LEU A 1 224 ? 22.443 30.352 1.385 1.00 21.42 216 LEU A CA 1
ATOM 1787 C C . LEU A 1 224 ? 23.810 29.965 1.934 1.00 23.91 216 LEU A C 1
ATOM 1788 O O . LEU A 1 224 ? 24.732 30.753 1.885 1.00 20.21 216 LEU A O 1
ATOM 1793 N N . LEU A 1 225 ? 23.939 28.719 2.379 1.00 24.20 217 LEU A N 1
ATOM 1794 C CA . LEU A 1 225 ? 25.195 28.156 2.870 1.00 26.32 217 LEU A CA 1
ATOM 1795 C C . LEU A 1 225 ? 26.087 27.679 1.740 1.00 29.24 217 LEU A C 1
ATOM 1796 O O . LEU A 1 225 ? 27.246 27.337 1.970 1.00 27.77 217 LEU A O 1
ATOM 1801 N N . GLY A 1 226 ? 25.537 27.614 0.529 1.00 24.44 218 GLY A N 1
ATOM 1802 C CA . GLY A 1 226 ? 26.231 27.019 -0.593 1.00 25.75 218 GLY A CA 1
ATOM 1803 C C . GLY A 1 226 ? 26.463 28.014 -1.686 1.00 25.62 218 GLY A C 1
ATOM 1804 O O . GLY A 1 226 ? 26.784 29.168 -1.430 1.00 25.72 218 GLY A O 1
ATOM 1805 N N . ASN A 1 227 ? 26.250 27.555 -2.907 1.00 26.23 219 ASN A N 1
ATOM 1806 C CA . ASN A 1 227 ? 26.587 28.278 -4.113 1.00 28.69 219 ASN A CA 1
ATOM 1807 C C . ASN A 1 227 ? 25.356 28.251 -5.025 1.00 28.68 219 ASN A C 1
ATOM 1808 O O . ASN A 1 227 ? 25.407 27.724 -6.130 1.00 29.79 219 ASN A O 1
ATOM 1813 N N . ALA A 1 228 ? 24.260 28.841 -4.534 1.00 24.87 220 ALA A N 1
ATOM 1814 C CA . ALA A 1 228 ? 22.940 28.695 -5.144 1.00 25.85 220 ALA A CA 1
ATOM 1815 C C . ALA A 1 228 ? 22.671 29.642 -6.314 1.00 25.66 220 ALA A C 1
ATOM 1816 O O . ALA A 1 228 ? 23.113 30.762 -6.339 1.00 25.29 220 ALA A O 1
ATOM 1818 N N . ASP A 1 229 ? 21.900 29.156 -7.280 1.00 26.18 221 ASP A N 1
ATOM 1819 C CA . ASP A 1 229 ? 21.413 29.965 -8.372 1.00 23.86 221 ASP A CA 1
ATOM 1820 C C . ASP A 1 229 ? 19.963 30.304 -8.066 1.00 18.89 221 ASP A C 1
ATOM 1821 O O . ASP A 1 229 ? 19.091 29.443 -8.143 1.00 17.35 221 ASP A O 1
ATOM 1826 N N . LEU A 1 230 ? 19.708 31.556 -7.707 1.00 15.73 222 LEU A N 1
ATOM 1827 C CA . LEU A 1 230 ? 18.371 31.977 -7.289 1.00 16.77 222 LEU A CA 1
ATOM 1828 C C . LEU A 1 230 ? 17.599 32.642 -8.443 1.00 18.63 222 LEU A C 1
ATOM 1829 O O . LEU A 1 230 ? 16.481 33.125 -8.267 1.00 19.15 222 LEU A O 1
ATOM 1834 N N . THR A 1 231 ? 18.159 32.594 -9.638 1.00 19.59 223 THR A N 1
ATOM 1835 C CA . THR A 1 231 ? 17.566 33.315 -10.754 1.00 20.92 223 THR A CA 1
ATOM 1836 C C . THR A 1 231 ? 16.196 32.762 -11.178 1.00 20.13 223 THR A C 1
ATOM 1837 O O . THR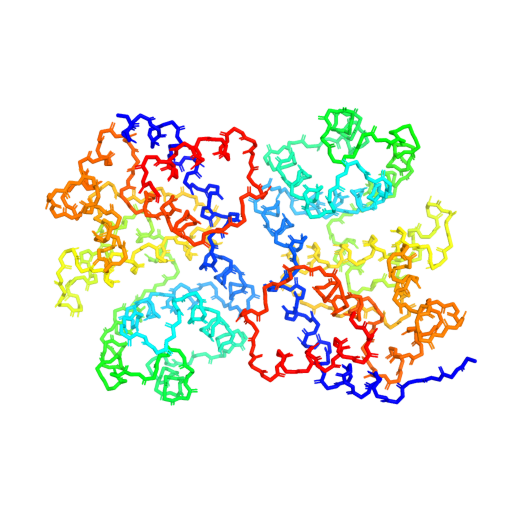 A 1 231 ? 15.407 33.523 -11.703 1.00 20.36 223 THR A O 1
ATOM 1841 N N . PRO A 1 232 ? 15.877 31.475 -10.877 1.00 15.51 224 PRO A N 1
ATOM 1842 C CA . PRO A 1 232 ? 14.494 31.026 -11.146 1.00 18.41 224 PRO A CA 1
ATOM 1843 C C . PRO A 1 232 ? 13.424 31.701 -10.322 1.00 19.24 224 PRO A C 1
ATOM 1844 O O . PRO A 1 232 ? 12.247 31.580 -10.648 1.00 19.78 224 PRO A O 1
ATOM 1848 N N . LEU A 1 233 ? 13.825 32.381 -9.250 1.00 15.80 225 LEU A N 1
ATOM 1849 C CA . LEU A 1 233 ? 12.888 32.917 -8.286 1.00 16.40 225 LEU A CA 1
ATOM 1850 C C . LEU A 1 233 ? 12.552 34.351 -8.631 1.00 16.51 225 LEU A C 1
ATOM 1851 O O . LEU A 1 233 ? 13.387 35.070 -9.182 1.00 18.34 225 LEU A O 1
ATOM 1856 N N . ASP A 1 234 ? 11.319 34.725 -8.348 1.00 17.97 226 ASP A N 1
ATOM 1857 C CA . ASP A 1 234 ? 10.862 36.122 -8.397 1.00 25.06 226 ASP A CA 1
ATOM 1858 C C . ASP A 1 234 ? 11.768 37.081 -7.590 1.00 23.93 226 ASP A C 1
ATOM 1859 O O . ASP A 1 234 ? 12.325 36.709 -6.549 1.00 21.68 226 ASP A O 1
ATOM 1864 N N . ILE A 1 235 ? 11.866 38.328 -8.055 1.00 23.04 227 ILE A N 1
ATOM 1865 C CA . ILE A 1 235 ? 12.697 39.343 -7.417 1.00 23.88 227 ILE A CA 1
ATOM 1866 C C . ILE A 1 235 ? 12.305 39.569 -5.933 1.00 21.34 227 ILE A C 1
ATOM 1867 O O . ILE A 1 235 ? 13.182 39.772 -5.074 1.00 19.76 227 ILE A O 1
ATOM 1872 N N . GLU A 1 236 ? 11.018 39.494 -5.634 1.00 19.88 228 GLU A N 1
ATOM 1873 C CA . GLU A 1 236 ? 10.560 39.711 -4.273 1.00 23.89 228 GLU A CA 1
ATOM 1874 C C . GLU A 1 236 ? 11.066 38.582 -3.369 1.00 21.14 228 GLU A C 1
ATOM 1875 O O . GLU A 1 236 ? 11.564 38.836 -2.272 1.00 16.00 228 GLU A O 1
ATOM 1881 N N . LEU A 1 237 ? 10.992 37.339 -3.845 1.00 18.14 229 LEU A N 1
ATOM 1882 C CA . LEU A 1 237 ? 11.517 36.222 -3.044 1.00 16.40 229 LEU A CA 1
ATOM 1883 C C . LEU A 1 237 ? 13.030 36.290 -2.907 1.00 14.05 229 LEU A C 1
ATOM 1884 O O . LEU A 1 237 ? 13.572 35.971 -1.847 1.00 15.23 229 LEU A O 1
ATOM 1889 N N . ARG A 1 238 ? 13.724 36.671 -3.977 1.00 15.07 230 ARG A N 1
ATOM 1890 C CA . ARG A 1 238 ? 15.177 36.794 -3.907 1.00 16.82 230 ARG A CA 1
ATOM 1891 C C . ARG A 1 238 ? 15.555 37.850 -2.879 1.00 20.15 230 ARG A C 1
ATOM 1892 O O . ARG A 1 238 ? 16.449 37.636 -2.052 1.00 17.00 230 ARG A O 1
ATOM 1900 N N . ASN A 1 239 ? 14.819 38.956 -2.893 1.00 14.09 231 ASN A N 1
ATOM 1901 C CA . ASN A 1 239 ? 15.094 40.022 -1.906 1.00 19.69 231 ASN A CA 1
ATOM 1902 C C . ASN A 1 239 ? 14.949 39.565 -0.442 1.00 16.40 231 ASN A C 1
ATOM 1903 O O . ASN A 1 239 ? 15.791 39.906 0.410 1.00 14.01 231 ASN A O 1
ATOM 1908 N N . LYS A 1 240 ? 13.928 38.760 -0.167 1.00 18.08 232 LYS A N 1
ATOM 1909 C CA . LYS A 1 240 ? 13.716 38.213 1.174 1.00 18.56 232 LYS A CA 1
ATOM 1910 C C . LYS A 1 240 ? 14.806 37.242 1.580 1.00 17.64 232 LYS A C 1
ATOM 1911 O O . LYS A 1 240 ? 15.244 37.230 2.729 1.00 13.21 232 LYS A O 1
ATOM 1917 N N . LEU A 1 241 ? 15.246 36.420 0.634 1.00 17.83 233 LEU A N 1
ATOM 1918 C CA . LEU A 1 241 ? 16.360 35.512 0.874 1.00 17.71 233 LEU A CA 1
ATOM 1919 C C . LEU A 1 241 ? 17.672 36.223 1.118 1.00 16.15 233 LEU A C 1
ATOM 1920 O O . LEU A 1 241 ? 18.493 35.726 1.877 1.00 16.90 233 LEU A O 1
ATOM 1925 N N . MET A 1 242 ? 17.871 37.384 0.488 1.00 19.24 234 MET A N 1
ATOM 1926 C CA . MET A 1 242 ? 19.059 38.205 0.767 1.00 20.79 234 MET A CA 1
ATOM 1927 C C . MET A 1 242 ? 18.971 38.761 2.189 1.00 17.57 234 MET A C 1
ATOM 1928 O O . MET A 1 242 ? 19.963 38.849 2.876 1.00 15.22 234 MET A O 1
ATOM 1933 N N . LYS A 1 243 ? 17.771 39.114 2.622 1.00 17.75 235 LYS A N 1
ATOM 1934 C CA . LYS A 1 243 ? 17.569 39.607 4.007 1.00 19.38 235 LYS A CA 1
ATOM 1935 C C . LYS A 1 243 ? 17.847 38.506 5.021 1.00 18.95 235 LYS A C 1
ATOM 1936 O O . LYS A 1 243 ? 18.506 38.726 6.027 1.00 16.72 235 LYS A O 1
ATOM 1942 N N . LEU A 1 244 ? 17.385 37.297 4.713 1.00 13.43 236 LEU A N 1
ATOM 1943 C CA . LEU A 1 244 ? 17.626 36.149 5.560 1.00 14.39 236 LEU A CA 1
ATOM 1944 C C . LEU A 1 244 ? 19.123 35.874 5.633 1.00 15.95 236 LEU A C 1
ATOM 1945 O O . LEU A 1 244 ? 19.684 35.642 6.714 1.00 14.01 236 LEU A O 1
ATOM 1950 N N . THR A 1 245 ? 19.776 35.911 4.479 1.00 12.48 237 THR A N 1
ATOM 1951 C CA . THR A 1 245 ? 21.226 35.761 4.417 1.00 15.53 237 THR A CA 1
ATOM 1952 C C . THR A 1 245 ? 21.921 36.717 5.378 1.00 15.84 237 THR A C 1
ATOM 1953 O O . THR A 1 245 ? 22.771 36.291 6.159 1.00 17.54 237 THR A O 1
ATOM 1957 N N . GLU A 1 246 ? 21.552 37.992 5.312 1.00 15.53 238 GLU A N 1
ATOM 1958 C CA . GLU A 1 246 ? 22.112 38.993 6.212 1.00 23.60 238 GLU A CA 1
ATOM 1959 C C . GLU A 1 246 ? 21.834 38.651 7.689 1.00 21.01 238 GLU A C 1
ATOM 1960 O O . GLU A 1 246 ? 22.724 38.734 8.522 1.00 13.79 238 GLU A O 1
ATOM 1966 N N . LEU A 1 247 ? 20.601 38.282 8.009 1.00 20.01 239 LEU A N 1
ATOM 1967 C CA . LEU A 1 247 ? 20.223 38.038 9.395 1.00 20.52 239 LEU A CA 1
ATOM 1968 C C . LEU A 1 247 ? 20.906 36.829 10.038 1.00 23.48 239 LEU A C 1
ATOM 1969 O O . LEU A 1 247 ? 21.085 36.781 11.250 1.00 17.28 239 LEU A O 1
ATOM 1974 N N . LEU A 1 248 ? 21.259 35.855 9.213 1.00 23.74 240 LEU A N 1
ATOM 1975 C CA . LEU A 1 248 ? 22.026 34.674 9.626 1.00 25.91 240 LEU A CA 1
ATOM 1976 C C . LEU A 1 248 ? 23.536 34.936 9.740 1.00 26.23 240 LEU A C 1
ATOM 1977 O O . LEU A 1 248 ? 24.291 34.082 10.186 1.00 24.38 240 LEU A O 1
ATOM 1982 N N . GLY A 1 249 ? 23.978 36.111 9.333 1.00 25.93 241 GLY A N 1
ATOM 1983 C CA . GLY A 1 249 ? 25.406 36.425 9.323 1.00 31.63 241 GLY A CA 1
ATOM 1984 C C . GLY A 1 249 ? 26.104 35.619 8.243 1.00 35.02 241 GLY A C 1
ATOM 1985 O O . GLY A 1 249 ? 27.288 35.307 8.384 1.00 33.54 241 GLY A O 1
ATOM 1986 N N . LEU A 1 250 ? 25.323 35.310 7.190 1.00 36.36 242 LEU A N 1
ATOM 1987 C CA . LEU A 1 250 ? 25.621 34.390 6.062 1.00 40.34 242 LEU A CA 1
ATOM 1988 C C . LEU A 1 250 ? 25.213 32.904 6.276 1.00 41.16 242 LEU A C 1
ATOM 1989 O O . LEU A 1 250 ? 24.122 32.491 5.889 1.00 41.85 242 LEU A O 1
ATOM 1995 N N . GLU B 1 11 ? 37.514 15.940 -36.216 1.00 34.61 3 GLU B N 1
ATOM 1996 C CA . GLU B 1 11 ? 37.750 15.967 -34.729 1.00 37.32 3 GLU B CA 1
ATOM 1997 C C . GLU B 1 11 ? 36.495 16.397 -33.953 1.00 34.87 3 GLU B C 1
ATOM 1998 O O . GLU B 1 11 ? 36.097 15.732 -33.001 1.00 35.20 3 GLU B O 1
ATOM 2002 N N . LEU B 1 12 ? 35.901 17.515 -34.371 1.00 37.04 4 LEU B N 1
ATOM 2003 C CA . LEU B 1 12 ? 34.601 17.963 -33.869 1.00 35.04 4 LEU B CA 1
ATOM 2004 C C . LEU B 1 12 ? 33.545 16.916 -34.147 1.00 31.52 4 LEU B C 1
ATOM 2005 O O . LEU B 1 12 ? 32.713 16.612 -33.288 1.00 29.66 4 LEU B O 1
ATOM 2010 N N . VAL B 1 13 ? 33.576 16.354 -35.346 1.00 32.15 5 VAL B N 1
ATOM 2011 C CA . VAL B 1 13 ? 32.637 15.291 -35.706 1.00 31.63 5 VAL B CA 1
ATOM 2012 C C . VAL B 1 13 ? 32.797 14.085 -34.792 1.00 32.12 5 VAL B C 1
ATOM 2013 O O . VAL B 1 13 ? 31.807 13.471 -34.385 1.00 32.68 5 VAL B O 1
ATOM 2017 N N . GLU B 1 14 ? 34.037 13.757 -34.454 1.00 33.08 6 GLU B N 1
ATOM 2018 C CA . GLU B 1 14 ? 34.319 12.503 -33.739 1.00 32.98 6 GLU B CA 1
ATOM 2019 C C . GLU B 1 14 ? 33.856 12.547 -32.300 1.00 26.97 6 GLU B C 1
ATOM 2020 O O . GLU B 1 14 ? 33.269 11.577 -31.791 1.00 21.57 6 GLU B O 1
ATOM 2026 N N . ILE B 1 15 ? 34.124 13.685 -31.665 1.00 24.60 7 ILE B N 1
ATOM 2027 C CA . ILE B 1 15 ? 33.706 13.966 -30.291 1.00 29.61 7 ILE B CA 1
ATOM 2028 C C . ILE B 1 15 ? 32.174 13.941 -30.214 1.00 27.98 7 ILE B C 1
ATOM 2029 O O . ILE B 1 15 ? 31.592 13.199 -29.419 1.00 26.81 7 ILE B O 1
ATOM 2034 N N . ILE B 1 16 ? 31.535 14.752 -31.056 1.00 25.99 8 ILE B N 1
ATOM 2035 C CA . ILE B 1 16 ? 30.065 14.781 -31.119 1.00 24.54 8 ILE B CA 1
ATOM 2036 C C . ILE B 1 16 ? 29.483 13.349 -31.352 1.00 24.30 8 ILE B C 1
ATOM 2037 O O . ILE B 1 16 ? 28.587 12.935 -30.655 1.00 23.65 8 ILE B O 1
ATOM 2042 N N . LYS B 1 17 ? 30.048 12.589 -32.287 1.00 26.88 9 LYS B N 1
ATOM 2043 C CA . LYS B 1 17 ? 29.628 11.198 -32.524 1.00 27.21 9 LYS B CA 1
ATOM 2044 C C . LYS B 1 17 ? 29.775 10.342 -31.278 1.00 25.59 9 LYS B C 1
ATOM 2045 O O . LYS B 1 17 ? 28.943 9.465 -31.012 1.00 28.19 9 LYS B O 1
ATOM 2051 N N . GLY B 1 18 ? 30.842 10.597 -30.517 1.00 24.73 10 GLY B N 1
ATOM 2052 C CA . GLY B 1 18 ? 31.122 9.879 -29.282 1.00 23.81 10 GLY B CA 1
ATOM 2053 C C . GLY B 1 18 ? 30.091 10.136 -28.193 1.00 21.39 10 GLY B C 1
ATOM 2054 O O . GLY B 1 18 ? 29.674 9.218 -27.476 1.00 26.11 10 GLY B O 1
ATOM 2055 N N . ILE B 1 19 ? 29.722 11.397 -28.035 1.00 20.54 11 ILE B N 1
ATOM 2056 C CA . ILE B 1 19 ? 28.683 11.789 -27.096 1.00 17.47 11 ILE B CA 1
ATOM 2057 C C . ILE B 1 19 ? 27.348 11.184 -27.518 1.00 17.53 11 ILE B C 1
ATOM 2058 O O . ILE B 1 19 ? 26.642 10.519 -26.732 1.00 19.84 11 ILE B O 1
ATOM 2063 N N . GLY B 1 20 ? 27.005 11.408 -28.783 1.00 20.71 12 GLY B N 1
ATOM 2064 C CA . GLY B 1 20 ? 25.883 10.726 -29.408 1.00 19.82 12 GLY B CA 1
ATOM 2065 C C . GLY B 1 20 ? 24.598 11.370 -28.951 1.00 21.43 12 GLY B C 1
ATOM 2066 O O . GLY B 1 20 ? 24.618 12.316 -28.135 1.00 20.00 12 GLY B O 1
ATOM 2067 N N . ILE B 1 21 ? 23.506 10.871 -29.511 1.00 20.71 13 ILE B N 1
ATOM 2068 C CA . ILE B 1 21 ? 22.157 11.251 -29.097 1.00 22.73 13 ILE B CA 1
ATOM 2069 C C . ILE B 1 21 ? 21.928 10.906 -27.611 1.00 23.26 13 ILE B C 1
ATOM 2070 O O . ILE B 1 21 ? 21.342 11.702 -26.885 1.00 22.39 13 ILE B O 1
ATOM 2075 N N . GLU B 1 22 ? 22.442 9.768 -27.145 1.00 21.85 14 GLU B N 1
ATOM 2076 C CA . GLU B 1 22 ? 22.246 9.396 -25.752 1.00 23.22 14 GLU B CA 1
ATOM 2077 C C . GLU B 1 22 ? 22.907 10.356 -24.758 1.00 24.21 14 GLU B C 1
ATOM 2078 O O . GLU B 1 22 ? 22.370 10.578 -23.668 1.00 21.75 14 GLU B O 1
ATOM 2084 N N . GLY B 1 23 ? 24.040 10.948 -25.147 1.00 21.28 15 GLY B N 1
ATOM 2085 C CA . GLY B 1 23 ? 24.745 11.908 -24.315 1.00 19.89 15 GLY B CA 1
ATOM 2086 C C . GLY B 1 23 ? 24.029 13.238 -24.348 1.00 19.49 15 GLY B C 1
ATOM 2087 O O . GLY B 1 23 ? 23.884 13.920 -23.318 1.00 19.48 15 GLY B O 1
ATOM 2088 N N . ALA B 1 24 ? 23.563 13.598 -25.533 1.00 17.97 16 ALA B N 1
ATOM 2089 C CA . ALA B 1 24 ? 22.721 14.796 -25.702 1.00 19.02 16 ALA B CA 1
ATOM 2090 C C . ALA B 1 24 ? 21.496 14.710 -24.790 1.00 18.08 16 ALA B C 1
ATOM 2091 O O . ALA B 1 24 ? 21.173 15.661 -24.076 1.00 17.64 16 ALA B O 1
ATOM 2093 N N . LYS B 1 25 ? 20.857 13.546 -24.775 1.00 17.92 17 LYS B N 1
ATOM 2094 C CA . LYS B 1 25 ? 19.683 13.297 -23.931 1.00 18.12 17 LYS B CA 1
ATOM 2095 C C . LYS B 1 25 ? 19.941 13.542 -22.456 1.00 18.17 17 LYS B C 1
ATOM 2096 O O . LYS B 1 25 ? 19.060 14.064 -21.761 1.00 17.90 17 LYS B O 1
ATOM 2102 N N . GLU B 1 26 ? 21.107 13.110 -21.955 1.00 16.42 18 GLU B N 1
ATOM 2103 C CA . GLU B 1 26 ? 21.433 13.260 -20.527 1.00 17.31 18 GLU B CA 1
ATOM 2104 C C . GLU B 1 26 ? 21.713 14.717 -20.214 1.00 17.92 18 GLU B C 1
ATOM 2105 O O . GLU B 1 26 ? 21.245 15.222 -19.188 1.00 18.65 18 GLU B O 1
ATOM 2111 N N . VAL B 1 27 ? 22.391 15.425 -21.129 1.00 15.31 19 VAL B N 1
ATOM 2112 C CA . VAL B 1 27 ? 22.613 16.858 -20.962 1.00 15.32 19 VAL B CA 1
ATOM 2113 C C . VAL B 1 27 ? 21.275 17.585 -20.871 1.00 15.71 19 VAL B C 1
ATOM 2114 O O . VAL B 1 27 ? 21.034 18.379 -19.946 1.00 16.83 19 VAL B O 1
ATOM 2118 N N . GLU B 1 28 ? 20.373 17.259 -21.794 1.00 15.94 20 GLU B N 1
ATOM 2119 C CA . GLU B 1 28 ? 19.059 17.882 -21.841 1.00 15.85 20 GLU B CA 1
ATOM 2120 C C . GLU B 1 28 ? 18.315 17.642 -20.549 1.00 16.37 20 GLU B C 1
ATOM 2121 O O . GLU B 1 28 ? 17.741 18.560 -19.978 1.00 16.24 20 GLU B O 1
ATOM 2127 N N . GLU B 1 29 ? 18.325 16.400 -20.077 1.00 13.41 21 GLU B N 1
ATOM 2128 C CA . GLU B 1 29 ? 17.514 16.034 -18.957 1.00 15.79 21 GLU B CA 1
ATOM 2129 C C . GLU B 1 29 ? 18.121 16.300 -17.567 1.00 18.79 21 GLU B C 1
ATOM 2130 O O . GLU B 1 29 ? 17.376 16.328 -16.582 1.00 19.80 21 GLU B O 1
ATOM 2136 N N . LYS B 1 30 ? 19.445 16.477 -17.471 1.00 17.01 22 LYS B N 1
ATOM 2137 C CA . LYS B 1 30 ? 20.099 16.712 -16.159 1.00 17.90 22 LYS B CA 1
ATOM 2138 C C . LYS B 1 30 ? 20.619 18.110 -15.978 1.00 16.95 22 LYS B C 1
ATOM 2139 O O . LYS B 1 30 ? 20.736 18.555 -14.841 1.00 15.89 22 LYS B O 1
ATOM 2145 N N . VAL B 1 31 ? 20.983 18.780 -17.080 1.00 16.58 23 VAL B N 1
ATOM 2146 C CA . VAL B 1 31 ? 21.688 20.060 -17.034 1.00 16.15 23 VAL B CA 1
ATOM 2147 C C . VAL B 1 31 ? 20.920 21.235 -17.667 1.00 18.37 23 VAL B C 1
ATOM 2148 O O . VAL B 1 31 ? 20.937 22.331 -17.125 1.00 18.27 23 VAL B O 1
ATOM 2152 N N . ASP B 1 32 ? 20.248 21.009 -18.790 1.00 14.45 24 ASP B N 1
ATOM 2153 C CA . ASP B 1 32 ? 19.496 22.061 -19.492 1.00 14.89 24 ASP B CA 1
ATOM 2154 C C . ASP B 1 32 ? 18.452 22.783 -18.601 1.00 15.59 24 ASP B C 1
ATOM 2155 O O . ASP B 1 32 ? 17.589 22.169 -17.987 1.00 16.25 24 ASP B O 1
ATOM 2160 N N . ARG B 1 33 ? 18.570 24.086 -18.518 1.00 14.51 25 ARG B N 1
ATOM 2161 C CA . ARG B 1 33 ? 17.744 24.873 -17.603 1.00 19.20 25 ARG B CA 1
ATOM 2162 C C . ARG B 1 33 ? 16.293 25.086 -18.087 1.00 16.81 25 ARG B C 1
ATOM 2163 O O . ARG B 1 33 ? 15.400 25.392 -17.281 1.00 15.50 25 ARG B O 1
ATOM 2171 N N . GLN B 1 34 ? 16.078 24.979 -19.398 1.00 16.25 26 GLN B N 1
ATOM 2172 C CA . GLN B 1 34 ? 14.727 25.055 -19.941 1.00 14.72 26 GLN B CA 1
ATOM 2173 C C . GLN B 1 34 ? 13.989 23.797 -19.621 1.00 13.42 26 GLN B C 1
ATOM 2174 O O . GLN B 1 34 ? 12.815 23.850 -19.287 1.00 13.25 26 GLN B O 1
ATOM 2180 N N . PHE B 1 35 ? 14.686 22.668 -19.677 1.00 13.46 27 PHE B N 1
ATOM 2181 C CA . PHE B 1 35 ? 14.058 21.402 -19.363 1.00 12.80 27 PHE B CA 1
ATOM 2182 C C . PHE B 1 35 ? 13.623 21.382 -17.915 1.00 10.51 27 PHE B C 1
ATOM 2183 O O . PHE B 1 35 ? 12.520 20.979 -17.577 1.00 10.95 27 PHE B O 1
ATOM 2191 N N . TYR B 1 36 ? 14.508 21.847 -17.051 1.00 14.53 28 TYR B N 1
ATOM 2192 C CA . TYR B 1 36 ? 14.212 22.032 -15.638 1.00 15.25 28 TYR B CA 1
ATOM 2193 C C . TYR B 1 36 ? 12.921 22.875 -15.434 1.00 13.49 28 TYR B C 1
ATOM 2194 O O . TYR B 1 36 ? 12.044 22.540 -14.612 1.00 12.03 28 TYR B O 1
ATOM 2203 N N . ALA B 1 37 ? 12.836 24.004 -16.117 1.00 12.53 29 ALA B N 1
ATOM 2204 C CA . ALA B 1 37 ? 11.666 24.889 -15.972 1.00 10.79 29 ALA B CA 1
ATOM 2205 C C . ALA B 1 37 ? 10.360 24.180 -16.376 1.00 10.65 29 ALA B C 1
ATOM 2206 O O . ALA B 1 37 ? 9.335 24.287 -15.718 1.00 12.22 29 ALA B O 1
ATOM 2208 N N . LEU B 1 38 ? 10.439 23.409 -17.448 1.00 9.94 30 LEU B N 1
ATOM 2209 C CA . LEU B 1 38 ? 9.278 22.700 -17.969 1.00 11.71 30 LEU B CA 1
ATOM 2210 C C . LEU B 1 38 ? 8.859 21.538 -17.072 1.00 9.31 30 LEU B C 1
ATOM 2211 O O . LEU B 1 38 ? 7.655 21.274 -16.907 1.00 12.31 30 LEU B O 1
ATOM 2216 N N . GLN B 1 39 ? 9.841 20.860 -16.489 1.00 10.81 31 GLN B N 1
ATOM 2217 C CA . GLN B 1 39 ? 9.534 19.816 -15.511 1.00 12.95 31 GLN B CA 1
ATOM 2218 C C . GLN B 1 39 ? 8.773 20.377 -14.299 1.00 16.31 31 GLN B C 1
ATOM 2219 O O . GLN B 1 39 ? 7.863 19.741 -13.750 1.00 12.35 31 GLN B O 1
ATOM 2225 N N . TYR B 1 40 ? 9.136 21.589 -13.904 1.00 15.13 32 TYR B N 1
ATOM 2226 C CA . TYR B 1 40 ? 8.436 22.266 -12.852 1.00 11.99 32 TYR B CA 1
ATOM 2227 C C . TYR B 1 40 ? 6.981 22.560 -13.304 1.00 13.76 32 TYR B C 1
ATOM 2228 O O . TYR B 1 40 ? 6.026 22.197 -12.605 1.00 11.72 32 TYR B O 1
ATOM 2237 N N . LEU B 1 41 ? 6.825 23.237 -14.442 1.00 14.64 33 LEU B N 1
ATOM 2238 C CA . LEU B 1 41 ? 5.484 23.628 -14.941 1.00 14.69 33 LEU B CA 1
ATOM 2239 C C . LEU B 1 41 ? 4.572 22.396 -15.163 1.00 11.78 33 LEU B C 1
ATOM 2240 O O . LEU B 1 41 ? 3.377 22.458 -14.864 1.00 11.59 33 LEU B O 1
ATOM 2245 N N . PHE B 1 42 ? 5.150 21.285 -15.637 1.00 12.98 34 PHE B N 1
ATOM 2246 C CA . PHE B 1 42 ? 4.375 20.072 -15.887 1.00 13.63 34 PHE B CA 1
ATOM 2247 C C . PHE B 1 42 ? 3.653 19.584 -14.626 1.00 15.24 34 PHE B C 1
ATOM 2248 O O . PHE B 1 42 ? 2.532 19.112 -14.698 1.00 13.92 34 PHE B O 1
ATOM 2256 N N . ARG B 1 43 ? 4.301 19.704 -13.473 1.00 14.94 35 ARG B N 1
ATOM 2257 C CA . ARG B 1 43 ? 3.705 19.258 -12.207 1.00 17.62 35 ARG B CA 1
ATOM 2258 C C . ARG B 1 43 ? 2.609 20.189 -11.706 1.00 14.54 35 ARG B C 1
ATOM 2259 O O . ARG B 1 43 ? 1.948 19.880 -10.729 1.00 13.07 35 ARG B O 1
ATOM 2267 N N . HIS B 1 44 ? 2.419 21.316 -12.374 1.00 11.55 36 HIS B N 1
ATOM 2268 C CA . HIS B 1 44 ? 1.445 22.328 -11.982 1.00 12.36 36 HIS B CA 1
ATOM 2269 C C . HIS B 1 44 ? 0.549 22.743 -13.161 1.00 11.58 36 HIS B C 1
ATOM 2270 O O . HIS B 1 44 ? 0.046 23.877 -13.222 1.00 12.69 36 HIS B O 1
ATOM 2277 N N . GLN B 1 45 ? 0.357 21.835 -14.106 1.00 11.01 37 GLN B N 1
ATOM 2278 C CA . GLN B 1 45 ? -0.556 22.089 -15.215 1.00 14.14 37 GLN B CA 1
ATOM 2279 C C . GLN B 1 45 ? -1.167 20.774 -15.663 1.00 16.77 37 GLN B C 1
ATOM 2280 O O . GLN B 1 45 ? -0.699 19.720 -15.273 1.00 16.72 37 GLN B O 1
ATOM 2286 N N . ASP B 1 46 ? -2.209 20.836 -16.483 1.00 16.40 38 ASP B N 1
ATOM 2287 C CA . ASP B 1 46 ? -2.726 19.608 -17.119 1.00 19.29 38 ASP B CA 1
ATOM 2288 C C . ASP B 1 46 ? -1.914 19.394 -18.400 1.00 17.96 38 ASP B C 1
ATOM 2289 O O . ASP B 1 46 ? -1.415 20.367 -18.959 1.00 16.00 38 ASP B O 1
ATOM 2294 N N . PRO B 1 47 ? -1.674 18.130 -18.788 1.00 20.05 39 PRO B N 1
ATOM 2295 C CA . PRO B 1 47 ? -0.743 17.787 -19.882 1.00 20.12 39 PRO B CA 1
ATOM 2296 C C . PRO B 1 47 ? -0.966 18.496 -21.219 1.00 17.70 39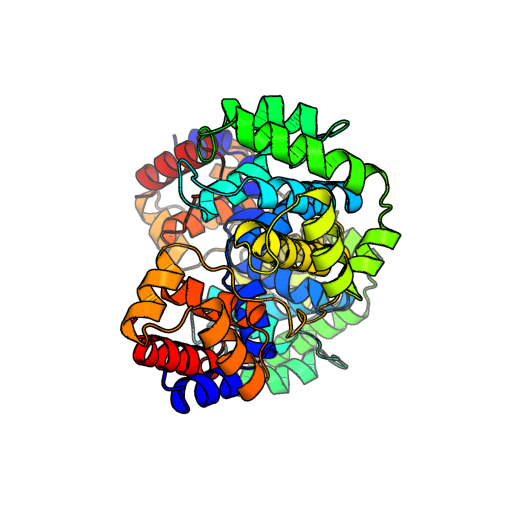 PRO B C 1
ATOM 2297 O O . PRO B 1 47 ? -0.023 19.010 -21.823 1.00 14.08 39 PRO B O 1
ATOM 2301 N N . GLU B 1 48 ? -2.209 18.555 -21.658 1.00 15.42 40 GLU B N 1
ATOM 2302 C CA . GLU B 1 48 ? -2.510 19.172 -22.932 1.00 18.41 40 GLU B CA 1
ATOM 2303 C C . GLU B 1 48 ? -2.252 20.679 -22.926 1.00 14.91 40 GLU B C 1
ATOM 2304 O O . GLU B 1 48 ? -1.650 21.208 -23.872 1.00 12.79 40 GLU B O 1
ATOM 2310 N N . MET B 1 49 ? -2.684 21.378 -21.856 1.00 14.48 41 MET B N 1
ATOM 2311 C CA . MET B 1 49 ? -2.438 22.817 -21.745 1.00 18.19 41 MET B CA 1
ATOM 2312 C C . MET B 1 49 ? -0.944 23.105 -21.627 1.00 16.67 41 MET B C 1
ATOM 2313 O O . MET B 1 49 ? -0.469 24.104 -22.137 1.00 14.48 41 MET B O 1
ATOM 2318 N N . PHE B 1 50 ? -0.243 22.246 -20.901 1.00 13.93 42 PHE B N 1
ATOM 2319 C CA . PHE B 1 50 ? 1.209 22.336 -20.727 1.00 15.10 42 PHE B CA 1
ATOM 2320 C C . PHE B 1 50 ? 1.929 22.403 -22.078 1.00 14.08 42 PHE B C 1
ATOM 2321 O O . PHE B 1 50 ? 2.731 23.307 -22.330 1.00 11.15 42 PHE B O 1
ATOM 2329 N N . ILE B 1 51 ? 1.685 21.402 -22.924 1.00 11.82 43 ILE B N 1
ATOM 2330 C CA . ILE B 1 51 ? 2.317 21.365 -24.262 1.00 13.22 43 ILE B CA 1
ATOM 2331 C C . ILE B 1 51 ? 1.950 22.603 -25.095 1.00 11.89 43 ILE B C 1
ATOM 2332 O O . ILE B 1 51 ? 2.813 23.233 -25.733 1.00 11.17 43 ILE B O 1
ATOM 2337 N N . LYS B 1 52 ? 0.674 22.944 -25.113 1.00 11.35 44 LYS B N 1
ATOM 2338 C CA . LYS B 1 52 ? 0.204 24.106 -25.886 1.00 14.49 44 LYS B CA 1
ATOM 2339 C C . LYS B 1 52 ? 0.836 25.401 -25.427 1.00 12.97 44 LYS B C 1
ATOM 2340 O O . LYS B 1 52 ? 1.198 26.246 -26.267 1.00 12.34 44 LYS B O 1
ATOM 2346 N N . LEU B 1 53 ? 0.974 25.561 -24.106 1.00 9.56 45 LEU B N 1
ATOM 2347 C CA . LEU B 1 53 ? 1.625 26.745 -23.527 1.00 10.05 45 LEU B CA 1
ATOM 2348 C C . LEU B 1 53 ? 3.085 26.823 -23.945 1.00 11.57 45 LEU B C 1
ATOM 2349 O O . LEU B 1 53 ? 3.608 27.914 -24.211 1.00 14.75 45 LEU B O 1
ATOM 2354 N N . VAL B 1 54 ? 3.740 25.667 -24.021 1.00 11.66 46 VAL B N 1
ATOM 2355 C CA . VAL B 1 54 ? 5.151 25.614 -24.401 1.00 14.49 46 VAL B CA 1
ATOM 2356 C C . VAL B 1 54 ? 5.324 26.012 -25.884 1.00 14.05 46 VAL B C 1
ATOM 2357 O O . VAL B 1 54 ? 6.193 26.801 -26.213 1.00 15.24 46 VAL B O 1
ATOM 2361 N N . ILE B 1 55 ? 4.446 25.531 -26.762 1.00 14.45 47 ILE B N 1
ATOM 2362 C CA . ILE B 1 55 ? 4.501 25.948 -28.157 1.00 15.72 47 ILE B CA 1
ATOM 2363 C C . ILE B 1 55 ? 4.302 27.444 -28.280 1.00 15.39 47 ILE B C 1
ATOM 2364 O O . ILE B 1 55 ? 5.127 28.141 -28.891 1.00 15.48 47 ILE B O 1
ATOM 2369 N N . ALA B 1 56 ? 3.223 27.949 -27.699 1.00 12.71 48 ALA B N 1
ATOM 2370 C CA . ALA B 1 56 ? 2.940 29.399 -27.781 1.00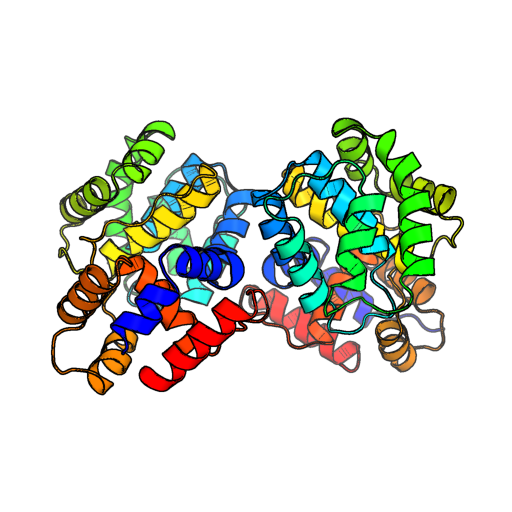 13.34 48 ALA B CA 1
ATOM 2371 C C . ALA B 1 56 ? 4.086 30.204 -27.194 1.00 12.48 48 ALA B C 1
ATOM 2372 O O . ALA B 1 56 ? 4.512 31.212 -27.772 1.00 13.26 48 ALA B O 1
ATOM 2374 N N . ASN B 1 57 ? 4.600 29.794 -26.045 1.00 10.64 49 ASN B N 1
ATOM 2375 C CA . ASN B 1 57 ? 5.686 30.568 -25.419 1.00 11.97 49 ASN B CA 1
ATOM 2376 C C . ASN B 1 57 ? 6.897 30.662 -26.323 1.00 11.42 49 ASN B C 1
ATOM 2377 O O . ASN B 1 57 ? 7.503 31.725 -26.466 1.00 13.28 49 ASN B O 1
ATOM 2382 N N . SER B 1 58 ? 7.270 29.536 -26.890 1.00 11.64 50 SER B N 1
ATOM 2383 C CA . SER B 1 58 ? 8.465 29.456 -27.737 1.00 15.04 50 SER B CA 1
ATOM 2384 C C . SER B 1 58 ? 8.326 30.410 -28.929 1.00 14.01 50 SER B C 1
ATOM 2385 O O . SER B 1 58 ? 9.277 31.068 -29.331 1.00 14.31 50 SER B O 1
ATOM 2388 N N . LEU B 1 59 ? 7.115 30.518 -29.456 1.00 14.10 51 LEU B N 1
ATOM 2389 C CA . LEU B 1 59 ? 6.909 31.290 -30.653 1.00 16.79 51 LEU B CA 1
ATOM 2390 C C . LEU B 1 59 ? 7.042 32.793 -30.395 1.00 14.92 51 LEU B C 1
ATOM 2391 O O . LEU B 1 59 ? 7.150 33.550 -31.357 1.00 16.19 51 LEU B O 1
ATOM 2396 N N . VAL B 1 60 ? 6.982 33.224 -29.127 1.00 15.27 52 VAL B N 1
ATOM 2397 C CA . VAL B 1 60 ? 7.209 34.667 -28.750 1.00 11.43 52 VAL B CA 1
ATOM 2398 C C . VAL B 1 60 ? 8.549 34.899 -27.961 1.00 11.54 52 VAL B C 1
ATOM 2399 O O . VAL B 1 60 ? 8.787 35.972 -27.393 1.00 15.70 52 VAL B O 1
ATOM 2403 N N . SER B 1 61 ? 9.426 33.910 -28.004 1.00 13.45 53 SER B N 1
ATOM 2404 C CA . SER B 1 61 ? 10.725 33.942 -27.324 1.00 13.39 53 SER B CA 1
ATOM 2405 C C . SER B 1 61 ? 11.807 34.454 -28.253 1.00 13.55 53 SER B C 1
ATOM 2406 O O . SER B 1 61 ? 12.725 33.726 -28.593 1.00 17.54 53 SER B O 1
ATOM 2409 N N . TYR B 1 62 ? 11.671 35.724 -28.657 1.00 14.07 54 TYR B N 1
ATOM 2410 C CA . TYR B 1 62 ? 12.661 36.406 -29.456 1.00 16.43 54 TYR B CA 1
ATOM 2411 C C . TYR B 1 62 ? 12.667 37.836 -28.999 1.00 14.94 54 TYR B C 1
ATOM 2412 O O . TYR B 1 62 ? 11.673 38.305 -28.431 1.00 14.62 54 TYR B O 1
ATOM 2421 N N . GLN B 1 63 ? 13.783 38.519 -29.232 1.00 14.58 55 GLN B N 1
ATOM 2422 C CA . GLN B 1 63 ? 13.952 39.897 -28.805 1.00 15.00 55 GLN B CA 1
ATOM 2423 C C . GLN B 1 63 ? 13.404 40.125 -27.393 1.00 15.19 55 GLN B C 1
ATOM 2424 O O . GLN B 1 63 ? 12.483 40.926 -27.174 1.00 16.66 55 GLN B O 1
ATOM 2430 N N . LEU B 1 64 ? 13.971 39.366 -26.466 1.00 17.48 56 LEU B N 1
ATOM 2431 C CA . LEU B 1 64 ? 13.602 39.382 -25.060 1.00 15.50 56 LEU B CA 1
ATOM 2432 C C . LEU B 1 64 ? 14.128 40.622 -24.355 1.00 16.24 56 LEU B C 1
ATOM 2433 O O . LEU B 1 64 ? 14.980 41.301 -24.857 1.00 17.08 56 LEU B O 1
ATOM 2438 N N . THR B 1 65 ? 13.639 40.887 -23.160 1.00 17.31 57 THR B N 1
ATOM 2439 C CA . THR B 1 65 ? 14.224 41.916 -22.308 1.00 14.89 57 THR B CA 1
ATOM 2440 C C . THR B 1 65 ? 14.850 41.264 -21.075 1.00 14.98 57 THR B C 1
ATOM 2441 O O . THR B 1 65 ? 14.760 41.790 -19.974 1.00 15.03 57 THR B O 1
ATOM 2445 N N . GLY B 1 66 ? 15.493 40.134 -21.293 1.00 15.76 58 GLY B N 1
ATOM 2446 C CA . GLY B 1 66 ? 16.282 39.433 -20.262 1.00 16.61 58 GLY B CA 1
ATOM 2447 C C . GLY B 1 66 ? 16.862 38.170 -20.844 1.00 16.37 58 GLY B C 1
ATOM 2448 O O . GLY B 1 66 ? 16.756 37.938 -22.044 1.00 18.45 58 GLY B O 1
ATOM 2449 N N . ARG B 1 67 ? 17.456 37.337 -19.996 1.00 14.21 59 ARG B N 1
ATOM 2450 C CA . ARG B 1 67 ? 18.092 36.139 -20.429 1.00 15.78 59 ARG B CA 1
ATOM 2451 C C . ARG B 1 67 ? 17.021 35.124 -20.799 1.00 12.98 59 ARG B C 1
ATOM 2452 O O . ARG B 1 67 ? 16.002 35.051 -20.149 1.00 13.43 59 ARG B O 1
ATOM 2460 N N . GLY B 1 68 ? 17.296 34.299 -21.794 1.00 12.30 60 GLY B N 1
ATOM 2461 C CA . GLY B 1 68 ? 16.355 33.240 -22.190 1.00 15.54 60 GLY B CA 1
ATOM 2462 C C . GLY B 1 68 ? 15.979 32.318 -21.035 1.00 15.85 60 GLY B C 1
ATOM 2463 O O . GLY B 1 68 ? 14.792 31.952 -20.868 1.00 14.12 60 GLY B O 1
ATOM 2464 N N . GLU B 1 69 ? 16.955 31.936 -20.211 1.00 16.90 61 GLU B N 1
ATOM 2465 C CA . GLU B 1 69 ? 16.650 30.995 -19.120 1.00 18.37 61 GLU B CA 1
ATOM 2466 C C . GLU B 1 69 ? 15.784 31.623 -18.042 1.00 14.77 61 GLU B C 1
ATOM 2467 O O . GLU B 1 69 ? 14.918 30.975 -17.495 1.00 13.92 61 GLU B O 1
ATOM 2473 N N . ASP B 1 70 ? 15.980 32.911 -17.789 1.00 14.81 62 ASP B N 1
ATOM 2474 C CA . ASP B 1 70 ? 15.179 33.616 -16.829 1.00 10.37 62 ASP B CA 1
ATOM 2475 C C . ASP B 1 70 ? 13.714 33.735 -17.307 1.00 8.83 62 ASP B C 1
ATOM 2476 O O . ASP B 1 70 ? 12.747 33.609 -16.535 1.00 12.86 62 ASP B O 1
ATOM 2481 N N . TRP B 1 71 ? 13.587 34.004 -18.592 1.00 12.38 63 TRP B N 1
ATOM 2482 C CA . TRP B 1 71 ? 12.322 34.063 -19.277 1.00 10.45 63 TRP B CA 1
ATOM 2483 C C . TRP B 1 71 ? 11.523 32.755 -19.150 1.00 9.54 63 TRP B C 1
ATOM 2484 O O . TRP B 1 71 ? 10.321 32.790 -18.884 1.00 12.21 63 TRP B O 1
ATOM 2495 N N . TRP B 1 72 ? 12.166 31.626 -19.347 1.00 12.07 64 TRP B N 1
ATOM 2496 C CA . TRP B 1 72 ? 11.454 30.344 -19.249 1.00 12.54 64 TRP B CA 1
ATOM 2497 C C . TRP B 1 72 ? 10.962 30.036 -17.808 1.00 13.12 64 TRP B C 1
ATOM 2498 O O . TRP B 1 72 ? 9.865 29.504 -17.613 1.00 12.25 64 TRP B O 1
ATOM 2509 N N . TRP B 1 73 ? 11.739 30.449 -16.821 1.00 9.87 65 TRP B N 1
ATOM 2510 C CA . TRP B 1 73 ? 11.329 30.386 -15.432 1.00 12.40 65 TRP B CA 1
ATOM 2511 C C . TRP B 1 73 ? 10.206 31.331 -15.096 1.00 10.48 65 TRP B C 1
ATOM 2512 O O . TRP B 1 73 ? 9.325 30.993 -14.303 1.00 9.46 65 TRP B O 1
ATOM 2523 N N . GLU B 1 74 ? 10.242 32.533 -15.678 1.00 9.76 66 GLU B N 1
ATOM 2524 C CA . GLU B 1 74 ? 9.168 33.494 -15.491 1.00 8.97 66 GLU B CA 1
ATOM 2525 C C . GLU B 1 74 ? 7.859 33.005 -16.062 1.00 10.09 66 GLU B C 1
ATOM 2526 O O . GLU B 1 74 ? 6.819 33.192 -15.447 1.00 12.00 66 GLU B O 1
ATOM 2532 N N . PHE B 1 75 ? 7.930 32.369 -17.248 1.00 12.04 67 PHE B N 1
ATOM 2533 C CA . PHE B 1 75 ? 6.795 31.670 -17.888 1.00 11.13 67 PHE B CA 1
ATOM 2534 C C . PHE B 1 75 ? 6.241 30.534 -17.003 1.00 10.77 67 PHE B C 1
ATOM 2535 O O . PHE B 1 75 ? 5.031 30.425 -16.812 1.00 12.76 67 PHE B O 1
ATOM 2543 N N . ALA B 1 76 ? 7.134 29.667 -16.523 1.00 9.50 68 ALA B N 1
ATOM 2544 C CA . ALA B 1 76 ? 6.747 28.562 -15.632 1.00 10.34 68 ALA B CA 1
ATOM 2545 C C . ALA B 1 76 ? 6.021 29.063 -14.376 1.00 11.03 68 ALA B C 1
ATOM 2546 O O . ALA B 1 76 ? 4.943 28.563 -13.981 1.00 11.90 68 ALA B O 1
ATOM 2548 N N . ARG B 1 77 ? 6.590 30.082 -13.759 1.00 13.20 69 ARG B N 1
ATOM 2549 C CA . ARG B 1 77 ? 5.994 30.695 -12.579 1.00 15.34 69 ARG B CA 1
ATOM 2550 C C . ARG B 1 77 ? 4.609 31.258 -12.865 1.00 16.50 69 ARG B C 1
ATOM 2551 O O . ARG B 1 77 ? 3.675 31.091 -12.065 1.00 12.07 69 ARG B O 1
ATOM 2559 N N . TYR B 1 78 ? 4.475 31.977 -13.983 1.00 16.52 70 TYR B N 1
ATOM 2560 C CA . TYR B 1 78 ? 3.186 32.582 -14.337 1.00 12.42 70 TYR B CA 1
ATOM 2561 C C . TYR B 1 78 ? 2.077 31.567 -14.547 1.00 10.39 70 TYR B C 1
ATOM 2562 O O . TYR B 1 78 ? 0.929 31.826 -14.185 1.00 13.21 70 TYR B O 1
ATOM 2571 N N . PHE B 1 79 ? 2.389 30.454 -15.202 1.00 9.41 71 PHE B N 1
ATOM 2572 C CA . PHE B 1 79 ? 1.358 29.493 -15.585 1.00 10.16 71 PHE B CA 1
ATOM 2573 C C . PHE B 1 79 ? 1.185 28.357 -14.604 1.00 9.94 71 PHE B C 1
ATOM 2574 O O . PHE B 1 79 ? 0.257 27.561 -14.722 1.00 9.34 71 PHE B O 1
ATOM 2582 N N . SER B 1 80 ? 2.025 28.329 -13.583 1.00 16.36 72 SER B N 1
ATOM 2583 C CA . SER B 1 80 ? 1.935 27.290 -12.541 1.00 13.11 72 SER B CA 1
ATOM 2584 C C . SER B 1 80 ? 0.598 27.381 -11.819 1.00 11.79 72 SER B C 1
ATOM 2585 O O . SER B 1 80 ? 0.274 28.412 -11.227 1.00 13.88 72 SER B O 1
ATOM 2588 N N . GLY B 1 81 ? -0.218 26.337 -11.915 1.00 13.16 73 GLY B N 1
ATOM 2589 C CA . GLY B 1 81 ? -1.547 26.319 -11.247 1.00 12.94 73 GLY B CA 1
ATOM 2590 C C . GLY B 1 81 ? -2.612 27.252 -11.822 1.00 17.85 73 GLY B C 1
ATOM 2591 O O . GLY B 1 81 ? -3.695 27.424 -11.244 1.00 14.27 73 GLY B O 1
ATOM 2592 N N . ARG B 1 82 ? -2.318 27.855 -12.972 1.00 15.08 74 ARG B N 1
ATOM 2593 C CA . ARG B 1 82 ? -3.164 28.884 -13.539 1.00 16.39 74 ARG B CA 1
ATOM 2594 C C . ARG B 1 82 ? -4.175 28.281 -14.514 1.00 16.35 74 ARG B C 1
ATOM 2595 O O . ARG B 1 82 ? -3.800 27.605 -15.459 1.00 15.81 74 ARG B O 1
ATOM 2603 N N . GLU B 1 83 ? -5.448 28.552 -14.291 1.00 14.68 75 GLU B N 1
ATOM 2604 C CA . GLU B 1 83 ? -6.486 28.272 -15.278 1.00 19.22 75 GLU B CA 1
ATOM 2605 C C . GLU B 1 83 ? -6.251 29.165 -16.508 1.00 15.09 75 GLU B C 1
ATOM 2606 O O . GLU B 1 83 ? -6.038 30.356 -16.392 1.00 15.43 75 GLU B O 1
ATOM 2612 N N . VAL B 1 84 ? -6.328 28.577 -17.689 1.00 15.84 76 VAL B N 1
ATOM 2613 C CA . VAL B 1 84 ? -6.168 29.349 -18.947 1.00 17.36 76 VAL B CA 1
ATOM 2614 C C . VAL B 1 84 ? -7.424 29.142 -19.770 1.00 21.15 76 VAL B C 1
ATOM 2615 O O . VAL B 1 84 ? -7.734 28.023 -20.145 1.00 25.63 76 VAL B O 1
ATOM 2619 N N . ASP B 1 85 ? -8.185 30.195 -19.992 1.00 22.26 77 ASP B N 1
ATOM 2620 C CA . ASP B 1 85 ? -9.328 30.089 -20.903 1.00 28.56 77 ASP B CA 1
ATOM 2621 C C . ASP B 1 85 ? -8.936 30.339 -22.352 1.00 26.70 77 ASP B C 1
ATOM 2622 O O . ASP B 1 85 ? -9.340 29.607 -23.237 1.00 27.13 77 ASP B O 1
ATOM 2627 N N . SER B 1 86 ? -8.143 31.373 -22.588 1.00 23.58 78 SER B N 1
ATOM 2628 C CA . SER B 1 86 ? -7.600 31.668 -23.911 1.00 22.88 78 SER B CA 1
ATOM 2629 C C . SER B 1 86 ? -6.107 31.908 -23.696 1.00 19.39 78 SER B C 1
ATOM 2630 O O . SER B 1 86 ? -5.745 32.679 -22.833 1.00 13.24 78 SER B O 1
ATOM 2633 N N . ILE B 1 87 ? -5.257 31.227 -24.460 1.00 18.02 79 ILE B N 1
ATOM 2634 C CA . ILE B 1 87 ? -3.830 31.462 -24.366 1.00 19.59 79 ILE B CA 1
ATOM 2635 C C . ILE B 1 87 ? -3.504 32.897 -24.825 1.00 18.02 79 ILE B C 1
ATOM 2636 O O . ILE B 1 87 ? -2.644 33.580 -24.247 1.00 13.51 79 ILE B O 1
ATOM 2641 N N . TRP B 1 88 ? -4.240 33.375 -25.825 1.00 19.85 80 TRP B N 1
ATOM 2642 C CA . TRP B 1 88 ? -4.036 34.703 -26.348 1.00 21.45 80 TRP B CA 1
ATOM 2643 C C . TRP B 1 88 ? -4.359 35.772 -25.278 1.00 20.29 80 TRP B C 1
ATOM 2644 O O . TRP B 1 88 ? -3.592 36.729 -25.067 1.00 20.00 80 TRP B O 1
ATOM 2655 N N . LYS B 1 89 ? -5.490 35.602 -24.607 1.00 20.77 81 LYS B N 1
ATOM 2656 C CA . LYS B 1 89 ? -5.893 36.463 -23.498 1.00 21.76 81 LYS B CA 1
ATOM 2657 C C . LYS B 1 89 ? -4.879 36.425 -22.356 1.00 16.53 81 LYS B C 1
ATOM 2658 O O . LYS B 1 89 ? -4.554 37.433 -21.788 1.00 15.56 81 LYS B O 1
ATOM 2664 N N . ALA B 1 90 ? -4.454 35.225 -21.981 1.00 17.83 82 ALA B N 1
ATOM 2665 C CA . ALA B 1 90 ? -3.458 35.065 -20.909 1.00 15.44 82 ALA B CA 1
ATOM 2666 C C . ALA B 1 90 ? -2.165 35.839 -21.240 1.00 14.80 82 ALA B C 1
ATOM 2667 O O . ALA B 1 90 ? -1.637 36.526 -20.389 1.00 17.36 82 ALA B O 1
ATOM 2669 N N . TYR B 1 91 ? -1.680 35.750 -22.484 1.00 16.52 83 TYR B N 1
ATOM 2670 C CA . TYR B 1 91 ? -0.452 36.479 -22.899 1.00 15.65 83 TYR B CA 1
ATOM 2671 C C . TYR B 1 91 ? -0.647 38.002 -22.941 1.00 15.39 83 TYR B C 1
ATOM 2672 O O . TYR B 1 91 ? 0.288 38.754 -22.637 1.00 14.35 83 TYR B O 1
ATOM 2681 N N . GLY B 1 92 ? -1.856 38.454 -23.284 1.00 14.79 84 GLY B N 1
ATOM 2682 C CA . GLY B 1 92 ? -2.166 39.881 -23.237 1.00 14.55 84 GLY B CA 1
ATOM 2683 C C . GLY B 1 92 ? -2.033 40.451 -21.844 1.00 19.36 84 GLY B C 1
ATOM 2684 O O . GLY B 1 92 ? -1.686 41.611 -21.688 1.00 16.71 84 GLY B O 1
ATOM 2685 N N . GLU B 1 93 ? -2.352 39.630 -20.823 1.00 19.87 85 GLU B N 1
ATOM 2686 C CA . GLU B 1 93 ? -2.093 39.974 -19.421 1.00 22.31 85 GLU B CA 1
ATOM 2687 C C . GLU B 1 93 ? -0.616 39.829 -19.001 1.00 19.40 85 GLU B C 1
ATOM 2688 O O . GLU B 1 93 ? -0.062 40.706 -18.313 1.00 15.69 85 GLU B O 1
ATOM 2694 N N . PHE B 1 94 ? 0.005 38.726 -19.428 1.00 17.08 86 PHE B N 1
ATOM 2695 C CA . PHE B 1 94 ? 1.342 38.327 -19.007 1.00 14.04 86 PHE B CA 1
ATOM 2696 C C . PHE B 1 94 ? 2.466 39.261 -19.568 1.00 16.09 86 PHE B C 1
ATOM 2697 O O . PHE B 1 94 ? 3.261 39.807 -18.821 1.00 13.17 86 PHE B O 1
ATOM 2705 N N . LEU B 1 95 ? 2.532 39.435 -20.881 1.00 15.87 87 LEU B N 1
ATOM 2706 C CA . LEU B 1 95 ? 3.699 40.099 -21.479 1.00 18.25 87 LEU B CA 1
ATOM 2707 C C . LEU B 1 95 ? 3.904 41.544 -21.011 1.00 17.00 87 LEU B C 1
ATOM 2708 O O . LEU B 1 95 ? 5.011 41.924 -20.673 1.00 17.01 87 LEU B O 1
ATOM 2713 N N . PRO B 1 96 ? 2.845 42.356 -20.987 1.00 20.57 88 PRO B N 1
ATOM 2714 C CA . PRO B 1 96 ? 3.021 43.743 -20.556 1.00 22.60 88 PRO B CA 1
ATOM 2715 C C . PRO B 1 96 ? 3.550 43.946 -19.127 1.00 21.71 88 PRO B C 1
ATOM 2716 O O . PRO B 1 96 ? 4.173 44.955 -18.849 1.00 21.60 88 PRO B O 1
ATOM 2720 N N . LYS B 1 97 ? 3.301 42.998 -18.246 1.00 18.78 89 LYS B N 1
ATOM 2721 C CA . LYS B 1 97 ? 3.820 43.040 -16.893 1.00 23.46 89 LYS B CA 1
ATOM 2722 C C . LYS B 1 97 ? 5.067 42.190 -16.700 1.00 21.73 89 LYS B C 1
ATOM 2723 O O . LYS B 1 97 ? 5.627 42.173 -15.603 1.00 19.91 89 LYS B O 1
ATOM 2729 N N . SER B 1 98 ? 5.510 41.494 -17.743 1.00 19.34 90 SER B N 1
ATOM 2730 C CA . SER B 1 98 ? 6.703 40.650 -17.642 1.00 17.38 90 SER B CA 1
ATOM 2731 C C . SER B 1 98 ? 7.994 41.440 -17.407 1.00 19.33 90 SER B C 1
ATOM 2732 O O . SER B 1 98 ? 8.116 42.617 -17.804 1.00 16.68 90 SER B O 1
ATOM 2735 N N . LYS B 1 99 ? 8.957 40.792 -16.762 1.00 13.78 91 LYS B N 1
ATOM 2736 C CA . LYS B 1 99 ? 10.295 41.324 -16.679 1.00 15.37 91 LYS B CA 1
ATOM 2737 C C . LYS B 1 99 ? 11.038 41.095 -17.972 1.00 15.86 91 LYS B C 1
ATOM 2738 O O . LYS B 1 99 ? 11.577 42.025 -18.546 1.00 13.60 91 LYS B O 1
ATOM 2741 N N . ASN B 1 100 ? 11.021 39.851 -18.443 1.00 13.00 92 ASN B N 1
ATOM 2742 C CA . ASN B 1 100 ? 11.978 39.344 -19.466 1.00 13.81 92 ASN B CA 1
ATOM 2743 C C . ASN B 1 100 ? 11.464 39.282 -20.918 1.00 12.79 92 ASN B C 1
ATOM 2744 O O . ASN B 1 100 ? 12.221 38.925 -21.825 1.00 14.10 92 ASN B O 1
ATOM 2749 N N . ASN B 1 101 ? 10.206 39.671 -21.148 1.00 13.72 93 ASN B N 1
ATOM 2750 C CA . ASN B 1 101 ? 9.657 39.727 -22.515 1.00 13.65 93 ASN B CA 1
ATOM 2751 C C . ASN B 1 101 ? 8.688 40.912 -22.704 1.00 14.89 93 ASN B C 1
ATOM 2752 O O . ASN B 1 101 ? 7.570 40.770 -23.152 1.00 19.33 93 ASN B O 1
ATOM 2757 N N . ARG B 1 102 ? 9.172 42.092 -22.362 1.00 16.77 94 ARG B N 1
ATOM 2758 C CA . ARG B 1 102 ? 8.382 43.317 -22.472 1.00 18.83 94 ARG B CA 1
ATOM 2759 C C . ARG B 1 102 ? 8.839 44.123 -23.685 1.00 18.53 94 ARG B C 1
ATOM 2760 O O . ARG B 1 102 ? 9.246 45.266 -23.574 1.00 24.13 94 ARG B O 1
ATOM 2768 N N . ARG B 1 103 ? 8.769 43.508 -24.839 1.00 18.06 95 ARG B N 1
ATOM 2769 C CA . ARG B 1 103 ? 9.222 44.132 -26.063 1.00 18.52 95 ARG B CA 1
ATOM 2770 C C . ARG B 1 103 ? 8.455 43.549 -27.219 1.00 18.60 95 ARG B C 1
ATOM 2771 O O . ARG B 1 103 ? 8.255 42.332 -27.271 1.00 17.00 95 ARG B O 1
ATOM 2779 N N . LEU B 1 104 ? 8.043 44.407 -28.167 1.00 16.77 96 LEU B N 1
ATOM 2780 C CA . LEU B 1 104 ? 7.305 43.963 -29.352 1.00 15.29 96 LEU B CA 1
ATOM 2781 C C . LEU B 1 104 ? 6.064 43.145 -28.970 1.00 14.89 96 LEU B C 1
ATOM 2782 O O . LEU B 1 104 ? 5.761 42.110 -29.540 1.00 14.68 96 LEU B O 1
ATOM 2787 N N . ILE B 1 105 ? 5.334 43.651 -27.987 1.00 17.17 97 ILE B N 1
ATOM 2788 C CA . ILE B 1 105 ? 4.192 42.930 -27.441 1.00 20.52 97 ILE B CA 1
ATOM 2789 C C . ILE B 1 105 ? 3.030 42.829 -28.423 1.00 19.74 97 ILE B C 1
ATOM 2790 O O . ILE B 1 105 ? 2.468 41.763 -28.570 1.00 16.93 97 ILE B O 1
ATOM 2795 N N . GLU B 1 106 ? 2.679 43.922 -29.120 1.00 21.15 98 GLU B N 1
ATOM 2796 C CA . GLU B 1 106 ? 1.654 43.845 -30.156 1.00 24.79 98 GLU B CA 1
ATOM 2797 C C . GLU B 1 106 ? 1.914 42.726 -31.166 1.00 19.88 98 GLU B C 1
ATOM 2798 O O . GLU B 1 106 ? 1.023 41.932 -31.436 1.00 19.90 98 GLU B O 1
ATOM 2804 N N . ALA B 1 107 ? 3.131 42.657 -31.714 1.00 19.56 99 ALA B N 1
ATOM 2805 C CA . ALA B 1 107 ? 3.469 41.635 -32.715 1.00 17.51 99 ALA B CA 1
ATOM 2806 C C . ALA B 1 107 ? 3.431 40.220 -32.150 1.00 17.99 99 ALA B C 1
ATOM 2807 O O . ALA B 1 107 ? 2.982 39.273 -32.827 1.00 20.93 99 ALA B O 1
ATOM 2809 N N . LYS B 1 108 ? 3.940 40.072 -30.927 1.00 17.39 100 LYS B N 1
ATOM 2810 C CA . LYS B 1 108 ? 3.952 38.784 -30.225 1.00 14.63 100 LYS B CA 1
ATOM 2811 C C . LYS B 1 108 ? 2.550 38.297 -29.909 1.00 14.58 100 LYS B C 1
ATOM 2812 O O . LYS B 1 108 ? 2.232 37.110 -30.117 1.00 15.29 100 LYS B O 1
ATOM 2818 N N . LEU B 1 109 ? 1.697 39.200 -29.426 1.00 18.85 101 LEU B N 1
ATOM 2819 C CA . LEU B 1 109 ? 0.284 38.825 -29.201 1.00 19.33 101 LEU B CA 1
ATOM 2820 C C . LEU B 1 109 ? -0.409 38.393 -30.478 1.00 16.93 101 LEU B C 1
ATOM 2821 O O . LEU B 1 109 ? -1.262 37.545 -30.453 1.00 18.31 101 LEU B O 1
ATOM 2826 N N . ASN B 1 110 ? -0.077 39.033 -31.584 1.00 21.01 102 ASN B N 1
ATOM 2827 C CA . ASN B 1 110 ? -0.597 38.644 -32.874 1.00 22.91 102 ASN B CA 1
ATOM 2828 C C . ASN B 1 110 ? -0.178 37.233 -33.304 1.00 22.91 102 ASN B C 1
ATOM 2829 O O . ASN B 1 110 ? -0.962 36.490 -33.883 1.00 20.23 102 ASN B O 1
ATOM 2834 N N . ARG B 1 111 ? 1.064 36.870 -33.016 1.00 20.92 103 ARG B N 1
ATOM 2835 C CA . ARG B 1 111 ? 1.547 35.527 -33.288 1.00 21.24 103 ARG B CA 1
ATOM 2836 C C . ARG B 1 111 ? 0.826 34.465 -32.449 1.00 20.63 103 ARG B C 1
ATOM 2837 O O . ARG B 1 111 ? 0.570 33.351 -32.927 1.00 23.18 103 ARG B O 1
ATOM 2844 N N . ILE B 1 112 ? 0.516 34.803 -31.196 1.00 20.76 104 ILE B N 1
ATOM 2845 C CA . ILE B 1 112 ? -0.182 33.867 -30.305 1.00 22.77 104 ILE B CA 1
ATOM 2846 C C . ILE B 1 112 ? -1.626 33.688 -30.798 1.00 22.83 104 ILE B C 1
ATOM 2847 O O . ILE B 1 112 ? -2.143 32.566 -30.843 1.00 23.91 104 ILE B O 1
ATOM 2852 N N . ARG B 1 113 ? -2.238 34.779 -31.219 1.00 23.85 105 ARG B N 1
ATOM 2853 C CA . ARG B 1 113 ? -3.562 34.721 -31.829 1.00 29.08 105 ARG B CA 1
ATOM 2854 C C . ARG B 1 113 ? -3.555 33.723 -32.992 1.00 29.32 105 ARG B C 1
ATOM 2855 O O . ARG B 1 113 ? -4.449 32.902 -33.092 1.00 30.57 105 ARG B O 1
ATOM 2863 N N . LYS B 1 114 ? -2.526 33.786 -33.837 1.00 29.37 106 LYS B N 1
ATOM 2864 C CA . LYS B 1 114 ? -2.403 32.899 -35.003 1.00 32.12 106 LYS B CA 1
ATOM 2865 C C . LYS B 1 114 ? -2.214 31.423 -34.619 1.00 31.72 106 LYS B C 1
ATOM 2866 O O . LYS B 1 114 ? -2.826 30.541 -35.221 1.00 34.25 106 LYS B O 1
ATOM 2872 N N . VAL B 1 115 ? -1.332 31.137 -33.661 1.00 29.72 107 VAL B N 1
ATOM 2873 C CA . VAL B 1 115 ? -1.075 29.737 -33.303 1.00 29.91 107 VAL B CA 1
ATOM 2874 C C . VAL B 1 115 ? -2.238 29.112 -32.478 1.00 27.72 107 VAL B C 1
ATOM 2875 O O . VAL B 1 115 ? -2.538 27.925 -32.623 1.00 28.44 107 VAL B O 1
ATOM 2879 N N . GLU B 1 116 ? -2.870 29.931 -31.637 1.00 29.84 108 GLU B N 1
ATOM 2880 C CA . GLU B 1 116 ? -3.991 29.526 -30.782 1.00 31.89 108 GLU B CA 1
ATOM 2881 C C . GLU B 1 116 ? -5.099 28.877 -31.620 1.00 30.19 108 GLU B C 1
ATOM 2882 O O . GLU B 1 116 ? -5.674 27.862 -31.226 1.00 27.65 108 GLU B O 1
ATOM 2888 N N . GLY B 1 117 ? -5.371 29.453 -32.792 1.00 31.40 109 GLY B N 1
ATOM 2889 C CA . GLY B 1 117 ? -6.326 28.868 -33.751 1.00 30.54 109 GLY B CA 1
ATOM 2890 C C . GLY B 1 117 ? -5.957 27.462 -34.208 1.00 27.27 109 GLY B C 1
ATOM 2891 O O . GLY B 1 117 ? -6.813 26.592 -34.299 1.00 29.23 109 GLY B O 1
ATOM 2892 N N . PHE B 1 118 ? -4.680 27.258 -34.500 1.00 27.06 110 PHE B N 1
ATOM 2893 C CA . PHE B 1 118 ? -4.131 25.949 -34.866 1.00 26.42 110 PHE B CA 1
ATOM 2894 C C . PHE B 1 118 ? -4.158 24.974 -33.670 1.00 27.56 110 PHE B C 1
ATOM 2895 O O . PHE B 1 118 ? -4.570 23.812 -33.796 1.00 26.39 110 PHE B O 1
ATOM 2903 N N . LEU B 1 119 ? -3.733 25.450 -32.507 1.00 24.46 111 LEU B N 1
ATOM 2904 C CA . LEU B 1 119 ? -3.680 24.594 -31.313 1.00 23.35 111 LEU B CA 1
ATOM 2905 C C . LEU B 1 119 ? -5.075 24.155 -30.868 1.00 24.70 111 LEU B C 1
ATOM 2906 O O . LEU B 1 119 ? -5.244 23.064 -30.331 1.00 24.60 111 LEU B O 1
ATOM 2911 N N . SER B 1 120 ? -6.061 25.022 -31.058 1.00 27.95 112 SER B N 1
ATOM 2912 C CA . SER B 1 120 ? -7.419 24.751 -30.587 1.00 32.33 112 SER B CA 1
ATOM 2913 C C . SER B 1 120 ? -8.043 23.540 -31.251 1.00 31.67 112 SER B C 1
ATOM 2914 O O . SER B 1 120 ? -8.899 22.899 -30.670 1.00 35.81 112 SER B O 1
ATOM 2917 N N . THR B 1 121 ? -7.548 23.194 -32.430 1.00 31.38 113 THR B N 1
ATOM 2918 C CA . THR B 1 121 ? -7.999 22.018 -33.150 1.00 35.36 113 THR B CA 1
ATOM 2919 C C . THR B 1 121 ? -7.441 20.697 -32.576 1.00 34.77 113 THR B C 1
ATOM 2920 O O . THR B 1 121 ? -7.921 19.624 -32.926 1.00 34.54 113 THR B O 1
ATOM 2924 N N . LEU B 1 122 ? -6.463 20.770 -31.670 1.00 30.84 114 LEU B N 1
ATOM 2925 C CA . LEU B 1 122 ? -5.637 19.598 -31.326 1.00 28.20 114 LEU B CA 1
ATOM 2926 C C . LEU B 1 122 ? -5.981 18.990 -29.973 1.00 27.42 114 LEU B C 1
ATOM 2927 O O . LEU B 1 122 ? -6.076 19.697 -28.984 1.00 26.91 114 LEU B O 1
ATOM 2932 N N . THR B 1 123 ? -6.115 17.677 -29.940 1.00 25.18 115 THR B N 1
ATOM 2933 C CA . THR B 1 123 ? -6.269 16.948 -28.689 1.00 25.71 115 THR B CA 1
ATOM 2934 C C . THR B 1 123 ? -4.899 16.507 -28.181 1.00 21.55 115 THR B C 1
ATOM 2935 O O . THR B 1 123 ? -3.922 16.598 -28.901 1.00 22.69 115 THR B O 1
ATOM 2939 N N . LEU B 1 124 ? -4.854 15.926 -26.988 1.00 21.63 116 LEU B N 1
ATOM 2940 C CA . LEU B 1 124 ? -3.613 15.361 -26.464 1.00 24.33 116 LEU B CA 1
ATOM 2941 C C . LEU B 1 124 ? -3.032 14.266 -27.387 1.00 27.65 116 LEU B C 1
ATOM 2942 O O . LEU B 1 124 ? -1.804 14.150 -27.553 1.00 25.73 116 LEU B O 1
ATOM 2947 N N . LYS B 1 125 ? -3.912 13.514 -28.050 1.00 27.84 117 LYS B N 1
ATOM 2948 C CA . LYS B 1 125 ? -3.476 12.463 -28.945 1.00 26.82 117 LYS B CA 1
ATOM 2949 C C . LYS B 1 125 ? -2.892 13.056 -30.221 1.00 23.80 117 LYS B C 1
ATOM 2950 O O . LYS B 1 125 ? -1.892 12.556 -30.718 1.00 23.12 117 LYS B O 1
ATOM 2956 N N . ASP B 1 126 ? -3.462 14.157 -30.708 1.00 21.83 118 ASP B N 1
ATOM 2957 C CA . ASP B 1 126 ? -2.910 14.846 -31.883 1.00 25.51 118 ASP B CA 1
ATOM 2958 C C . ASP B 1 126 ? -1.488 15.365 -31.638 1.00 27.18 118 ASP B C 1
ATOM 2959 O O . ASP B 1 126 ? -0.626 15.317 -32.534 1.00 23.34 118 ASP B O 1
ATOM 2964 N N . LEU B 1 127 ? -1.263 15.890 -30.428 1.00 24.09 119 LEU B N 1
ATOM 2965 C CA . LEU B 1 127 ? 0.059 16.387 -30.034 1.00 23.78 119 LEU B CA 1
ATOM 2966 C C . LEU B 1 127 ? 1.094 15.252 -30.032 1.00 22.48 119 LEU B C 1
ATOM 2967 O O . LEU B 1 127 ? 2.198 15.390 -30.586 1.00 23.75 119 LEU B O 1
ATOM 2972 N N . GLU B 1 128 ? 0.723 14.131 -29.410 1.00 22.58 120 GLU B N 1
ATOM 2973 C CA . GLU B 1 128 ? 1.548 12.933 -29.400 1.00 27.19 120 GLU B CA 1
ATOM 2974 C C . GLU B 1 128 ? 1.925 12.470 -30.814 1.00 25.87 120 GLU B C 1
ATOM 2975 O O . GLU B 1 128 ? 3.031 11.984 -31.026 1.00 27.91 120 GLU B O 1
ATOM 2981 N N . GLY B 1 129 ? 1.003 12.634 -31.775 1.00 26.36 121 GLY B N 1
ATOM 2982 C CA . GLY B 1 129 ? 1.288 12.405 -33.198 1.00 25.39 121 GLY B CA 1
ATOM 2983 C C . GLY B 1 129 ? 2.268 13.392 -33.817 1.00 24.79 121 GLY B C 1
ATOM 2984 O O . GLY B 1 129 ? 3.079 13.031 -34.691 1.00 20.66 121 GLY B O 1
ATOM 2985 N N . TYR B 1 130 ? 2.209 14.655 -33.402 1.00 24.84 122 TYR B N 1
ATOM 2986 C CA . TYR B 1 130 ? 3.231 15.602 -33.839 1.00 24.43 122 TYR B CA 1
ATOM 2987 C C . TYR B 1 130 ? 4.610 15.271 -33.229 1.00 22.89 122 TYR B C 1
ATOM 2988 O O . TYR B 1 130 ? 5.653 15.550 -33.846 1.00 23.73 122 TYR B O 1
ATOM 2997 N N . TYR B 1 131 ? 4.610 14.706 -32.017 1.00 23.62 123 TYR B N 1
ATOM 2998 C CA . TYR B 1 131 ? 5.838 14.250 -31.384 1.00 23.78 123 TYR B CA 1
ATOM 2999 C C . TYR B 1 131 ? 6.477 13.102 -32.191 1.00 27.14 123 TYR B C 1
ATOM 3000 O O . TYR B 1 131 ? 7.718 12.993 -32.279 1.00 21.62 123 TYR B O 1
ATOM 3009 N N . LYS B 1 132 ? 5.620 12.246 -32.754 1.00 27.66 124 LYS B N 1
ATOM 3010 C CA . LYS B 1 132 ? 6.073 11.134 -33.623 1.00 29.28 124 LYS B CA 1
ATOM 3011 C C . LYS B 1 132 ? 6.480 11.604 -35.026 1.00 28.41 124 LYS B C 1
ATOM 3012 O O . LYS B 1 132 ? 7.203 10.904 -35.714 1.00 31.79 124 LYS B O 1
ATOM 3018 N N . ASN B 1 133 ? 6.041 12.798 -35.421 1.00 28.62 125 ASN B N 1
ATOM 3019 C CA . ASN B 1 133 ? 6.352 13.396 -36.722 1.00 28.92 125 ASN B CA 1
ATOM 3020 C C . ASN B 1 133 ? 6.746 14.856 -36.590 1.00 27.88 125 ASN B C 1
ATOM 3021 O O . ASN B 1 133 ? 6.032 15.755 -37.095 1.00 28.57 125 ASN B O 1
ATOM 3026 N N . MET B 1 134 ? 7.884 15.131 -35.951 1.00 26.17 126 MET B N 1
ATOM 3027 C CA . MET B 1 134 ? 8.232 16.531 -35.659 1.00 26.09 126 MET B CA 1
ATOM 3028 C C . MET B 1 134 ? 8.504 17.392 -36.879 1.00 24.65 126 MET B C 1
ATOM 3029 O O . MET B 1 134 ? 8.311 18.614 -36.831 1.00 23.26 126 MET B O 1
ATOM 3034 N N . LYS B 1 135 ? 8.886 16.781 -38.005 1.00 28.46 127 LYS B N 1
ATOM 3035 C CA . LYS B 1 135 ? 9.028 17.571 -39.253 1.00 29.61 127 LYS B CA 1
ATOM 3036 C C . LYS B 1 135 ? 7.662 18.084 -39.759 1.00 27.91 127 LYS B C 1
ATOM 3037 O O . LYS B 1 135 ? 7.587 19.160 -40.325 1.00 29.12 127 LYS B O 1
ATOM 3040 N N . MET B 1 136 ? 6.591 17.351 -39.477 1.00 30.21 128 MET B N 1
ATOM 3041 C CA . MET B 1 136 ? 5.224 17.805 -39.801 1.00 32.32 128 MET B CA 1
ATOM 3042 C C . MET B 1 136 ? 4.836 19.035 -38.976 1.00 30.54 128 MET B C 1
ATOM 3043 O O . MET B 1 136 ? 4.192 19.973 -39.489 1.00 27.38 128 MET B O 1
ATOM 3048 N N . LEU B 1 137 ? 5.246 19.051 -37.705 1.00 28.14 129 LEU B N 1
ATOM 3049 C CA . LEU B 1 137 ? 5.016 20.223 -36.844 1.00 25.96 129 LEU B CA 1
ATOM 3050 C C . LEU B 1 137 ? 5.791 21.443 -37.314 1.00 23.96 129 LEU B C 1
ATOM 3051 O O . LEU B 1 137 ? 5.254 22.541 -37.363 1.00 25.61 129 LEU B O 1
ATOM 3056 N N . TRP B 1 138 ? 7.056 21.222 -37.669 1.00 26.48 130 TRP B N 1
ATOM 3057 C CA . TRP B 1 138 ? 7.944 22.243 -38.221 1.00 26.95 130 TRP B CA 1
ATOM 3058 C C . TRP B 1 138 ? 7.301 22.919 -39.435 1.00 30.14 130 TRP B C 1
ATOM 3059 O O . TRP B 1 138 ? 7.103 24.151 -39.480 1.00 31.54 130 TRP B O 1
ATOM 3070 N N . LYS B 1 139 ? 6.930 22.091 -40.403 1.00 34.58 131 LYS B N 1
ATOM 3071 C CA . LYS B 1 139 ? 6.281 22.556 -41.618 1.00 36.19 131 LYS B CA 1
ATOM 3072 C C . LYS B 1 139 ? 4.958 23.267 -41.293 1.00 33.10 131 LYS B C 1
ATOM 3073 O O . LYS B 1 139 ? 4.743 24.413 -41.709 1.00 33.97 131 LYS B O 1
ATOM 3079 N N . ALA B 1 140 ? 4.114 22.617 -40.499 1.00 31.86 132 ALA B N 1
ATOM 3080 C CA . ALA B 1 140 ? 2.891 23.238 -39.983 1.00 33.34 132 ALA B CA 1
ATOM 3081 C C . ALA B 1 140 ? 3.106 24.634 -39.388 1.00 33.86 132 ALA B C 1
ATOM 3082 O O . ALA B 1 140 ? 2.406 25.560 -39.771 1.00 37.25 132 ALA B O 1
ATOM 3084 N N . LEU B 1 141 ? 4.077 24.795 -38.476 1.00 33.72 133 LEU B N 1
ATOM 3085 C CA . LEU B 1 141 ? 4.357 26.124 -37.860 1.00 32.32 133 LEU B CA 1
ATOM 3086 C C . LEU B 1 141 ? 4.915 27.147 -38.862 1.00 32.47 133 LEU B C 1
ATOM 3087 O O . LEU B 1 141 ? 4.571 28.337 -38.809 1.00 28.18 133 LEU B O 1
ATOM 3092 N N . ILE B 1 142 ? 5.764 26.697 -39.779 1.00 34.98 134 ILE B N 1
ATOM 3093 C CA . ILE B 1 142 ? 6.230 27.585 -40.859 1.00 38.45 134 ILE B CA 1
ATOM 3094 C C . ILE B 1 142 ? 5.016 28.092 -41.656 1.00 37.27 134 ILE B C 1
ATOM 3095 O O . ILE B 1 142 ? 4.870 29.292 -41.871 1.00 38.68 134 ILE B O 1
ATOM 3100 N N . LYS B 1 143 ? 4.144 27.170 -42.045 1.00 39.29 135 LYS B N 1
ATOM 3101 C CA . LYS B 1 143 ? 2.884 27.492 -42.724 1.00 41.28 135 LYS B CA 1
ATOM 3102 C C . LYS B 1 143 ? 2.012 28.521 -41.960 1.00 41.49 135 LYS B C 1
ATOM 3103 O O . LYS B 1 143 ? 1.664 29.566 -42.512 1.00 42.88 135 LYS B O 1
ATOM 3108 N N . ILE B 1 144 ? 1.676 28.260 -40.699 1.00 39.55 136 ILE B N 1
ATOM 3109 C CA . ILE B 1 144 ? 0.731 29.149 -39.992 1.00 38.93 136 ILE B CA 1
ATOM 3110 C C . ILE B 1 144 ? 1.369 30.474 -39.568 1.00 39.15 136 ILE B C 1
ATOM 3111 O O . ILE B 1 144 ? 0.696 31.508 -39.526 1.00 39.36 136 ILE B O 1
ATOM 3116 N N . MET B 1 145 ? 2.665 30.454 -39.273 1.00 39.17 137 MET B N 1
ATOM 3117 C CA . MET B 1 145 ? 3.344 31.629 -38.755 1.00 40.66 137 MET B CA 1
ATOM 3118 C C . MET B 1 145 ? 3.957 32.454 -39.872 1.00 44.80 137 MET B C 1
ATOM 3119 O O . MET B 1 145 ? 4.185 33.660 -39.706 1.00 44.49 137 MET B O 1
ATOM 3124 N N . GLY B 1 146 ? 4.211 31.816 -41.012 1.00 48.61 138 GLY B N 1
ATOM 3125 C CA . GLY B 1 146 ? 4.745 32.507 -42.185 1.00 51.52 138 GLY B CA 1
ATOM 3126 C C . GLY B 1 146 ? 6.216 32.818 -42.005 1.00 54.97 138 GLY B C 1
ATOM 3127 O O . GLY B 1 146 ? 6.649 33.949 -42.239 1.00 56.42 138 GLY B O 1
ATOM 3128 N N . SER B 1 147 ? 6.978 31.799 -41.607 1.00 57.94 139 SER B N 1
ATOM 3129 C CA . SER B 1 147 ? 8.380 31.953 -41.213 1.00 61.42 139 SER B CA 1
ATOM 3130 C C . SER B 1 147 ? 9.357 31.320 -42.215 1.00 63.15 139 SER B C 1
ATOM 3131 O O . SER B 1 147 ? 8.953 30.855 -43.290 1.00 65.67 139 SER B O 1
ATOM 3133 N N . ARG B 1 148 ? 10.644 31.333 -41.863 1.00 63.47 140 ARG B N 1
ATOM 3134 C CA . ARG B 1 148 ? 11.683 30.674 -42.657 1.00 63.96 140 ARG B CA 1
ATOM 3135 C C . ARG B 1 148 ? 11.907 29.265 -42.125 1.00 63.73 140 ARG B C 1
ATOM 3136 O O . ARG B 1 148 ? 11.638 28.994 -40.946 1.00 64.28 140 ARG B O 1
ATOM 3138 N N . GLU B 1 149 ? 12.395 28.370 -42.984 1.00 62.13 141 GLU B N 1
ATOM 3139 C CA . GLU B 1 149 ? 12.762 27.017 -42.546 1.00 62.24 141 GLU B CA 1
ATOM 3140 C C . GLU B 1 149 ? 13.844 27.072 -41.445 1.00 61.85 141 GLU B C 1
ATOM 3141 O O . GLU B 1 149 ? 13.787 26.312 -40.473 1.00 61.20 141 GLU B O 1
ATOM 3143 N N . ASP B 1 150 ? 14.799 27.996 -41.596 1.00 60.63 142 ASP B N 1
ATOM 3144 C CA . ASP B 1 150 ? 15.901 28.164 -40.634 1.00 59.57 142 ASP B CA 1
ATOM 3145 C C . ASP B 1 150 ? 15.678 29.334 -39.646 1.00 5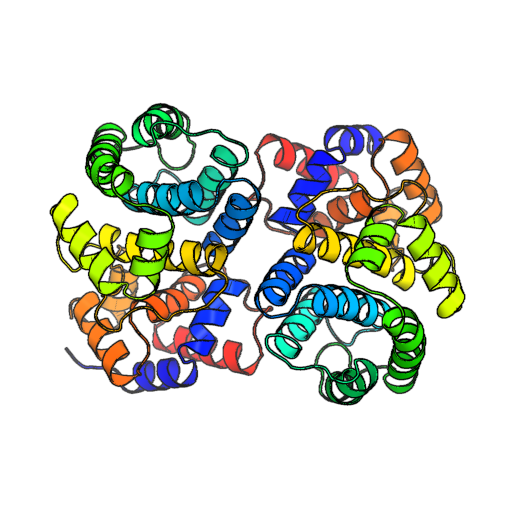6.59 142 ASP B C 1
ATOM 3146 O O . ASP B 1 150 ? 16.630 29.826 -39.028 1.00 57.08 142 ASP B O 1
ATOM 3148 N N . SER B 1 151 ? 14.427 29.784 -39.520 1.00 52.99 143 SER B N 1
ATOM 3149 C CA . SER B 1 151 ? 14.007 30.665 -38.415 1.00 48.76 143 SER B CA 1
ATOM 3150 C C . SER B 1 151 ? 14.511 30.059 -37.103 1.00 45.79 143 SER B C 1
ATOM 3151 O O . SER B 1 151 ? 14.228 28.875 -36.830 1.00 41.05 143 SER B O 1
ATOM 3154 N N . LYS B 1 152 ? 15.269 30.845 -36.317 1.00 35.71 144 LYS B N 1
ATOM 3155 C CA . LYS B 1 152 ? 15.636 30.429 -34.958 1.00 35.07 144 LYS B CA 1
ATOM 3156 C C . LYS B 1 152 ? 14.362 30.049 -34.177 1.00 30.39 144 LYS B C 1
ATOM 3157 O O . LYS B 1 152 ? 14.266 28.966 -33.601 1.00 32.54 144 LYS B O 1
ATOM 3159 N N . THR B 1 153 ? 13.377 30.938 -34.214 1.00 28.24 145 THR B N 1
ATOM 3160 C CA . THR B 1 153 ? 12.188 30.852 -33.361 1.00 23.44 145 THR B CA 1
ATOM 3161 C C . THR B 1 153 ? 11.342 29.623 -33.673 1.00 25.86 145 THR B C 1
ATOM 3162 O O . THR B 1 153 ? 10.905 28.909 -32.747 1.00 23.92 145 THR B O 1
ATOM 3166 N N . ILE B 1 154 ? 11.152 29.325 -34.960 1.00 23.68 146 ILE B N 1
ATOM 3167 C CA . ILE B 1 154 ? 10.443 28.104 -35.355 1.00 25.84 146 ILE B CA 1
ATOM 3168 C C . ILE B 1 154 ? 11.176 26.829 -34.957 1.00 23.66 146 ILE B C 1
ATOM 3169 O O . ILE B 1 154 ? 10.559 25.917 -34.416 1.00 19.41 146 ILE B O 1
ATOM 3174 N N . VAL B 1 155 ? 12.476 26.742 -35.225 1.00 23.40 147 VAL B N 1
ATOM 3175 C CA . VAL B 1 155 ? 13.212 25.487 -34.903 1.00 26.00 147 VAL B CA 1
ATOM 3176 C C . VAL B 1 155 ? 13.327 25.265 -33.383 1.00 22.80 147 VAL B C 1
ATOM 3177 O O . VAL B 1 155 ? 13.216 24.146 -32.880 1.00 17.58 147 VAL B O 1
ATOM 3181 N N . PHE B 1 156 ? 13.520 26.351 -32.661 1.00 21.05 148 PHE B N 1
ATOM 3182 C CA . PHE B 1 156 ? 13.541 26.296 -31.198 1.00 20.57 148 PHE B CA 1
ATOM 3183 C C . PHE B 1 156 ? 12.156 25.948 -30.628 1.00 16.98 148 PHE B C 1
ATOM 3184 O O . PHE B 1 156 ? 12.064 25.326 -29.575 1.00 18.55 148 PHE B O 1
ATOM 3192 N N . THR B 1 157 ? 11.085 26.312 -31.344 1.00 17.89 149 THR B N 1
ATOM 3193 C CA . THR B 1 157 ? 9.733 25.891 -30.957 1.00 13.92 149 THR B CA 1
ATOM 3194 C C . THR B 1 157 ? 9.573 24.351 -31.067 1.00 16.41 149 THR B C 1
ATOM 3195 O O . THR B 1 157 ? 8.993 23.696 -30.186 1.00 14.62 149 THR B O 1
ATOM 3199 N N . VAL B 1 158 ? 10.109 23.767 -32.124 1.00 16.91 150 VAL B N 1
ATOM 3200 C CA . VAL B 1 158 ? 10.074 22.307 -32.233 1.00 16.25 150 VAL B CA 1
ATOM 3201 C C . VAL B 1 158 ? 10.907 21.679 -31.123 1.00 14.37 150 VAL B C 1
ATOM 3202 O O . VAL B 1 158 ? 10.508 20.651 -30.525 1.00 15.59 150 VAL B O 1
ATOM 3206 N N . LYS B 1 159 ? 12.068 22.276 -30.856 1.00 14.38 151 LYS B N 1
ATOM 3207 C CA . LYS B 1 159 ? 12.912 21.790 -29.788 1.00 14.63 151 LYS B CA 1
ATOM 3208 C C . LYS B 1 159 ? 12.180 21.755 -28.403 1.00 13.85 151 LYS B C 1
ATOM 3209 O O . LYS B 1 159 ? 12.199 20.725 -27.726 1.00 13.77 151 LYS B O 1
ATOM 3215 N N . MET B 1 160 ? 11.595 22.872 -27.981 1.00 12.87 152 MET B N 1
ATOM 3216 C CA . MET B 1 160 ? 10.867 22.939 -26.695 1.00 10.86 152 MET B CA 1
ATOM 3217 C C . MET B 1 160 ? 9.614 22.032 -26.678 1.00 15.13 152 MET B C 1
ATOM 3218 O O . MET B 1 160 ? 9.306 21.448 -25.646 1.00 16.43 152 MET B O 1
ATOM 3223 N N . PHE B 1 161 ? 8.891 21.963 -27.802 1.00 15.18 153 PHE B N 1
ATOM 3224 C CA . PHE B 1 161 ? 7.808 20.979 -27.991 1.00 14.31 153 PHE B CA 1
ATOM 3225 C C . PHE B 1 161 ? 8.292 19.554 -27.718 1.00 13.29 153 PHE B C 1
ATOM 3226 O O . PHE B 1 161 ? 7.604 18.791 -27.077 1.00 14.16 153 PHE B O 1
ATOM 3234 N N . GLY B 1 162 ? 9.467 19.211 -28.250 1.00 15.30 154 GLY B N 1
ATOM 3235 C CA . GLY B 1 162 ? 10.123 17.937 -27.944 1.00 15.34 154 GLY B CA 1
ATOM 3236 C C . GLY B 1 162 ? 10.358 17.717 -26.478 1.00 15.31 154 GLY B C 1
ATOM 3237 O O . GLY B 1 162 ? 10.086 16.627 -25.959 1.00 16.72 154 GLY B O 1
ATOM 3238 N N . TYR B 1 163 ? 10.841 18.763 -25.786 1.00 14.18 155 TYR B N 1
ATOM 3239 C CA . TYR B 1 163 ? 11.001 18.701 -24.328 1.00 13.29 155 TYR B CA 1
ATOM 3240 C C . TYR B 1 163 ? 9.681 18.427 -23.634 1.00 15.97 155 TYR B C 1
ATOM 3241 O O . TYR B 1 163 ? 9.580 17.490 -22.815 1.00 13.83 155 TYR B O 1
ATOM 3250 N N . ALA B 1 164 ? 8.697 19.292 -23.915 1.00 13.11 156 ALA B N 1
ATOM 3251 C CA . ALA B 1 164 ? 7.367 19.160 -23.339 1.00 13.62 156 ALA B CA 1
ATOM 3252 C C . ALA B 1 164 ? 6.758 17.764 -23.577 1.00 13.43 156 ALA B C 1
ATOM 3253 O O . ALA B 1 164 ? 6.199 17.159 -22.661 1.00 16.13 156 ALA B O 1
ATOM 3255 N N . SER B 1 165 ? 6.873 17.275 -24.806 1.00 17.30 157 SER B N 1
ATOM 3256 C CA . SER B 1 165 ? 6.346 15.954 -25.155 1.00 17.87 157 SER B CA 1
ATOM 3257 C C . SER B 1 165 ? 7.062 14.796 -24.439 1.00 16.21 157 SER B C 1
ATOM 3258 O O . SER B 1 165 ? 6.432 13.882 -23.959 1.00 17.02 157 SER B O 1
ATOM 3261 N N . ARG B 1 166 ? 8.378 14.861 -24.337 1.00 17.55 158 ARG B N 1
ATOM 3262 C CA . ARG B 1 166 ? 9.156 13.866 -23.595 1.00 19.77 158 ARG B CA 1
ATOM 3263 C C . ARG B 1 166 ? 8.717 13.736 -22.128 1.00 20.95 158 ARG B C 1
ATOM 3264 O O . ARG B 1 166 ? 8.693 12.631 -21.561 1.00 19.64 158 ARG B O 1
ATOM 3272 N N . ILE B 1 167 ? 8.447 14.888 -21.502 1.00 19.40 159 ILE B N 1
ATOM 3273 C CA . ILE B 1 167 ? 7.940 14.960 -20.133 1.00 17.88 159 ILE B CA 1
ATOM 3274 C C . ILE B 1 167 ? 6.473 14.458 -20.051 1.00 19.32 159 ILE B C 1
ATOM 3275 O O . ILE B 1 167 ? 6.128 13.624 -19.229 1.00 18.59 159 ILE B O 1
ATOM 3280 N N . ALA B 1 168 ? 5.620 14.972 -20.913 1.00 19.11 160 ALA B N 1
ATOM 3281 C CA . ALA B 1 168 ? 4.205 14.609 -20.878 1.00 19.01 160 ALA B CA 1
ATOM 3282 C C . ALA B 1 168 ? 3.936 13.147 -21.252 1.00 20.97 160 ALA B C 1
ATOM 3283 O O . ALA B 1 168 ? 3.066 12.536 -20.676 1.00 22.49 160 ALA B O 1
ATOM 3285 N N . PHE B 1 169 ? 4.666 12.595 -22.212 1.00 19.67 161 PHE B N 1
ATOM 3286 C CA . PHE B 1 169 ? 4.371 11.234 -22.711 1.00 21.90 161 PHE B CA 1
ATOM 3287 C C . PHE B 1 169 ? 5.328 10.179 -22.147 1.00 25.41 161 PHE B C 1
ATOM 3288 O O . PHE B 1 169 ? 5.131 8.983 -22.364 1.00 25.46 161 PHE B O 1
ATOM 3296 N N . SER B 1 170 ? 6.358 10.612 -21.426 1.00 23.89 162 SER B N 1
ATOM 3297 C CA . SER B 1 170 ? 7.333 9.686 -20.859 1.00 30.39 162 SER B CA 1
ATOM 3298 C C . SER B 1 170 ? 7.923 8.801 -21.950 1.00 31.51 162 SER B C 1
ATOM 3299 O O . SER B 1 170 ? 7.992 7.582 -21.782 1.00 31.92 162 SER B O 1
ATOM 3302 N N . ARG B 1 171 ? 8.306 9.398 -23.072 1.00 30.17 163 ARG B N 1
ATOM 3303 C CA . ARG B 1 171 ? 8.972 8.663 -24.143 1.00 33.63 163 ARG B CA 1
ATOM 3304 C C . ARG B 1 171 ? 9.918 9.563 -24.859 1.00 30.44 163 ARG B C 1
ATOM 3305 O O . ARG B 1 171 ? 9.621 10.741 -25.064 1.00 29.93 163 ARG B O 1
ATOM 3313 N N . PHE B 1 172 ? 11.054 9.011 -25.280 1.00 29.80 164 PHE B N 1
ATOM 3314 C CA . PHE B 1 172 ? 12.024 9.759 -26.053 1.00 26.37 164 PHE B CA 1
ATOM 3315 C C . PHE B 1 172 ? 11.925 9.429 -27.520 1.00 26.85 164 PHE B C 1
ATOM 3316 O O . PHE B 1 172 ? 11.966 8.279 -27.925 1.00 26.88 164 PHE B O 1
ATOM 3324 N N . ILE B 1 173 ? 11.831 10.468 -28.317 1.00 25.16 165 ILE B N 1
ATOM 3325 C CA . ILE B 1 173 ? 11.972 10.370 -29.733 1.00 25.97 165 ILE B CA 1
ATOM 3326 C C . ILE B 1 173 ? 12.995 11.444 -30.107 1.00 26.75 165 ILE B C 1
ATOM 3327 O O . ILE B 1 173 ? 12.834 12.629 -29.749 1.00 26.09 165 ILE B O 1
ATOM 3332 N N . PRO B 1 174 ? 14.083 11.040 -30.771 1.00 25.07 166 PRO B N 1
ATOM 3333 C CA . PRO B 1 174 ? 15.090 12.008 -31.192 1.00 21.69 166 PRO B CA 1
ATOM 3334 C C . PRO B 1 174 ? 14.564 13.012 -32.181 1.00 21.48 166 PRO B C 1
ATOM 3335 O O . PRO B 1 174 ? 13.689 12.698 -32.963 1.00 24.02 166 PRO B O 1
ATOM 3339 N N . TYR B 1 175 ? 15.114 14.209 -32.160 1.00 19.09 167 TYR B N 1
ATOM 3340 C CA . TYR B 1 175 ? 14.760 15.224 -33.114 1.00 17.15 167 TYR B CA 1
ATOM 3341 C C . TYR B 1 175 ? 15.148 14.766 -34.516 1.00 24.69 167 TYR B C 1
ATOM 3342 O O . TYR B 1 175 ? 16.142 14.036 -34.684 1.00 24.75 167 TYR B O 1
ATOM 3351 N N . PRO B 1 176 ? 14.417 15.241 -35.532 1.00 27.52 168 PRO B N 1
ATOM 3352 C CA . PRO B 1 176 ? 14.805 14.926 -36.908 1.00 27.80 168 PRO B CA 1
ATOM 3353 C C . PRO B 1 176 ? 16.139 15.549 -37.326 1.00 27.94 168 PRO B C 1
ATOM 3354 O O . PRO B 1 176 ? 16.421 16.736 -37.027 1.00 28.20 168 PRO B O 1
ATOM 3358 N N . MET B 1 177 ? 16.913 14.771 -38.090 1.00 26.98 169 MET B N 1
ATOM 3359 C CA . MET B 1 177 ? 18.123 15.266 -38.700 1.00 23.14 169 MET B CA 1
ATOM 3360 C C . MET B 1 177 ? 17.913 16.517 -39.562 1.00 23.22 169 MET B C 1
ATOM 3361 O O . MET B 1 177 ? 18.799 17.344 -39.619 1.00 25.37 169 MET B O 1
ATOM 3366 N N . GLU B 1 178 ? 16.742 16.673 -40.199 1.00 22.66 170 GLU B N 1
ATOM 3367 C CA . GLU B 1 178 ? 16.498 17.795 -41.112 1.00 27.78 170 GLU B CA 1
ATOM 3368 C C . GLU B 1 178 ? 16.349 19.121 -40.424 1.00 25.18 170 GLU B C 1
ATOM 3369 O O . GLU B 1 178 ? 16.544 20.179 -41.049 1.00 27.36 170 GLU B O 1
ATOM 3375 N N . ILE B 1 179 ? 15.925 19.121 -39.174 1.00 27.79 171 ILE B N 1
ATOM 3376 C CA . ILE B 1 179 ? 15.661 20.408 -38.548 1.00 25.92 171 ILE B CA 1
ATOM 3377 C C . ILE B 1 179 ? 16.987 21.072 -38.192 1.00 24.95 171 ILE B C 1
ATOM 3378 O O . ILE B 1 179 ? 17.797 20.512 -37.448 1.00 25.26 171 ILE B O 1
ATOM 3383 N N . PRO B 1 180 ? 17.233 22.257 -38.754 1.00 25.08 172 PRO B N 1
ATOM 3384 C CA . PRO B 1 180 ? 18.479 22.942 -38.432 1.00 25.26 172 PRO B CA 1
ATOM 3385 C C . PRO B 1 180 ? 18.604 23.480 -36.979 1.00 27.65 172 PRO B C 1
ATOM 3386 O O . PRO B 1 180 ? 17.599 23.611 -36.235 1.00 28.12 172 PRO B O 1
ATOM 3390 N N . ILE B 1 181 ? 19.848 23.769 -36.614 1.00 27.99 173 ILE B N 1
ATOM 3391 C CA . ILE B 1 181 ? 20.213 24.421 -35.372 1.00 27.26 173 ILE B CA 1
ATOM 3392 C C . ILE B 1 181 ? 19.576 25.825 -35.263 1.00 29.38 173 ILE B C 1
ATOM 3393 O O . ILE B 1 181 ? 19.486 26.566 -36.262 1.00 28.09 173 ILE B O 1
ATOM 3398 N N . PRO B 1 182 ? 19.127 26.207 -34.056 1.00 27.29 174 PRO B N 1
ATOM 3399 C CA . PRO B 1 182 ? 18.651 27.586 -33.933 1.00 26.82 174 PRO B CA 1
ATOM 3400 C C . PRO B 1 182 ? 19.824 28.588 -33.985 1.00 27.89 174 PRO B C 1
ATOM 3401 O O . PRO B 1 182 ? 20.744 28.556 -33.140 1.00 31.01 174 PRO B O 1
ATOM 3405 N N . GLU B 1 183 ? 19.778 29.457 -34.988 1.00 29.93 175 GLU B N 1
ATOM 3406 C CA . GLU B 1 183 ? 20.921 30.248 -35.379 1.00 33.53 175 GLU B CA 1
ATOM 3407 C C . GLU B 1 183 ? 20.760 31.641 -34.836 1.00 35.85 175 GLU B C 1
ATOM 3408 O O . GLU B 1 183 ? 20.163 32.501 -35.499 1.00 40.78 175 GLU B O 1
ATOM 3414 N N . ASP B 1 184 ? 21.269 31.865 -33.625 1.00 38.23 176 ASP B N 1
ATOM 3415 C CA . ASP B 1 184 ? 21.353 33.217 -33.045 1.00 37.75 176 ASP B CA 1
ATOM 3416 C C . ASP B 1 184 ? 22.806 33.733 -33.000 1.00 36.65 176 ASP B C 1
ATOM 3417 O O . ASP B 1 184 ? 23.715 33.068 -33.491 1.00 35.44 176 ASP B O 1
ATOM 3422 N N . LEU B 1 185 ? 23.004 34.932 -32.431 1.00 35.87 177 LEU B N 1
ATOM 3423 C CA . LEU B 1 185 ? 24.321 35.635 -32.443 1.00 33.65 177 LEU B CA 1
ATOM 3424 C C . LEU B 1 185 ? 25.387 34.860 -31.677 1.00 33.30 177 LEU B C 1
ATOM 3425 O O . LEU B 1 185 ? 26.532 34.791 -32.097 1.00 36.72 177 LEU B O 1
ATOM 3427 N N . ARG B 1 186 ? 24.989 34.266 -30.555 1.00 33.10 178 ARG B N 1
ATOM 3428 C CA . ARG B 1 186 ? 25.883 33.423 -29.758 1.00 31.92 178 ARG B CA 1
ATOM 3429 C C . ARG B 1 186 ? 26.450 32.204 -30.552 1.00 31.24 178 ARG B C 1
ATOM 3430 O O . ARG B 1 186 ? 27.641 31.873 -30.462 1.00 31.76 178 ARG B O 1
ATOM 3432 N N . ILE B 1 187 ? 25.585 31.538 -31.302 1.00 29.03 179 ILE B N 1
ATOM 3433 C CA . ILE B 1 187 ? 25.981 30.355 -32.077 1.00 29.83 179 ILE B CA 1
ATOM 3434 C C . ILE B 1 187 ? 26.864 30.793 -33.253 1.00 28.55 179 ILE B C 1
ATOM 3435 O O . ILE B 1 187 ? 27.747 30.052 -33.669 1.00 32.15 179 ILE B O 1
ATOM 3440 N N . LYS B 1 188 ? 26.633 32.004 -33.774 1.00 28.56 180 LYS B N 1
ATOM 3441 C CA . LYS B 1 188 ? 27.459 32.557 -34.861 1.00 27.91 180 LYS B CA 1
ATOM 3442 C C . LYS B 1 188 ? 28.863 32.923 -34.369 1.00 29.29 180 LYS B C 1
ATOM 3443 O O . LYS B 1 188 ? 29.836 32.758 -35.109 1.00 31.99 180 LYS B O 1
ATOM 3445 N N . SER B 1 189 ? 28.954 33.402 -33.122 1.00 37.01 181 SER B N 1
ATOM 3446 C CA . SER B 1 189 ? 30.228 33.668 -32.456 1.00 41.45 181 SER B CA 1
ATOM 3447 C C . SER B 1 189 ? 31.046 32.367 -32.413 1.00 43.96 181 SER B C 1
ATOM 3448 O O . SER B 1 189 ? 32.145 32.284 -32.993 1.00 44.98 181 SER B O 1
ATOM 3451 N N . VAL B 1 190 ? 30.479 31.344 -31.774 1.00 43.21 182 VAL B N 1
ATOM 3452 C CA . VAL B 1 190 ? 31.117 30.026 -31.677 1.00 43.89 182 VAL B CA 1
ATOM 3453 C C . VAL B 1 190 ? 31.531 29.503 -33.056 1.00 41.98 182 VAL B C 1
ATOM 3454 O O . VAL B 1 190 ? 32.657 29.077 -33.255 1.00 42.46 182 VAL B O 1
ATOM 3458 N N . THR B 1 191 ? 30.612 29.529 -34.005 1.00 43.70 183 THR B N 1
ATOM 3459 C CA . THR B 1 191 ? 30.861 28.888 -35.290 1.00 44.90 183 THR B CA 1
ATOM 3460 C C . THR B 1 191 ? 31.936 29.632 -36.108 1.00 49.33 183 THR B C 1
ATOM 3461 O O . THR B 1 191 ? 32.657 29.009 -36.902 1.00 46.45 183 THR B O 1
ATOM 3465 N N . SER B 1 192 ? 32.048 30.949 -35.905 1.00 51.14 184 SER B N 1
ATOM 3466 C CA . SER B 1 192 ? 32.982 31.762 -36.687 1.00 53.98 184 SER B CA 1
ATOM 3467 C C . SER B 1 192 ? 34.445 31.472 -36.321 1.00 55.56 184 SER B C 1
ATOM 3468 O O . SER B 1 192 ? 35.342 31.673 -37.143 1.00 55.56 184 SER B O 1
ATOM 3471 N N . LYS B 1 193 ? 34.681 30.982 -35.102 1.00 56.48 185 LYS B N 1
ATOM 3472 C CA . LYS B 1 193 ? 36.019 30.509 -34.715 1.00 55.64 185 LYS B CA 1
ATOM 3473 C C . LYS B 1 193 ? 36.375 29.177 -35.397 1.00 55.23 185 LYS B C 1
ATOM 3474 O O . LYS B 1 193 ? 37.532 28.784 -35.402 1.00 56.09 185 LYS B O 1
ATOM 3476 N N . LEU B 1 194 ? 35.384 28.500 -35.981 1.00 55.97 186 LEU B N 1
ATOM 3477 C CA . LEU B 1 194 ? 35.582 27.186 -36.621 1.00 56.40 186 LEU B CA 1
ATOM 3478 C C . LEU B 1 194 ? 35.526 27.240 -38.148 1.00 57.01 186 LEU B C 1
ATOM 3479 O O . LEU B 1 194 ? 36.273 26.530 -38.824 1.00 55.45 186 LEU B O 1
ATOM 3484 N N . THR B 1 195 ? 34.599 28.040 -38.680 1.00 58.48 187 THR B N 1
ATOM 3485 C CA . THR B 1 195 ? 34.333 28.092 -40.122 1.00 58.42 187 THR B CA 1
ATOM 3486 C C . THR B 1 195 ? 33.808 29.460 -40.517 1.00 58.91 187 THR B C 1
ATOM 3487 O O . THR B 1 195 ? 33.435 30.260 -39.670 1.00 59.84 187 THR B O 1
ATOM 3491 N N . GLN B 1 196 ? 33.798 29.720 -41.818 1.00 61.32 188 GLN B N 1
ATOM 3492 C CA . GLN B 1 196 ? 33.133 30.894 -42.370 1.00 62.18 188 GLN B CA 1
ATOM 3493 C C . GLN B 1 196 ? 31.731 30.529 -42.873 1.00 62.09 188 GLN B C 1
ATOM 3494 O O . GLN B 1 196 ? 30.878 31.409 -43.008 1.00 62.59 188 GLN B O 1
ATOM 3496 N N . GLU B 1 197 ? 31.487 29.238 -43.133 1.00 60.11 189 GLU B N 1
ATOM 3497 C CA . GLU B 1 197 ? 30.156 28.770 -43.564 1.00 59.50 189 GLU B CA 1
ATOM 3498 C C . GLU B 1 197 ? 29.051 29.218 -42.593 1.00 59.09 189 GLU B C 1
ATOM 3499 O O . GLU B 1 197 ? 29.319 29.500 -41.419 1.00 59.70 189 GLU B O 1
ATOM 3501 N N . LYS B 1 198 ? 27.818 29.306 -43.104 1.00 58.45 190 LYS B N 1
ATOM 3502 C CA . LYS B 1 198 ? 26.656 29.710 -42.295 1.00 56.36 190 LYS B CA 1
ATOM 3503 C C . LYS B 1 198 ? 26.344 28.618 -41.265 1.00 53.20 190 LYS B C 1
ATOM 3504 O O . LYS B 1 198 ? 26.181 27.456 -41.636 1.00 53.47 190 LYS B O 1
ATOM 3506 N N . PRO B 1 199 ? 26.263 28.985 -39.970 1.00 49.32 191 PRO B N 1
ATOM 3507 C CA . PRO B 1 199 ? 26.052 27.977 -38.936 1.00 47.98 191 PRO B CA 1
ATOM 3508 C C . PRO B 1 199 ? 25.010 26.930 -39.300 1.00 45.66 191 PRO B C 1
ATOM 3509 O O . PRO B 1 199 ? 25.233 25.751 -39.113 1.00 44.22 191 PRO B O 1
ATOM 3513 N N . THR B 1 200 ? 23.874 27.366 -39.814 1.00 46.75 192 THR B N 1
ATOM 3514 C CA . THR B 1 200 ? 22.812 26.448 -40.212 1.00 47.56 192 THR B CA 1
ATOM 3515 C C . THR B 1 200 ? 23.308 25.339 -41.155 1.00 45.77 192 THR B C 1
ATOM 3516 O O . THR B 1 200 ? 22.876 24.186 -41.042 1.00 46.66 192 THR B O 1
ATOM 3520 N N . LYS B 1 201 ? 24.224 25.681 -42.066 1.00 45.73 193 LYS B N 1
ATOM 3521 C CA . LYS B 1 201 ? 24.742 24.715 -43.067 1.00 42.93 193 LYS B CA 1
ATOM 3522 C C . LYS B 1 201 ? 25.850 23.842 -42.489 1.00 39.41 193 LYS B C 1
ATOM 3523 O O . LYS B 1 201 ? 25.819 22.615 -42.607 1.00 38.79 193 LYS B O 1
ATOM 3525 N N . PHE B 1 202 ? 26.829 24.491 -41.875 1.00 36.67 194 PHE B N 1
ATOM 3526 C CA . PHE B 1 202 ? 27.928 23.804 -41.222 1.00 37.37 194 PHE B CA 1
ATOM 3527 C C . PHE B 1 202 ? 27.427 22.751 -40.228 1.00 36.13 194 PHE B C 1
ATOM 3528 O O . PHE B 1 202 ? 27.814 21.588 -40.305 1.00 36.09 194 PHE B O 1
ATOM 3536 N N . TRP B 1 203 ? 26.543 23.166 -39.315 1.00 34.91 195 TRP B N 1
ATOM 3537 C CA . TRP B 1 203 ? 26.086 22.282 -38.232 1.00 32.46 195 TRP B CA 1
ATOM 3538 C C . TRP B 1 203 ? 25.178 21.198 -38.719 1.00 31.45 195 TRP B C 1
ATOM 3539 O O . TRP B 1 203 ? 25.070 20.159 -38.084 1.00 32.58 195 TRP B O 1
ATOM 3550 N N . MET B 1 204 ? 24.529 21.421 -39.850 1.00 31.31 196 MET B N 1
ATOM 3551 C CA . MET B 1 204 ? 23.763 20.356 -40.505 1.00 33.21 196 MET B CA 1
ATOM 3552 C C . MET B 1 204 ? 24.692 19.231 -40.998 1.00 31.65 196 MET B C 1
ATOM 3553 O O . MET B 1 204 ? 24.330 18.041 -40.994 1.00 25.97 196 MET B O 1
ATOM 3558 N N . LYS B 1 205 ? 25.868 19.631 -41.488 1.00 35.05 197 LYS B N 1
ATOM 3559 C CA . LYS B 1 205 ? 26.835 18.689 -42.033 1.00 35.01 197 LYS B CA 1
ATOM 3560 C C . LYS B 1 205 ? 27.493 17.982 -40.863 1.00 34.40 197 LYS B C 1
ATOM 3561 O O . LYS B 1 205 ? 27.649 16.757 -40.879 1.00 31.57 197 LYS B O 1
ATOM 3563 N N . ILE B 1 206 ? 27.824 18.751 -39.823 1.00 33.67 198 ILE B N 1
ATOM 3564 C CA . ILE B 1 206 ? 28.370 18.158 -38.595 1.00 33.65 198 ILE B CA 1
ATOM 3565 C C . ILE B 1 206 ? 27.406 17.075 -38.078 1.00 33.03 198 ILE B C 1
ATOM 3566 O O . ILE B 1 206 ? 27.844 15.992 -37.678 1.00 32.67 198 ILE B O 1
ATOM 3571 N N . GLY B 1 207 ? 26.096 17.346 -38.143 1.00 30.38 199 GLY B N 1
ATOM 3572 C CA . GLY B 1 207 ? 25.091 16.392 -37.667 1.00 28.79 199 GLY B CA 1
ATOM 3573 C C . GLY B 1 207 ? 24.947 15.132 -38.495 1.00 29.01 199 GLY B C 1
ATOM 3574 O O . GLY B 1 207 ? 24.842 14.035 -37.958 1.00 29.36 199 GLY B O 1
ATOM 3575 N N . GLN B 1 208 ? 24.888 15.277 -39.815 1.00 30.29 200 GLN B N 1
ATOM 3576 C CA . GLN B 1 208 ? 24.762 14.104 -40.686 1.00 28.98 200 GLN B CA 1
ATOM 3577 C C . GLN B 1 208 ? 25.928 13.155 -40.444 1.00 28.24 200 GLN B C 1
ATOM 3578 O O . GLN B 1 208 ? 25.727 11.958 -40.256 1.00 27.62 200 GLN B O 1
ATOM 3580 N N . GLU B 1 209 ? 27.134 13.721 -40.423 1.00 26.19 201 GLU B N 1
ATOM 3581 C CA . GLU B 1 209 ? 28.374 12.966 -40.223 1.00 28.78 201 GLU B CA 1
ATOM 3582 C C . GLU B 1 209 ? 28.571 12.340 -38.832 1.00 29.39 201 GLU B C 1
ATOM 3583 O O . GLU B 1 209 ? 29.089 11.215 -38.708 1.00 30.41 201 GLU B O 1
ATOM 3589 N N . SER B 1 210 ? 28.160 13.049 -37.786 1.00 26.59 202 SER B N 1
ATOM 3590 C CA . SER B 1 210 ? 28.209 12.500 -36.430 1.00 23.70 202 SER B CA 1
ATOM 3591 C C . SER B 1 210 ? 27.019 11.607 -36.080 1.00 23.90 202 SER B C 1
ATOM 3592 O O . SER B 1 210 ? 27.090 10.829 -35.117 1.00 26.74 202 SER B O 1
ATOM 3595 N N . GLY B 1 211 ? 25.918 11.708 -36.825 1.00 21.96 203 GLY B N 1
ATOM 3596 C CA . GLY B 1 211 ? 24.702 10.952 -36.489 1.00 22.59 203 GLY B CA 1
ATOM 3597 C C . GLY B 1 211 ? 23.874 11.602 -35.368 1.00 23.35 203 GLY B C 1
ATOM 3598 O O . GLY B 1 211 ? 22.948 10.988 -34.815 1.00 24.48 203 GLY B O 1
ATOM 3599 N N . VAL B 1 212 ? 24.189 12.848 -35.049 1.00 20.38 204 VAL B N 1
ATOM 3600 C CA . VAL B 1 212 ? 23.539 13.550 -33.947 1.00 19.23 204 VAL B CA 1
ATOM 3601 C C . VAL B 1 212 ? 22.781 14.707 -34.558 1.00 17.43 204 VAL B C 1
ATOM 3602 O O . VAL B 1 212 ? 23.385 15.624 -35.105 1.00 20.82 204 VAL B O 1
ATOM 3606 N N . PRO B 1 213 ? 21.442 14.654 -34.512 1.00 18.90 205 PRO B N 1
ATOM 3607 C CA . PRO B 1 213 ? 20.684 15.740 -35.100 1.00 16.45 205 PRO B CA 1
ATOM 3608 C C . PRO B 1 213 ? 21.053 17.141 -34.546 1.00 17.65 205 PRO B C 1
ATOM 3609 O O . PRO B 1 213 ? 21.348 17.324 -33.358 1.00 20.92 205 PRO B O 1
ATOM 3613 N N . PRO B 1 214 ? 21.102 18.133 -35.422 1.00 21.17 206 PRO B N 1
ATOM 3614 C CA . PRO B 1 214 ? 21.486 19.472 -34.993 1.00 20.85 206 PRO B CA 1
ATOM 3615 C C . PRO B 1 214 ? 20.771 20.088 -33.748 1.00 20.69 206 PRO B C 1
ATOM 3616 O O . PRO B 1 214 ? 21.366 20.898 -33.056 1.00 21.91 206 PRO B O 1
ATOM 3620 N N . LEU B 1 215 ? 19.507 19.767 -33.520 1.00 21.92 207 LEU B N 1
ATOM 3621 C CA . LEU B 1 215 ? 18.792 20.259 -32.332 1.00 20.21 207 LEU B CA 1
ATOM 3622 C C . LEU B 1 215 ? 19.351 19.598 -31.050 1.00 19.34 207 LEU B C 1
ATOM 3623 O O . LEU B 1 215 ? 19.311 20.182 -29.973 1.00 18.90 207 LEU B O 1
ATOM 3628 N N . HIS B 1 216 ? 19.889 18.389 -31.187 1.00 17.82 208 HIS B N 1
ATOM 3629 C CA . HIS B 1 216 ? 20.572 17.735 -30.081 1.00 17.76 208 HIS B CA 1
ATOM 3630 C C . HIS B 1 216 ? 21.973 18.301 -29.897 1.00 16.48 208 HIS B C 1
ATOM 3631 O O . HIS B 1 216 ? 22.488 18.350 -28.785 1.00 18.21 208 HIS B O 1
ATOM 3638 N N . ILE B 1 217 ? 22.607 18.732 -30.993 1.00 17.50 209 ILE B N 1
ATOM 3639 C CA . ILE B 1 217 ? 23.899 19.351 -30.922 1.00 17.61 209 ILE B CA 1
ATOM 3640 C C . ILE B 1 217 ? 23.777 20.685 -30.224 1.00 19.78 209 ILE B C 1
ATOM 3641 O O . ILE B 1 217 ? 24.632 21.055 -29.424 1.00 22.91 209 ILE B O 1
ATOM 3646 N N . ASP B 1 218 ? 22.708 21.411 -30.516 1.00 20.97 210 ASP B N 1
ATOM 3647 C CA . ASP B 1 218 ? 22.418 22.639 -29.794 1.00 19.77 210 ASP B CA 1
ATOM 3648 C C . ASP B 1 218 ? 22.532 22.448 -28.259 1.00 19.74 210 ASP B C 1
ATOM 3649 O O . ASP B 1 218 ? 23.119 23.293 -27.552 1.00 18.85 210 ASP B O 1
ATOM 3654 N N . SER B 1 219 ? 21.994 21.341 -27.760 1.00 18.78 211 SER B N 1
ATOM 3655 C CA . SER B 1 219 ? 21.982 21.017 -26.308 1.00 20.35 211 SER B CA 1
ATOM 3656 C C . SER B 1 219 ? 23.380 20.830 -25.722 1.00 21.17 211 SER B C 1
ATOM 3657 O O . SER B 1 219 ? 23.583 21.045 -24.527 1.00 24.36 211 SER B O 1
ATOM 3660 N N . LEU B 1 220 ? 24.321 20.422 -26.567 1.00 21.66 212 LEU B N 1
ATOM 3661 C CA . LEU B 1 220 ? 25.707 20.194 -26.163 1.00 22.71 212 LEU B CA 1
ATOM 3662 C C . LEU B 1 220 ? 26.455 21.510 -26.010 1.00 24.49 212 LEU B C 1
ATOM 3663 O O . LEU B 1 220 ? 27.263 21.650 -25.101 1.00 26.91 212 LEU B O 1
ATOM 3668 N N . ILE B 1 221 ? 26.160 22.492 -26.877 1.00 24.99 213 ILE B N 1
ATOM 3669 C CA . ILE B 1 221 ? 26.933 23.723 -26.927 1.00 24.97 213 ILE B CA 1
ATOM 3670 C C . ILE B 1 221 ? 26.589 24.683 -25.792 1.00 26.60 213 ILE B C 1
ATOM 3671 O O . ILE B 1 221 ? 27.470 25.301 -25.212 1.00 28.36 213 ILE B O 1
ATOM 3676 N N . TRP B 1 222 ? 25.316 24.809 -25.465 1.00 27.88 214 TRP B N 1
ATOM 3677 C CA . TRP B 1 222 ? 24.888 25.886 -24.574 1.00 29.57 214 TRP B CA 1
ATOM 3678 C C . TRP B 1 222 ? 25.328 25.725 -23.132 1.00 30.97 214 TRP B C 1
ATOM 3679 O O . TRP B 1 222 ? 25.671 26.723 -22.478 1.00 29.26 214 TRP B O 1
ATOM 3690 N N . PRO B 1 223 ? 25.288 24.488 -22.604 1.00 28.30 215 PRO B N 1
ATOM 3691 C CA . PRO B 1 223 ? 25.900 24.279 -21.300 1.00 27.43 215 PRO B CA 1
ATOM 3692 C C . PRO B 1 223 ? 27.345 24.738 -21.279 1.00 28.82 215 PRO B C 1
ATOM 3693 O O . PRO B 1 223 ? 27.803 25.268 -20.259 1.00 33.06 215 PRO B O 1
ATOM 3697 N N . LEU B 1 224 ? 28.055 24.545 -22.396 1.00 29.00 216 LEU B N 1
ATOM 3698 C CA . LEU B 1 224 ? 29.482 24.887 -22.472 1.00 28.72 216 LEU B CA 1
ATOM 3699 C C . LEU B 1 224 ? 29.674 26.394 -22.562 1.00 32.11 216 LEU B C 1
ATOM 3700 O O . LEU B 1 224 ? 30.495 26.952 -21.840 1.00 31.54 216 LEU B O 1
ATOM 3705 N N . LEU B 1 225 ? 28.917 27.037 -23.459 1.00 34.01 217 LEU B N 1
ATOM 3706 C CA . LEU B 1 225 ? 28.842 28.504 -23.501 1.00 33.51 217 LEU B CA 1
ATOM 3707 C C . LEU B 1 225 ? 28.714 29.021 -22.098 1.00 35.26 217 LEU B C 1
ATOM 3708 O O . LEU B 1 225 ? 29.510 29.846 -21.663 1.00 39.75 217 LEU B O 1
ATOM 3710 N N . GLY B 1 226 ? 27.727 28.500 -21.378 1.00 34.05 218 GLY B N 1
ATOM 3711 C CA . GLY B 1 226 ? 27.286 29.110 -20.128 1.00 32.34 218 GLY B CA 1
ATOM 3712 C C . GLY B 1 226 ? 27.862 28.572 -18.838 1.00 31.34 218 GLY B C 1
ATOM 3713 O O . GLY B 1 226 ? 27.256 28.737 -17.791 1.00 33.89 218 GLY B O 1
ATOM 3714 N N . ASN B 1 227 ? 29.030 27.942 -18.906 1.00 33.64 219 ASN B N 1
ATOM 3715 C CA . ASN B 1 227 ? 29.754 27.494 -17.706 1.00 34.31 219 ASN B CA 1
ATOM 3716 C C . ASN B 1 227 ? 28.862 26.669 -16.757 1.00 33.43 219 ASN B C 1
ATOM 3717 O O . ASN B 1 227 ? 28.951 26.780 -15.530 1.00 35.57 219 ASN B O 1
ATOM 3719 N N . ALA B 1 228 ? 27.994 25.848 -17.357 1.00 30.10 220 ALA B N 1
ATOM 3720 C CA . ALA B 1 228 ? 27.067 25.043 -16.605 1.00 28.95 220 ALA B CA 1
ATOM 3721 C C . ALA B 1 228 ? 27.815 24.072 -15.700 1.00 28.63 220 ALA B C 1
ATOM 3722 O O . ALA B 1 228 ? 28.997 23.733 -15.915 1.00 27.05 220 ALA B O 1
ATOM 3724 N N . ASP B 1 229 ? 27.085 23.631 -14.694 1.00 30.85 221 ASP B N 1
ATOM 3725 C CA . ASP B 1 229 ? 27.520 22.601 -13.789 1.00 29.44 221 ASP B CA 1
ATOM 3726 C C . ASP B 1 229 ? 27.254 21.206 -14.448 1.00 25.98 221 ASP B C 1
ATOM 3727 O O . ASP B 1 229 ? 26.122 20.837 -14.730 1.00 26.13 221 ASP B O 1
ATOM 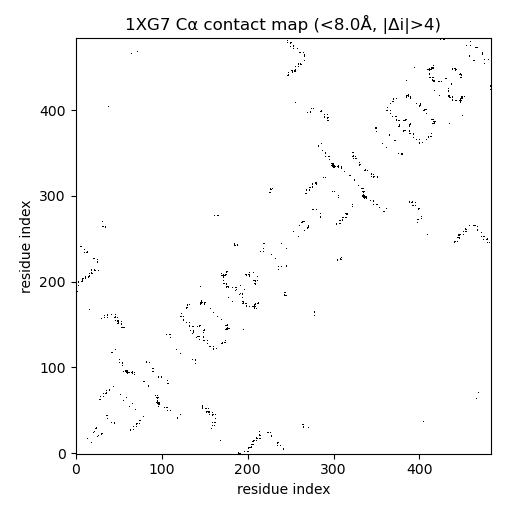3732 N N . LEU B 1 230 ? 28.317 20.456 -14.705 1.00 24.82 222 LEU B N 1
ATOM 3733 C CA . LEU B 1 230 ? 28.200 19.134 -15.323 1.00 21.05 222 LEU B CA 1
ATOM 3734 C C . LEU B 1 230 ? 28.341 18.046 -14.289 1.00 20.03 222 LEU B C 1
ATOM 3735 O O . LEU B 1 230 ? 28.472 16.866 -14.621 1.00 18.65 222 LEU B O 1
ATOM 3740 N N . THR B 1 231 ? 28.245 18.426 -13.020 1.00 23.13 223 THR B N 1
ATOM 3741 C CA . THR B 1 231 ? 28.366 17.450 -11.954 1.00 23.68 223 THR B CA 1
ATOM 3742 C C . THR B 1 231 ? 27.306 16.330 -11.917 1.00 21.49 223 THR B C 1
ATOM 3743 O O . THR B 1 231 ? 27.623 15.237 -11.477 1.00 19.20 223 THR B O 1
ATOM 3747 N N . PRO B 1 232 ? 26.071 16.573 -12.410 1.00 18.68 224 PRO B N 1
ATOM 3748 C CA . PRO B 1 232 ? 25.079 15.494 -12.525 1.00 18.12 224 PRO B CA 1
ATOM 3749 C C . PRO B 1 232 ? 25.419 14.351 -13.462 1.00 18.66 224 PRO B C 1
ATOM 3750 O O . PRO B 1 232 ? 24.831 13.303 -13.359 1.00 15.36 224 PRO B O 1
ATOM 3754 N N . LEU B 1 233 ? 26.347 14.573 -14.386 1.00 19.37 225 LEU B N 1
ATOM 3755 C CA . LEU B 1 233 ? 26.597 13.657 -15.491 1.00 17.26 225 LEU B CA 1
ATOM 3756 C C . LEU B 1 233 ? 27.607 12.598 -15.099 1.00 17.72 225 LEU B C 1
ATOM 3757 O O . LEU B 1 233 ? 28.457 12.818 -14.222 1.00 17.63 225 LEU B O 1
ATOM 3762 N N . ASP B 1 234 ? 27.525 11.467 -15.776 1.00 20.60 226 ASP B N 1
ATOM 3763 C CA . ASP B 1 234 ? 28.496 10.386 -15.656 1.00 21.46 226 ASP B CA 1
ATOM 3764 C C . ASP B 1 234 ? 29.868 10.890 -16.074 1.00 23.00 226 ASP B C 1
ATOM 3765 O O . ASP B 1 234 ? 30.001 11.726 -16.972 1.00 17.71 226 ASP B O 1
ATOM 3770 N N . ILE B 1 235 ? 30.883 10.414 -15.368 1.00 21.17 227 ILE B N 1
ATOM 3771 C CA . ILE B 1 235 ? 32.289 10.802 -15.611 1.00 23.26 227 ILE B CA 1
ATOM 3772 C C . ILE B 1 235 ? 32.692 10.785 -17.086 1.00 21.22 227 ILE B C 1
ATOM 3773 O O . ILE B 1 235 ? 33.314 11.723 -17.598 1.00 20.44 227 ILE B O 1
ATOM 3778 N N . GLU B 1 236 ? 32.342 9.722 -17.766 1.00 21.42 228 GLU B N 1
ATOM 3779 C CA . GLU B 1 236 ? 32.764 9.569 -19.156 1.00 24.94 228 GLU B CA 1
ATOM 3780 C C . GLU B 1 236 ? 32.156 10.623 -20.075 1.00 22.13 228 GLU B C 1
ATOM 3781 O O . GLU B 1 236 ? 32.822 11.101 -20.980 1.00 21.35 228 GLU B O 1
ATOM 3787 N N . LEU B 1 237 ? 30.878 10.930 -19.874 1.00 18.35 229 LEU B N 1
ATOM 3788 C CA . LEU B 1 237 ? 30.216 11.955 -20.656 1.00 18.65 229 LEU B CA 1
ATOM 3789 C C . LEU B 1 237 ? 30.809 13.292 -20.351 1.00 15.95 229 LEU B C 1
ATOM 3790 O O . LEU B 1 237 ? 31.002 14.104 -21.250 1.00 17.15 229 LEU B O 1
ATOM 3795 N N . ARG B 1 238 ? 31.040 13.577 -19.063 1.00 16.75 230 ARG B N 1
ATOM 3796 C CA . ARG B 1 238 ? 31.619 14.864 -18.680 1.00 18.49 230 ARG B CA 1
ATOM 3797 C C . ARG B 1 238 ? 33.012 15.054 -19.321 1.00 18.50 230 ARG B C 1
ATOM 3798 O O . ARG B 1 238 ? 33.336 16.133 -19.812 1.00 19.92 230 ARG B O 1
ATOM 3806 N N . ASN B 1 239 ? 33.808 13.990 -19.345 1.00 19.53 231 ASN B N 1
ATOM 3807 C CA . ASN B 1 239 ? 35.095 14.044 -20.042 1.00 21.40 231 ASN B CA 1
ATOM 3808 C C . ASN B 1 239 ? 34.981 14.349 -21.553 1.00 23.05 231 ASN B C 1
ATOM 3809 O O . ASN B 1 239 ? 35.651 15.260 -22.044 1.00 24.12 231 ASN B O 1
ATOM 3814 N N . LYS B 1 240 ? 34.087 13.663 -22.266 1.00 23.43 232 LYS B N 1
ATOM 3815 C CA . LYS B 1 240 ? 33.825 14.008 -23.684 1.00 22.45 232 LYS B CA 1
ATOM 3816 C C . LYS B 1 240 ? 33.446 15.489 -23.850 1.00 24.15 232 LYS B C 1
ATOM 3817 O O . LYS B 1 240 ? 33.978 16.184 -24.717 1.00 22.55 232 LYS B O 1
ATOM 3823 N N . LEU B 1 241 ? 32.545 15.987 -23.002 1.00 22.64 233 LEU B N 1
ATOM 3824 C CA . LEU B 1 241 ? 32.152 17.405 -23.063 1.00 20.95 233 LEU B CA 1
ATOM 3825 C C . LEU B 1 241 ? 33.299 18.393 -22.819 1.00 24.18 233 LEU B C 1
ATOM 3826 O O . LEU B 1 241 ? 33.294 19.503 -23.364 1.00 26.67 233 LEU B O 1
ATOM 3831 N N . MET B 1 242 ? 34.281 18.022 -22.004 1.00 25.95 234 MET B N 1
ATOM 3832 C CA . MET B 1 242 ? 35.396 18.919 -21.770 1.00 27.14 234 MET B CA 1
ATOM 3833 C C . MET B 1 242 ? 36.308 19.050 -22.993 1.00 25.46 234 MET B C 1
ATOM 3834 O O . MET B 1 242 ? 36.867 20.114 -23.214 1.00 25.64 234 MET B O 1
ATOM 3839 N N . LYS B 1 243 ? 36.474 17.972 -23.748 1.00 22.84 235 LYS B N 1
ATOM 3840 C CA . LYS B 1 243 ? 37.203 18.019 -24.994 1.00 24.13 235 LYS B CA 1
ATOM 3841 C C . LYS B 1 243 ? 36.451 18.882 -26.014 1.00 26.53 235 LYS B C 1
ATOM 3842 O O . LYS B 1 243 ? 37.072 19.642 -26.734 1.00 25.38 235 LYS B O 1
ATOM 3844 N N . LEU B 1 244 ? 35.111 18.781 -26.037 1.00 22.54 236 LEU B N 1
ATOM 3845 C CA . LEU B 1 244 ? 34.271 19.634 -26.898 1.00 22.67 236 LEU B CA 1
ATOM 3846 C C . LEU B 1 244 ? 34.482 21.118 -26.593 1.00 25.52 236 LEU B C 1
ATOM 3847 O O . LEU B 1 244 ? 34.548 21.953 -27.503 1.00 27.46 236 LEU B O 1
ATOM 3852 N N . THR B 1 245 ? 34.595 21.429 -25.307 1.00 23.86 237 THR B N 1
ATOM 3853 C CA . THR B 1 245 ? 34.783 22.794 -24.819 1.00 24.45 237 THR B CA 1
ATOM 3854 C C . THR B 1 245 ? 36.087 23.416 -25.291 1.00 26.19 237 THR B C 1
ATOM 3855 O O . THR B 1 245 ? 36.149 24.637 -25.589 1.00 28.90 237 THR B O 1
ATOM 3859 N N . GLU B 1 246 ? 37.130 22.589 -25.318 1.00 29.93 238 GLU B N 1
ATOM 3860 C CA . GLU B 1 246 ? 38.455 22.994 -25.801 1.00 30.96 238 GLU B CA 1
ATOM 3861 C C . GLU B 1 246 ? 38.429 23.341 -27.298 1.00 32.11 238 GLU B C 1
ATOM 3862 O O . GLU B 1 246 ? 38.790 24.468 -27.670 1.00 32.71 238 GLU B O 1
ATOM 3864 N N . LEU B 1 247 ? 38.030 22.366 -28.134 1.00 31.15 239 LEU B N 1
ATOM 3865 C CA . LEU B 1 247 ? 37.751 22.571 -29.565 1.00 29.51 239 LEU B CA 1
ATOM 3866 C C . LEU B 1 247 ? 36.944 23.828 -29.859 1.00 32.73 239 LEU B C 1
ATOM 3867 O O . LEU B 1 247 ? 37.329 24.641 -30.704 1.00 35.52 239 LEU B O 1
ATOM 3872 N N . LEU B 1 248 ? 35.780 23.952 -29.224 1.00 33.31 240 LEU B N 1
ATOM 3873 C CA . LEU B 1 248 ? 34.936 25.121 -29.438 1.00 33.75 240 LEU B CA 1
ATOM 3874 C C . LEU B 1 248 ? 35.592 26.387 -28.883 1.00 36.54 240 LEU B C 1
ATOM 3875 O O . LEU B 1 248 ? 35.195 27.500 -29.247 1.00 37.28 240 LEU B O 1
ATOM 3880 N N . GLY B 1 249 ? 36.580 26.222 -27.999 1.00 41.65 241 GLY B N 1
ATOM 3881 C CA . GLY B 1 249 ? 37.209 27.344 -27.318 1.00 43.42 241 GLY B CA 1
ATOM 3882 C C . GLY B 1 249 ? 36.315 27.870 -26.214 1.00 45.41 241 GLY B C 1
ATOM 3883 O O . GLY B 1 249 ? 36.228 29.084 -26.006 1.00 48.04 241 GLY B O 1
#

B-factor: mean 23.62, std 9.6, range [2.58, 75.74]